Protein AF-A0A2V2WGF2-F1 (afdb_monomer)

InterPro domains:
  IPR001841 Zinc finger, RING-type [PS50089] (297-331)

Organism: Trypanosoma cruzi (NCBI:txid5693)

Nearest PDB structures (foldseek):
  1b89-assembly1_A  TM=3.501E-01  e=2.871E-01  Bos taurus

Mean predicted aligned error: 18.76 Å

Solvent-accessible surface area (backbone atoms only — not comparable to full-atom values): 28586 Å² total; per-residue (Å²): 117,85,89,37,74,50,20,57,50,62,40,48,56,49,50,50,51,46,60,75,66,56,78,65,79,70,91,45,73,77,47,26,50,53,46,42,53,48,49,49,59,30,58,43,79,82,74,47,69,50,79,55,101,64,85,76,68,92,85,64,90,72,82,75,80,74,56,56,69,61,30,43,56,49,41,50,57,46,56,65,75,45,65,83,51,39,53,67,68,60,51,33,52,52,20,56,75,62,69,36,61,71,54,31,54,54,41,37,58,73,69,64,39,58,68,58,51,54,50,56,49,48,67,51,56,40,88,89,52,54,75,68,56,31,52,55,49,50,54,52,49,54,49,52,56,50,55,50,58,53,54,75,58,57,80,73,72,81,86,79,84,87,87,82,90,85,87,90,84,88,89,88,79,94,73,88,76,78,76,92,65,74,66,66,46,63,54,52,55,56,47,35,55,48,53,51,51,49,52,48,51,50,52,71,37,92,81,60,51,70,64,64,53,52,53,53,52,48,54,35,62,75,65,67,57,63,57,72,63,60,52,51,55,52,53,66,73,31,89,82,64,60,66,68,64,55,48,56,53,49,55,50,52,51,51,53,49,50,53,52,50,52,54,50,49,56,51,49,51,55,50,52,51,51,49,51,53,52,50,51,51,51,51,44,70,75,73,48,89,80,85,84,84,76,61,44,17,76,78,80,65,45,72,64,53,89,63,66,46,76,44,96,87,73,53,35,33,33,59,88,70,48,93,44,96,91,49,52,88,78,56,39,66,57,52,53,49,53,55,47,56,49,48,54,49,48,61,72,57,62,44,65,63,63,50,51,51,53,47,59,72,33,66,94,57,48,48,63,58,57,48,50,55,48,51,76,67,48,65,77,57,53,75,60,58,69,52,45,78,71,59,74,78,84,76,85,88,74,93,76,85,84,82,87,84,87,86,88,82,89,86,88,80,86,86,78,87,88,85,84,86,81,78,73,69,68,68,69,71,73,76,77,80,89,75,89,85,55,59,51,100,87,70,50,75,70,69,86,81,80,81,86,79,132

Structure (mmCIF, N/CA/C/O backbone):
data_AF-A0A2V2WGF2-F1
#
_entry.id   AF-A0A2V2WGF2-F1
#
loop_
_atom_site.group_PDB
_atom_site.id
_atom_site.type_symbol
_atom_site.label_atom_id
_atom_site.label_alt_id
_atom_site.label_comp_id
_atom_site.label_asym_id
_atom_site.label_entity_id
_atom_site.label_seq_id
_atom_site.pdbx_PDB_ins_code
_atom_site.Cartn_x
_atom_site.Cartn_y
_atom_site.Cartn_z
_atom_site.occupancy
_atom_site.B_iso_or_equiv
_atom_site.auth_seq_id
_atom_site.auth_comp_id
_atom_site.auth_asym_id
_atom_site.auth_atom_id
_atom_site.pdbx_PDB_model_num
ATOM 1 N N . MET A 1 1 ? -2.977 20.734 42.186 1.00 53.69 1 MET A N 1
ATOM 2 C CA . MET A 1 1 ? -4.098 19.766 42.253 1.00 53.69 1 MET A CA 1
ATOM 3 C C . MET A 1 1 ? -4.676 19.549 43.659 1.00 53.69 1 MET A C 1
ATOM 5 O O . MET A 1 1 ? -5.850 19.225 43.743 1.00 53.69 1 MET A O 1
ATOM 9 N N . HIS A 1 2 ? -3.950 19.793 44.765 1.00 53.19 2 HIS A N 1
ATOM 10 C CA . HIS A 1 2 ? -4.474 19.586 46.135 1.00 53.19 2 HIS A CA 1
ATOM 11 C C . HIS A 1 2 ? -5.705 20.431 46.539 1.00 53.19 2 HIS A C 1
ATOM 13 O O . HIS A 1 2 ? -6.306 20.168 47.573 1.00 53.19 2 HIS A O 1
ATOM 19 N N . VAL A 1 3 ? -6.093 21.422 45.731 1.00 59.16 3 VAL A N 1
ATOM 20 C CA . VAL A 1 3 ? -7.231 22.321 45.995 1.00 59.16 3 VAL A CA 1
ATOM 21 C C . VAL A 1 3 ? -8.583 21.676 45.648 1.00 59.16 3 VAL A C 1
ATOM 23 O O . VAL A 1 3 ? -9.593 22.043 46.234 1.00 59.16 3 VAL A O 1
ATOM 26 N N . PHE A 1 4 ? -8.613 20.673 44.760 1.00 64.50 4 PHE A N 1
ATOM 27 C CA . PHE A 1 4 ? -9.854 20.033 44.289 1.00 64.50 4 PHE A CA 1
ATOM 28 C C . PHE A 1 4 ? -9.992 18.562 44.707 1.00 64.50 4 PHE A C 1
ATOM 30 O O . PHE A 1 4 ? -10.816 17.841 44.153 1.00 64.50 4 PHE A O 1
ATOM 37 N N . VAL A 1 5 ? -9.207 18.104 45.689 1.00 61.66 5 VAL A N 1
ATOM 38 C CA . VAL A 1 5 ? -9.175 16.691 46.136 1.00 61.66 5 VAL A CA 1
ATOM 39 C C . VAL A 1 5 ? -10.560 16.178 46.533 1.00 61.66 5 VAL A C 1
ATOM 41 O O . VAL A 1 5 ? -10.850 14.996 46.380 1.00 61.66 5 VAL A O 1
ATOM 44 N N . ASP A 1 6 ? -11.426 17.072 47.008 1.00 71.88 6 ASP A N 1
ATOM 45 C CA . ASP A 1 6 ? -12.748 16.719 47.505 1.00 71.88 6 ASP A CA 1
ATOM 46 C C . ASP A 1 6 ? -13.867 16.863 46.449 1.00 71.88 6 ASP A C 1
ATOM 48 O O . ASP A 1 6 ? -14.974 16.392 46.711 1.00 71.88 6 ASP A O 1
ATOM 52 N N . SER A 1 7 ? -13.603 17.433 45.257 1.00 82.94 7 SER A N 1
ATOM 53 C CA . SER A 1 7 ? -14.598 17.607 44.177 1.00 82.94 7 SER A CA 1
ATOM 54 C C . SER A 1 7 ? -14.028 17.321 42.768 1.00 82.94 7 SER A C 1
ATOM 56 O O . SER A 1 7 ? -13.433 18.203 42.139 1.00 82.94 7 SER A O 1
ATOM 58 N N . PRO A 1 8 ? -14.255 16.104 42.232 1.00 84.62 8 PRO A N 1
ATOM 59 C CA . PRO A 1 8 ? -13.851 15.692 40.881 1.00 84.62 8 PRO A CA 1
ATOM 60 C C . PRO A 1 8 ? -14.447 16.546 39.760 1.00 84.62 8 PRO A C 1
ATOM 62 O O . PRO A 1 8 ? -13.801 16.778 38.745 1.00 84.62 8 PRO A O 1
ATOM 65 N N . VAL A 1 9 ? -15.679 17.025 39.940 1.00 85.50 9 VAL A N 1
ATOM 66 C CA . VAL A 1 9 ? -16.381 17.836 38.934 1.00 85.50 9 VAL A CA 1
ATOM 67 C C . VAL A 1 9 ? -15.738 19.213 38.815 1.00 85.50 9 VAL A C 1
ATOM 69 O O . VAL A 1 9 ? -15.445 19.661 37.710 1.00 85.50 9 VAL A O 1
ATOM 72 N N . CYS A 1 10 ? -15.424 19.858 39.941 1.00 85.56 10 CYS A N 1
ATOM 73 C CA . CYS A 1 10 ? -14.669 21.110 39.925 1.00 85.56 10 CYS A CA 1
ATOM 74 C C . CYS A 1 10 ? -13.280 20.916 39.304 1.00 85.56 10 CYS A C 1
ATOM 76 O O . CYS A 1 10 ? -12.821 21.776 38.554 1.00 85.56 10 CYS A O 1
ATOM 78 N N . LEU A 1 11 ? -12.627 19.778 39.579 1.00 87.88 11 LEU A N 1
ATOM 79 C CA . LEU A 1 11 ? -11.349 19.441 38.954 1.00 87.88 11 LEU A CA 1
ATOM 80 C C . LEU A 1 11 ? -11.484 19.304 37.430 1.00 87.88 11 LEU A C 1
ATOM 82 O O . LEU A 1 11 ? -10.648 19.852 36.720 1.00 87.88 11 LEU A O 1
ATOM 86 N N . LEU A 1 12 ? -12.532 18.641 36.928 1.00 88.94 12 LEU A N 1
ATOM 87 C CA . LEU A 1 12 ? -12.793 18.497 35.491 1.00 88.94 12 LEU A CA 1
ATOM 88 C C . LEU A 1 12 ? -12.877 19.865 34.799 1.00 88.94 12 LEU A C 1
ATOM 90 O O . LEU A 1 12 ? -12.127 20.123 33.860 1.00 88.94 12 LEU A O 1
ATOM 94 N N . TYR A 1 13 ? -13.745 20.759 35.287 1.00 88.69 13 TYR A N 1
ATOM 95 C CA . TYR A 1 13 ? -13.916 22.093 34.698 1.00 88.69 13 TYR A CA 1
ATOM 96 C C . TYR A 1 13 ? -12.651 22.946 34.803 1.00 88.69 13 TYR A C 1
ATOM 98 O O . TYR A 1 13 ? -12.296 23.642 33.853 1.00 88.69 13 TYR A O 1
ATOM 106 N N . PHE A 1 14 ? -11.937 22.862 35.927 1.00 89.19 14 PHE A N 1
ATOM 107 C CA . PHE A 1 14 ? -10.672 23.567 36.098 1.00 89.19 14 PHE A CA 1
ATOM 108 C C . PHE A 1 14 ? -9.611 23.082 35.103 1.00 89.19 14 PHE A C 1
ATOM 110 O O . PHE A 1 14 ? -9.021 23.901 34.405 1.00 89.19 14 PHE A O 1
ATOM 117 N N . LEU A 1 15 ? -9.370 21.769 35.010 1.00 89.50 15 LEU A N 1
ATOM 118 C CA . LEU A 1 15 ? -8.361 21.223 34.097 1.00 89.50 15 LEU A CA 1
ATOM 119 C C . LEU A 1 15 ? -8.719 21.495 32.635 1.00 89.50 15 LEU A C 1
ATOM 121 O O . LEU A 1 15 ? -7.832 21.825 31.853 1.00 89.50 15 LEU A O 1
ATOM 125 N N . ARG A 1 16 ? -10.008 21.444 32.286 1.00 90.19 16 ARG A N 1
ATOM 126 C CA . ARG A 1 16 ? -10.499 21.840 30.964 1.00 90.19 16 ARG A CA 1
ATOM 127 C C . ARG A 1 16 ? -10.144 23.289 30.638 1.00 90.19 16 ARG A C 1
ATOM 129 O O . ARG A 1 16 ? -9.516 23.538 29.617 1.00 90.19 16 ARG A O 1
ATOM 136 N N . ALA A 1 17 ? -10.461 24.223 31.534 1.00 88.19 17 ALA A N 1
ATOM 137 C CA . ALA A 1 17 ? -10.128 25.634 31.351 1.00 88.19 17 ALA A CA 1
ATOM 138 C C . ALA A 1 17 ? -8.609 25.865 31.267 1.00 88.19 17 ALA A C 1
ATOM 140 O O . ALA A 1 17 ? -8.148 26.695 30.487 1.00 88.19 17 ALA A O 1
ATOM 141 N N . VAL A 1 18 ? -7.812 25.114 32.037 1.00 88.06 18 VAL A N 1
ATOM 142 C CA . VAL A 1 18 ? -6.344 25.176 31.969 1.00 88.06 18 VAL A CA 1
ATOM 143 C C . VAL A 1 18 ? -5.836 24.712 30.603 1.00 88.06 18 VAL A C 1
ATOM 145 O O . VAL A 1 18 ? -4.978 25.379 30.027 1.00 88.06 18 VAL A O 1
ATOM 148 N N . VAL A 1 19 ? -6.373 23.621 30.058 1.00 87.88 19 VAL A N 1
ATOM 149 C CA . VAL A 1 19 ? -6.003 23.134 28.721 1.00 87.88 19 VAL A CA 1
ATOM 150 C C . VAL A 1 19 ? -6.448 24.117 27.628 1.00 87.88 19 VAL A C 1
ATOM 152 O O . VAL A 1 19 ? -5.649 24.456 26.759 1.00 87.88 19 VAL A O 1
ATOM 155 N N . GLU A 1 20 ? -7.673 24.644 27.702 1.00 87.69 20 GLU A N 1
ATOM 156 C CA . GLU A 1 20 ? -8.209 25.626 26.741 1.00 87.69 20 GLU A CA 1
ATOM 157 C C . GLU A 1 20 ? -7.469 26.973 26.784 1.00 87.69 20 GLU A C 1
ATOM 159 O O . GLU A 1 20 ? -7.397 27.677 25.780 1.00 87.69 20 GLU A O 1
ATOM 164 N N . SER A 1 21 ? -6.879 27.329 27.929 1.00 85.88 21 SER A N 1
ATOM 165 C CA . SER A 1 21 ? -6.118 28.574 28.082 1.00 85.88 21 SER A CA 1
ATOM 166 C C . SER A 1 21 ? -4.759 28.587 27.369 1.00 85.88 21 SER A C 1
ATOM 168 O O . SER A 1 21 ? -4.138 29.647 27.299 1.00 85.88 21 SER A O 1
ATOM 170 N N . GLY A 1 22 ? -4.267 27.440 26.879 1.00 80.06 22 GLY A N 1
ATOM 171 C CA . GLY A 1 22 ? -2.951 27.329 26.226 1.00 80.06 22 GLY A CA 1
ATOM 172 C C . GLY A 1 22 ? -1.753 27.485 27.175 1.00 80.06 22 GLY A C 1
ATOM 173 O O . GLY A 1 22 ? -0.607 27.572 26.756 1.00 80.06 22 GLY A O 1
ATOM 174 N N . VAL A 1 23 ? -1.971 27.504 28.494 1.00 79.00 23 VAL A N 1
ATOM 175 C CA . VAL A 1 23 ? -0.886 27.671 29.486 1.00 79.00 23 VAL A CA 1
ATOM 176 C C . VAL A 1 23 ? 0.065 26.458 29.524 1.00 79.00 23 VAL A C 1
ATOM 178 O O . VAL A 1 23 ? 1.157 26.531 30.089 1.00 79.00 23 VAL A O 1
ATOM 181 N N . LEU A 1 24 ? -0.326 25.336 28.913 1.00 74.12 24 LEU A N 1
ATOM 182 C CA . LEU A 1 24 ? 0.398 24.063 28.926 1.00 74.12 24 LEU A CA 1
ATOM 183 C C . LEU A 1 24 ? 1.319 23.841 27.707 1.00 74.12 24 LEU A C 1
ATOM 185 O O . LEU A 1 24 ? 1.793 22.728 27.523 1.00 74.12 24 LEU A O 1
ATOM 189 N N . ASP A 1 25 ? 1.641 24.868 26.917 1.00 64.44 25 ASP A N 1
ATOM 190 C CA . ASP A 1 25 ? 2.399 24.732 25.653 1.00 64.44 25 ASP A CA 1
ATOM 191 C C . ASP A 1 25 ? 3.899 24.360 25.806 1.00 64.44 25 ASP A C 1
ATOM 193 O O . ASP A 1 25 ? 4.646 24.290 24.830 1.00 64.44 25 ASP A O 1
ATOM 197 N N . GLY A 1 26 ? 4.385 24.122 27.028 1.00 61.66 26 GLY A N 1
ATOM 198 C CA . GLY A 1 26 ? 5.803 23.865 27.316 1.00 61.66 26 GLY A CA 1
ATOM 199 C C . GLY A 1 26 ? 6.123 22.391 27.567 1.00 61.66 26 GLY A C 1
ATOM 200 O O . GLY A 1 26 ? 6.388 22.057 28.717 1.00 61.66 26 GLY A O 1
ATOM 201 N N . GLY A 1 27 ? 6.079 21.542 26.536 1.00 60.62 27 GLY A N 1
ATOM 202 C CA . GLY A 1 27 ? 6.140 20.071 26.621 1.00 60.62 27 GLY A CA 1
ATOM 203 C C . GLY A 1 27 ? 7.017 19.485 27.741 1.00 60.62 2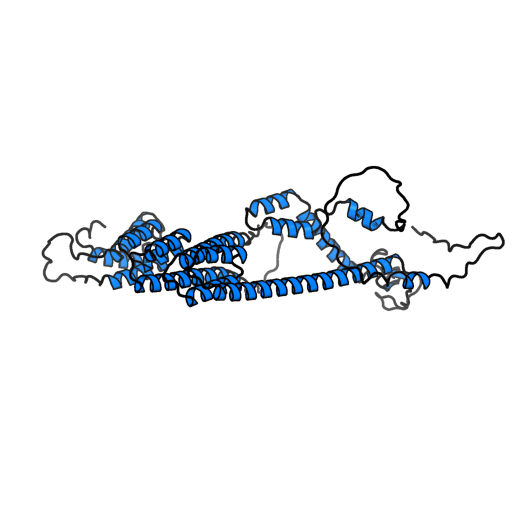7 GLY A C 1
ATOM 204 O O . GLY A 1 27 ? 8.238 19.399 27.612 1.00 60.62 27 GLY A O 1
ATOM 205 N N . GLY A 1 28 ? 6.377 19.034 28.825 1.00 76.00 28 GLY A N 1
ATOM 206 C CA . GLY A 1 28 ? 7.033 18.401 29.974 1.00 76.00 28 GLY A CA 1
ATOM 207 C C . GLY A 1 28 ? 6.152 17.378 30.700 1.00 76.00 28 GLY A C 1
ATOM 208 O O . GLY A 1 28 ? 4.927 17.394 30.584 1.00 76.00 28 GLY A O 1
ATOM 209 N N . GLU A 1 29 ? 6.768 16.491 31.493 1.00 76.81 29 GLU A N 1
ATOM 210 C CA . GLU A 1 29 ? 6.070 15.406 32.214 1.00 76.81 29 GLU A CA 1
ATOM 211 C C . GLU A 1 29 ? 4.914 15.915 33.089 1.00 76.81 29 GLU A C 1
ATOM 213 O O . GLU A 1 29 ? 3.835 15.326 33.103 1.00 76.81 29 GLU A O 1
ATOM 218 N N . SER A 1 30 ? 5.093 17.060 33.754 1.00 78.38 30 SER A N 1
ATOM 219 C CA . SER A 1 30 ? 4.060 17.683 34.592 1.00 78.38 30 SER A CA 1
ATOM 220 C C . SER A 1 30 ? 2.795 18.073 33.819 1.00 78.38 30 SER A C 1
ATOM 222 O O . SER A 1 30 ? 1.708 18.063 34.390 1.00 78.38 30 SER A O 1
ATOM 224 N N . GLN A 1 31 ? 2.914 18.412 32.532 1.00 84.06 31 GLN A N 1
ATOM 225 C CA . GLN A 1 31 ? 1.762 18.707 31.676 1.00 84.06 31 GLN A CA 1
ATOM 226 C C . GLN A 1 31 ? 1.100 17.422 31.204 1.00 84.06 31 GLN A C 1
ATOM 228 O O . GLN A 1 31 ? -0.123 17.333 31.232 1.00 84.06 31 GLN A O 1
ATOM 233 N N . ARG A 1 32 ? 1.890 16.398 30.855 1.00 87.19 32 ARG A N 1
ATOM 234 C CA . ARG A 1 32 ? 1.365 15.080 30.472 1.00 87.19 32 ARG A CA 1
ATOM 235 C C . ARG A 1 32 ? 0.463 14.496 31.556 1.00 87.19 32 ARG A C 1
ATOM 237 O O . ARG A 1 32 ? -0.588 13.947 31.246 1.00 87.19 32 ARG A O 1
ATOM 244 N N . VAL A 1 33 ? 0.818 14.697 32.828 1.00 88.81 33 VAL A N 1
ATOM 245 C CA . VAL A 1 33 ? -0.042 14.340 33.969 1.00 88.81 33 VAL A CA 1
ATOM 246 C C . VAL A 1 33 ? -1.389 15.067 33.906 1.00 88.81 33 VAL A C 1
ATOM 248 O O . VAL A 1 33 ? -2.414 14.435 34.118 1.00 88.81 33 VAL A O 1
ATOM 251 N N . VAL A 1 34 ? -1.419 16.362 33.568 1.00 90.00 34 VAL A N 1
ATOM 252 C CA . VAL A 1 34 ? 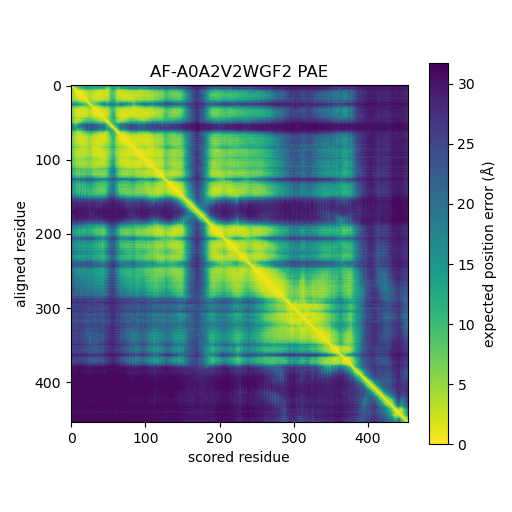-2.674 17.124 33.423 1.00 90.00 34 VAL A CA 1
ATOM 253 C C . VAL A 1 34 ? -3.555 16.546 32.317 1.00 90.00 34 VAL A C 1
ATOM 255 O O . VAL A 1 34 ? -4.738 16.315 32.565 1.00 90.00 34 VAL A O 1
ATOM 258 N N . TYR A 1 35 ? -2.991 16.270 31.136 1.00 90.94 35 TYR A N 1
ATOM 259 C CA . TYR A 1 35 ? -3.746 15.675 30.028 1.00 90.94 35 TYR A CA 1
ATOM 260 C C . TYR A 1 35 ? -4.263 14.270 30.382 1.00 90.94 35 TYR A C 1
ATOM 262 O O . TYR A 1 35 ? -5.437 13.983 30.158 1.00 90.94 35 TYR A O 1
ATOM 270 N N . ASN A 1 36 ? -3.429 13.426 31.000 1.00 91.81 36 ASN A N 1
ATOM 271 C CA . ASN A 1 36 ? -3.813 12.081 31.444 1.00 91.81 36 ASN A CA 1
ATOM 272 C C . ASN A 1 36 ? -4.942 12.124 32.486 1.00 91.81 36 ASN A C 1
ATOM 274 O O . ASN A 1 36 ? -5.943 11.430 32.336 1.00 91.81 36 ASN A O 1
ATOM 278 N N . THR A 1 37 ? -4.818 12.973 33.512 1.00 91.81 37 THR A N 1
ATOM 279 C CA . THR A 1 37 ? -5.849 13.124 34.550 1.00 91.81 37 THR A CA 1
ATOM 280 C C . THR A 1 37 ? -7.152 13.665 33.970 1.00 91.81 37 THR A C 1
ATOM 282 O O . THR A 1 37 ? -8.228 13.224 34.358 1.00 91.81 37 THR A O 1
ATOM 285 N N . LEU A 1 38 ? -7.090 14.606 33.026 1.00 91.62 38 LEU A N 1
ATOM 286 C CA . LEU A 1 38 ? -8.294 15.109 32.371 1.00 91.62 38 LEU A CA 1
ATOM 287 C C . LEU A 1 38 ? -8.989 14.008 31.552 1.00 91.62 38 LEU A C 1
ATOM 289 O O . LEU A 1 38 ? -10.208 13.860 31.637 1.00 91.62 38 LEU A O 1
ATOM 293 N N . LEU A 1 39 ? -8.220 13.191 30.827 1.00 91.62 39 LEU A N 1
ATOM 294 C CA . LEU A 1 39 ? -8.749 12.049 30.084 1.00 91.62 39 LEU A CA 1
ATOM 295 C C . LEU A 1 39 ? -9.405 11.009 31.008 1.00 91.62 39 LEU A C 1
ATOM 297 O O . LEU A 1 39 ? -10.503 10.531 30.720 1.00 91.62 39 LEU A O 1
ATOM 301 N N . GLU A 1 40 ? -8.785 10.721 32.155 1.00 92.75 40 GLU A N 1
ATOM 302 C CA . GLU A 1 40 ? -9.347 9.855 33.197 1.00 92.75 40 GLU A CA 1
ATOM 303 C C . GLU A 1 40 ? -10.702 10.385 33.696 1.00 92.75 40 GLU A C 1
ATOM 305 O O . GLU A 1 40 ? -11.677 9.632 33.788 1.00 92.75 40 GLU A O 1
ATOM 310 N N . LEU A 1 41 ? -10.810 11.695 33.951 1.00 91.38 41 LEU A N 1
ATOM 311 C CA . LEU A 1 41 ? -12.061 12.323 34.386 1.00 91.38 41 LEU A CA 1
ATOM 312 C C . LEU A 1 41 ? -13.149 12.286 33.303 1.00 91.38 41 LEU A C 1
ATOM 314 O O . LEU A 1 41 ? -14.327 12.128 33.639 1.00 91.38 41 LEU A O 1
ATOM 318 N N . TYR A 1 42 ? -12.793 12.389 32.020 1.00 91.94 42 TYR A N 1
ATOM 319 C CA . TYR A 1 42 ? -13.756 12.209 30.933 1.00 91.94 42 TYR A CA 1
ATOM 320 C C . TYR A 1 42 ? -14.264 10.762 30.852 1.00 91.94 42 TYR A C 1
ATOM 322 O O . TYR A 1 42 ? -15.470 10.541 30.753 1.00 91.94 42 TYR A O 1
ATOM 330 N N . MET A 1 43 ? -13.370 9.774 30.960 1.00 91.38 43 MET A N 1
ATOM 331 C CA . MET A 1 43 ? -13.703 8.355 30.769 1.00 91.38 43 MET A CA 1
ATOM 332 C C . MET A 1 43 ? -14.312 7.669 32.004 1.00 91.38 43 MET A C 1
ATOM 334 O O . MET A 1 43 ? -14.904 6.598 31.877 1.00 91.38 43 MET A O 1
ATOM 338 N N . THR A 1 44 ? -14.219 8.268 33.196 1.00 90.69 44 THR A N 1
ATOM 339 C CA . THR A 1 44 ? -14.766 7.700 34.443 1.00 90.69 44 THR A CA 1
ATOM 340 C C . THR A 1 44 ? -16.295 7.561 34.385 1.00 90.69 44 THR A C 1
ATOM 342 O O . THR A 1 44 ? -16.993 8.572 34.284 1.00 90.69 44 THR A O 1
ATOM 345 N N . ARG A 1 45 ? -16.845 6.342 34.531 1.00 84.69 45 ARG A N 1
ATOM 346 C CA . ARG A 1 45 ? -18.307 6.085 34.506 1.00 84.69 45 ARG A CA 1
ATOM 347 C C . ARG A 1 45 ? -19.107 6.956 35.478 1.00 84.69 45 ARG A C 1
ATOM 349 O O . ARG A 1 45 ? -20.000 7.687 35.060 1.00 84.69 45 ARG A O 1
ATOM 356 N N . GLU A 1 46 ? -18.760 6.931 36.762 1.00 84.19 46 GLU A N 1
ATOM 357 C CA . GLU A 1 46 ? -19.476 7.671 37.809 1.00 84.19 46 GLU A CA 1
ATOM 358 C C . GLU A 1 46 ? -18.630 8.821 38.364 1.00 84.19 46 GLU A C 1
ATOM 360 O O . GLU A 1 46 ? -17.885 8.665 39.335 1.00 84.19 46 GLU A O 1
ATOM 365 N N . LEU A 1 47 ? -18.754 10.007 37.761 1.00 83.81 47 LEU A N 1
ATOM 366 C CA . LEU A 1 47 ? -18.079 11.203 38.260 1.00 83.81 47 LEU A CA 1
ATOM 367 C C . LEU A 1 47 ? -18.868 11.812 39.427 1.00 83.81 47 LEU A C 1
ATOM 369 O O . LEU A 1 47 ? -19.924 12.416 39.245 1.00 83.81 47 LEU A O 1
ATOM 373 N N . LYS A 1 48 ? -18.361 11.636 40.649 1.00 81.62 48 LYS A N 1
ATOM 374 C CA . LYS A 1 48 ? -19.013 12.139 41.867 1.00 81.62 48 LYS A CA 1
ATOM 375 C C . LYS A 1 48 ? -18.846 13.651 42.004 1.00 81.62 48 LYS A C 1
ATOM 377 O O . LYS A 1 48 ? -17.752 14.167 41.802 1.00 81.62 48 LYS A O 1
ATOM 382 N N . GLN A 1 49 ? -19.897 14.338 42.458 1.00 76.56 49 GLN A N 1
ATOM 383 C CA . GLN A 1 49 ? -19.851 15.775 42.758 1.00 76.56 49 GLN A CA 1
ATOM 384 C C . GLN A 1 49 ? -18.858 16.104 43.884 1.00 76.56 49 GLN A C 1
ATOM 386 O O . GLN A 1 49 ? -18.062 17.035 43.767 1.00 76.56 49 GLN A O 1
ATOM 391 N N . CYS A 1 50 ? -18.885 15.302 44.952 1.00 74.38 50 CYS A N 1
ATOM 392 C CA . CYS A 1 50 ? -17.975 15.385 46.088 1.00 74.38 50 CYS A CA 1
ATOM 393 C C . CYS A 1 50 ? -17.556 13.982 46.538 1.00 74.38 50 CYS A C 1
ATOM 395 O O . CYS A 1 50 ? -18.371 13.057 46.568 1.00 74.38 50 CYS A O 1
ATOM 397 N N . ILE A 1 51 ? -16.289 13.830 46.921 1.00 70.12 51 ILE A N 1
ATOM 398 C CA . ILE A 1 51 ? -15.744 12.577 47.468 1.00 70.12 51 ILE A CA 1
ATOM 399 C C . ILE A 1 51 ? -16.009 12.479 48.980 1.00 70.12 51 ILE A C 1
ATOM 401 O O . ILE A 1 51 ? -16.201 11.383 49.510 1.00 70.12 51 ILE A O 1
ATOM 405 N N . ARG A 1 52 ? -16.090 13.619 49.680 1.00 66.06 52 ARG A N 1
ATOM 406 C CA . ARG A 1 52 ? -16.478 13.701 51.096 1.00 66.06 52 ARG A CA 1
ATOM 407 C C . ARG A 1 52 ? -17.925 14.167 51.240 1.00 66.06 52 ARG A C 1
ATOM 409 O O . ARG A 1 52 ? -18.354 15.085 50.549 1.00 66.06 52 ARG A O 1
ATOM 416 N N . HIS A 1 53 ? -18.655 13.566 52.182 1.00 52.94 53 HIS A N 1
ATOM 417 C CA . HIS A 1 53 ? -19.956 14.048 52.663 1.00 52.94 53 HIS A CA 1
ATOM 418 C C . HIS A 1 53 ? -19.755 15.396 53.386 1.00 52.94 53 HIS A C 1
ATOM 420 O O . HIS A 1 53 ? -19.697 15.459 54.611 1.00 52.94 53 HIS A O 1
ATOM 426 N N . GLN A 1 54 ? -19.564 16.481 52.640 1.00 53.78 54 GLN A N 1
ATOM 427 C CA . GLN A 1 54 ? -19.653 17.833 53.178 1.00 53.78 54 GLN A CA 1
ATOM 428 C C . GLN A 1 54 ? -20.912 18.485 52.628 1.00 53.78 54 GLN A C 1
ATOM 430 O O . GLN A 1 54 ? -21.155 18.499 51.424 1.00 53.78 54 GLN A O 1
ATOM 435 N N . VAL A 1 55 ? -21.720 18.984 53.560 1.00 47.03 55 VAL A N 1
ATOM 436 C CA . VAL A 1 55 ? -22.881 19.829 53.303 1.00 47.03 55 VAL A CA 1
ATOM 437 C C . VAL A 1 55 ? -22.391 21.034 52.506 1.00 47.03 55 VAL A C 1
ATOM 439 O O . VAL A 1 55 ? -21.558 21.800 52.987 1.00 47.03 55 VAL A O 1
ATOM 442 N N . THR A 1 56 ? -22.862 21.173 51.271 1.00 49.81 56 THR A N 1
ATOM 443 C CA . THR A 1 56 ? -22.594 22.353 50.447 1.00 49.81 56 THR A CA 1
ATOM 444 C C . THR A 1 56 ? -23.159 23.590 51.151 1.00 49.81 56 THR A C 1
ATOM 446 O O . THR A 1 56 ? -24.336 23.567 51.519 1.00 49.81 56 THR A O 1
ATOM 449 N N . PRO A 1 57 ? -22.377 24.668 51.340 1.00 48.50 57 PRO A N 1
ATOM 450 C CA . PRO A 1 57 ? -22.919 25.948 51.777 1.00 48.50 57 PRO A CA 1
ATOM 451 C C . PRO A 1 57 ? -23.966 26.428 50.766 1.00 48.50 57 PRO A C 1
ATOM 453 O O . PRO A 1 57 ? -23.735 26.363 49.556 1.00 48.50 57 PRO A O 1
ATOM 456 N N . GLU A 1 58 ? -25.116 26.894 51.252 1.00 37.62 58 GLU A N 1
ATOM 457 C CA . GLU A 1 58 ? -26.157 27.496 50.418 1.00 37.62 58 GLU A CA 1
ATOM 458 C C . GLU A 1 58 ? -25.566 28.669 49.613 1.00 37.62 58 GLU A C 1
ATOM 460 O O . GLU A 1 58 ? -25.098 29.650 50.191 1.00 37.62 58 GLU A O 1
ATOM 465 N N . GLY A 1 59 ? -25.563 28.560 48.278 1.00 51.28 59 GLY A N 1
ATOM 466 C CA . GLY A 1 59 ? -25.201 29.656 47.368 1.00 51.28 59 GLY A CA 1
ATOM 467 C C . GLY A 1 59 ? -23.878 29.537 46.598 1.00 51.28 59 GLY A C 1
ATOM 468 O O . GLY A 1 59 ? -23.524 30.486 45.905 1.00 51.28 59 GLY A O 1
ATOM 469 N N . ALA A 1 60 ? -23.148 28.419 46.667 1.00 53.41 60 ALA A N 1
ATOM 470 C CA . ALA A 1 60 ? -22.003 28.194 45.774 1.00 53.41 60 ALA A CA 1
ATOM 471 C C . ALA A 1 60 ? -22.474 27.779 44.365 1.00 53.41 60 ALA A C 1
ATOM 473 O O . ALA A 1 60 ? -23.365 26.939 44.249 1.00 53.41 60 ALA A O 1
ATOM 474 N N . GLU A 1 61 ? -21.882 28.336 43.301 1.00 52.34 61 GLU A N 1
ATOM 475 C CA . GLU A 1 61 ? -22.104 27.873 41.924 1.00 52.34 61 GLU A CA 1
ATOM 476 C C . GLU A 1 61 ? -21.729 26.387 41.822 1.00 52.34 61 GLU A C 1
ATOM 478 O O . GLU A 1 61 ? -20.558 26.007 41.877 1.00 52.34 61 GLU A O 1
ATOM 483 N N . VAL A 1 62 ? -22.741 25.522 41.742 1.00 64.94 62 VAL A N 1
ATOM 484 C CA . VAL A 1 62 ? -22.543 24.078 41.631 1.00 64.94 62 VAL A CA 1
ATOM 485 C C . VAL A 1 62 ? -22.348 23.754 40.157 1.00 64.94 62 VAL A C 1
ATOM 487 O O . VAL A 1 62 ? -23.303 23.779 39.384 1.00 64.94 62 VAL A O 1
ATOM 490 N N . TYR A 1 63 ? -21.116 23.432 39.765 1.00 71.19 63 TYR A N 1
ATOM 491 C CA . TYR A 1 63 ? -20.852 22.826 38.462 1.00 71.19 63 TYR A CA 1
ATOM 492 C C . TYR A 1 63 ? -21.709 21.567 38.303 1.00 71.19 63 TYR A C 1
ATOM 494 O O . TYR A 1 63 ? -21.689 20.691 39.166 1.00 71.19 63 TYR A O 1
ATOM 502 N N . THR A 1 64 ? -22.480 21.474 37.225 1.00 78.44 64 THR A N 1
ATOM 503 C CA . THR A 1 64 ? -23.344 20.318 36.970 1.00 78.44 64 THR A CA 1
ATOM 504 C C . THR A 1 64 ? -22.520 19.118 36.516 1.00 78.44 64 THR A C 1
ATOM 506 O O . THR A 1 64 ? -21.622 19.271 35.691 1.00 78.44 64 THR A O 1
ATOM 509 N N . VAL A 1 65 ? -22.846 17.914 36.998 1.00 80.88 65 VAL A N 1
ATOM 510 C CA . VAL A 1 65 ? -22.265 16.679 36.448 1.00 80.88 65 VAL A CA 1
ATOM 511 C C . VAL A 1 65 ? -22.761 16.501 35.015 1.00 80.88 65 VAL A C 1
ATOM 513 O O . VAL A 1 65 ? -23.960 16.334 34.787 1.00 80.88 65 VAL A O 1
ATOM 516 N N . GLU A 1 66 ? -21.846 16.526 34.051 1.00 86.25 66 GLU A N 1
ATOM 517 C CA . GLU A 1 66 ? -22.178 16.231 32.658 1.00 86.25 66 GLU A CA 1
ATOM 518 C C . GLU A 1 66 ? -22.519 14.737 32.487 1.00 86.25 66 GLU A C 1
ATOM 520 O O . GLU A 1 66 ? -21.864 13.884 33.107 1.00 86.25 66 GLU A O 1
ATOM 525 N N . PRO A 1 67 ? -23.511 14.396 31.637 1.00 89.44 67 PRO A N 1
ATOM 526 C CA . PRO A 1 67 ? -23.821 13.008 31.303 1.00 89.44 67 PRO A CA 1
ATOM 527 C C . PRO A 1 67 ? -22.582 12.250 30.827 1.00 89.44 67 PRO A C 1
ATOM 529 O O . PRO A 1 67 ? -21.695 12.826 30.192 1.00 89.44 67 PRO A O 1
ATOM 532 N N . TYR A 1 68 ? -22.521 10.951 31.117 1.00 89.38 68 TYR A N 1
ATOM 533 C CA . TYR A 1 68 ? -21.363 10.133 30.763 1.00 89.38 68 TYR A CA 1
ATOM 534 C C . TYR A 1 68 ? -21.111 10.126 29.251 1.00 89.38 68 TYR A C 1
ATOM 536 O O . TYR A 1 68 ? -19.978 10.323 28.821 1.00 89.38 68 TYR A O 1
ATOM 544 N N . GLU A 1 69 ? -22.168 10.027 28.445 1.00 89.00 69 GLU A N 1
ATOM 545 C CA . GLU A 1 69 ? -22.079 10.017 26.983 1.00 89.00 69 GLU A CA 1
ATOM 546 C C . GLU A 1 69 ? -21.468 11.318 26.444 1.00 89.00 69 GLU A C 1
ATOM 548 O O . GLU A 1 69 ? -20.604 11.290 25.571 1.00 89.00 69 GLU A O 1
ATOM 553 N N . ARG A 1 70 ? -21.840 12.466 27.028 1.00 89.81 70 ARG A N 1
ATOM 554 C CA . ARG A 1 70 ? -21.270 13.773 26.664 1.00 89.81 70 ARG A CA 1
ATOM 555 C C . ARG A 1 70 ? -19.787 13.868 26.994 1.00 89.81 70 ARG A C 1
ATOM 557 O O . ARG A 1 70 ? -19.029 14.447 26.221 1.00 89.81 70 ARG A O 1
ATOM 564 N N . ARG A 1 71 ? -19.363 13.294 28.121 1.00 92.75 71 ARG A N 1
ATOM 565 C CA . ARG A 1 71 ? -17.944 13.256 28.493 1.00 92.75 71 ARG A CA 1
ATOM 566 C C . ARG A 1 71 ? -17.138 12.343 27.567 1.00 92.75 71 ARG A C 1
ATOM 568 O O . ARG A 1 71 ? -16.000 12.674 27.255 1.00 92.75 71 ARG A O 1
ATOM 575 N N . LEU A 1 72 ? -17.723 11.255 27.064 1.00 92.19 72 LEU A N 1
ATOM 576 C CA . LEU A 1 72 ? -17.079 10.396 26.064 1.00 92.19 72 LEU A CA 1
ATOM 577 C C . LEU A 1 72 ? -16.942 11.073 24.691 1.00 92.19 72 LEU A C 1
ATOM 579 O O . LEU A 1 72 ? -15.883 10.966 24.078 1.00 92.19 72 LEU A O 1
ATOM 583 N N . GLU A 1 73 ? -17.953 11.822 24.229 1.00 91.50 73 GLU A N 1
ATOM 584 C CA . GLU A 1 73 ? -17.841 12.651 23.011 1.00 91.50 73 GLU A CA 1
ATOM 585 C C . GLU A 1 73 ? -16.655 13.621 23.121 1.00 91.50 73 GLU A C 1
ATOM 587 O O . GLU A 1 73 ? -15.831 13.736 22.214 1.00 91.50 73 GLU A O 1
ATOM 592 N N . GLN A 1 74 ? -16.534 14.279 24.276 1.00 91.88 74 GLN A N 1
ATOM 593 C CA . GLN A 1 74 ? -15.422 15.179 24.567 1.00 91.88 74 GLN A CA 1
ATOM 594 C C . GLN A 1 74 ? -14.087 14.426 24.603 1.00 91.88 74 GLN A C 1
ATOM 596 O O . GLN A 1 74 ? -13.112 14.911 24.033 1.00 91.88 74 GLN A O 1
ATOM 601 N N . ALA A 1 75 ? -14.047 13.224 25.188 1.00 92.69 75 ALA A N 1
ATOM 602 C CA . ALA A 1 75 ? -12.857 12.378 25.188 1.00 92.69 75 ALA A CA 1
ATOM 603 C C . ALA A 1 75 ? -12.376 12.052 23.764 1.00 92.69 75 ALA A C 1
ATOM 605 O O . ALA A 1 75 ? -11.177 12.141 23.519 1.00 92.69 75 ALA A O 1
ATOM 606 N N . LEU A 1 76 ? -13.272 11.738 22.816 1.00 90.56 76 LEU A N 1
ATOM 607 C CA . LEU A 1 76 ? -12.885 11.500 21.412 1.00 90.56 76 LEU A CA 1
ATOM 608 C C . LEU A 1 76 ? -12.223 12.730 20.804 1.00 90.56 76 LEU A C 1
ATOM 610 O O . LEU A 1 76 ? -11.100 12.645 20.311 1.00 90.56 76 LEU A O 1
ATOM 614 N N . THR A 1 77 ? -12.887 13.884 20.905 1.00 91.88 77 THR A N 1
ATOM 615 C CA . THR A 1 77 ? -12.343 15.137 20.361 1.00 91.88 77 THR A CA 1
ATOM 616 C C . THR A 1 77 ? -10.997 15.492 20.993 1.00 91.88 77 THR A C 1
ATOM 618 O O . THR A 1 77 ? -10.104 15.998 20.320 1.00 91.88 77 THR A O 1
ATOM 621 N N . PHE A 1 78 ? -10.821 15.173 22.276 1.00 92.38 78 PHE A N 1
ATOM 622 C CA . PHE A 1 78 ? -9.593 15.417 23.015 1.00 92.38 78 PHE A CA 1
ATOM 623 C C . PHE A 1 78 ? -8.451 14.487 22.586 1.00 92.38 78 PHE A C 1
ATOM 625 O O . PHE A 1 78 ? -7.322 14.946 22.415 1.00 92.38 78 PHE A O 1
ATOM 632 N N . ILE A 1 79 ? -8.739 13.195 22.385 1.00 91.62 79 ILE A N 1
ATOM 633 C CA . ILE A 1 79 ? -7.774 12.195 21.900 1.00 91.62 79 ILE A CA 1
ATOM 634 C C . ILE A 1 79 ? -7.183 12.635 20.557 1.00 91.62 79 ILE A C 1
ATOM 636 O O . ILE A 1 79 ? -5.973 12.507 20.359 1.00 91.62 79 ILE A O 1
ATOM 640 N N . GLU A 1 80 ? -8.008 13.171 19.658 1.00 88.75 80 GLU A N 1
ATOM 641 C CA . GLU A 1 80 ? -7.564 13.664 18.351 1.00 88.75 80 GLU A CA 1
ATOM 642 C C . GLU A 1 80 ? -6.811 14.996 18.456 1.00 88.75 80 GLU A C 1
ATOM 644 O O . GLU A 1 80 ? -5.712 15.122 17.917 1.00 88.75 80 GLU A O 1
ATOM 649 N N . ALA A 1 81 ? -7.372 15.979 19.169 1.00 89.25 81 ALA A N 1
ATOM 650 C CA . ALA A 1 81 ? -6.828 17.337 19.225 1.00 89.25 81 ALA A CA 1
ATOM 651 C C . ALA A 1 81 ? -5.470 17.427 19.938 1.00 89.25 81 ALA A C 1
ATOM 653 O O . ALA A 1 81 ? -4.628 18.236 19.553 1.00 89.25 81 ALA A O 1
ATOM 654 N N . TYR A 1 82 ? -5.247 16.598 20.961 1.00 88.19 82 TYR A N 1
ATOM 655 C CA . TYR A 1 82 ? -4.050 16.646 21.810 1.00 88.19 82 TYR A CA 1
ATOM 656 C C . TYR A 1 82 ? -3.142 15.424 21.626 1.00 88.19 82 TYR A C 1
ATOM 658 O O . TYR A 1 82 ? -2.460 14.997 22.562 1.00 88.19 82 TYR A O 1
ATOM 666 N N . ALA A 1 83 ? -3.139 14.825 20.431 1.00 85.69 83 ALA A N 1
ATOM 667 C CA . ALA A 1 83 ? -2.284 13.685 20.115 1.00 85.69 83 ALA A CA 1
ATOM 668 C C . ALA A 1 83 ? -0.803 13.988 20.428 1.00 85.69 83 ALA A C 1
ATOM 670 O O . ALA A 1 83 ? -0.237 14.971 19.955 1.00 85.69 83 ALA A O 1
ATOM 671 N N . GLY A 1 84 ? -0.173 13.134 21.242 1.00 84.56 84 GLY A N 1
ATOM 672 C CA . GLY A 1 84 ? 1.211 13.303 21.705 1.00 84.56 84 GLY A CA 1
ATOM 673 C C . GLY A 1 84 ? 1.378 14.094 23.012 1.00 84.56 84 GLY A C 1
ATOM 674 O O . GLY A 1 84 ? 2.446 14.023 23.618 1.00 84.56 84 GLY A O 1
ATOM 675 N N . SER A 1 85 ? 0.342 14.788 23.498 1.00 87.19 85 SER A N 1
ATOM 676 C CA . SER A 1 85 ? 0.375 15.521 24.779 1.00 87.19 85 SER A CA 1
ATOM 677 C C . SER A 1 85 ? -0.003 14.660 25.991 1.00 87.19 85 SER A C 1
ATOM 679 O O . SER A 1 85 ? 0.304 15.023 27.125 1.00 87.19 85 SER A O 1
ATOM 681 N N . TYR A 1 86 ? -0.642 13.512 25.765 1.00 89.31 86 TYR A N 1
ATOM 682 C CA . TYR A 1 86 ? -0.986 12.503 26.773 1.00 89.31 86 TYR A CA 1
ATOM 683 C C . TYR A 1 86 ? -0.227 11.193 26.523 1.00 89.31 86 TYR A C 1
ATOM 685 O O . TYR A 1 86 ? 0.547 11.069 25.573 1.00 89.31 86 TYR A O 1
ATOM 693 N N . ASP A 1 87 ? -0.337 10.232 27.436 1.00 90.44 87 ASP A N 1
ATOM 694 C CA . ASP A 1 87 ? 0.212 8.884 27.257 1.00 90.44 87 ASP A CA 1
ATOM 695 C C . ASP A 1 87 ? -0.787 7.969 26.541 1.00 90.44 87 ASP A C 1
ATOM 697 O O . ASP A 1 87 ? -1.874 7.694 27.046 1.00 90.44 87 ASP A O 1
ATOM 701 N N . ASP A 1 88 ? -0.408 7.518 25.347 1.00 90.06 88 ASP A N 1
ATOM 702 C CA . ASP A 1 88 ? -1.261 6.749 24.441 1.00 90.06 88 ASP A CA 1
ATOM 703 C C . ASP A 1 88 ? -1.623 5.369 24.999 1.00 90.06 88 ASP A C 1
ATOM 705 O O . ASP A 1 88 ? -2.754 4.914 24.833 1.00 90.06 88 ASP A O 1
ATOM 709 N N . TYR A 1 89 ? -0.688 4.719 25.698 1.00 90.00 89 TYR A N 1
ATOM 710 C CA . TYR A 1 89 ? -0.905 3.406 26.307 1.00 90.00 89 TYR A CA 1
ATOM 711 C C . TYR A 1 89 ? -1.754 3.523 27.570 1.00 90.00 89 TYR A C 1
ATOM 713 O O . TYR A 1 89 ? -2.630 2.693 27.809 1.00 90.00 89 TYR A O 1
ATOM 721 N N . HIS A 1 90 ? -1.540 4.578 28.357 1.00 91.81 90 HIS A N 1
ATOM 722 C CA . HIS A 1 90 ? -2.396 4.894 29.497 1.00 91.81 90 HIS A CA 1
ATOM 723 C C . HIS A 1 90 ? -3.836 5.180 29.054 1.00 91.81 90 HIS A C 1
ATOM 725 O O . HIS A 1 90 ? -4.774 4.619 29.618 1.00 91.81 90 HIS A O 1
ATOM 731 N N . ALA A 1 91 ? -4.009 6.004 28.017 1.00 91.94 91 ALA A N 1
ATOM 732 C CA . ALA A 1 91 ? -5.309 6.294 27.422 1.00 91.94 91 ALA A CA 1
ATOM 733 C C . ALA A 1 91 ? -6.003 5.019 26.922 1.00 91.94 91 ALA A C 1
ATOM 735 O O . ALA A 1 91 ? -7.200 4.844 27.147 1.00 91.94 91 ALA A O 1
ATOM 736 N N . LEU A 1 92 ? -5.251 4.118 26.279 1.00 91.12 92 LEU A N 1
ATOM 737 C CA . LEU A 1 92 ? -5.780 2.854 25.771 1.00 91.12 92 LEU A CA 1
ATOM 738 C C . LEU A 1 92 ? -6.257 1.958 26.917 1.00 91.12 92 LEU A C 1
ATOM 740 O O . LEU A 1 92 ? -7.387 1.480 26.885 1.00 91.12 92 LEU A O 1
ATOM 744 N N . ALA A 1 93 ? -5.441 1.804 27.963 1.00 89.56 93 ALA A N 1
ATOM 745 C CA . ALA A 1 93 ? -5.803 1.025 29.144 1.00 89.56 93 ALA A CA 1
ATOM 746 C C . ALA A 1 93 ? -7.052 1.585 29.851 1.00 89.56 93 ALA A C 1
ATOM 748 O O . ALA A 1 93 ? -7.924 0.818 30.263 1.00 89.56 93 ALA A O 1
ATOM 749 N N . LEU A 1 94 ? -7.174 2.915 29.957 1.00 91.00 94 LEU A N 1
ATOM 750 C CA . LEU A 1 94 ? -8.366 3.570 30.507 1.00 91.00 94 LEU A CA 1
ATOM 751 C C . LEU A 1 94 ? -9.612 3.304 29.652 1.00 91.00 94 LEU A C 1
ATOM 753 O O . LEU A 1 94 ? -10.666 2.968 30.195 1.00 91.00 94 LEU A O 1
ATOM 757 N N . ALA A 1 95 ? -9.495 3.428 28.328 1.00 91.31 95 ALA A N 1
ATOM 758 C CA . ALA A 1 95 ? -10.600 3.185 27.409 1.00 91.31 95 ALA A CA 1
ATOM 759 C C . ALA A 1 95 ? -11.061 1.717 27.452 1.00 91.31 95 ALA A C 1
ATOM 761 O O . ALA A 1 95 ? -12.264 1.454 27.510 1.00 91.31 95 ALA A O 1
ATOM 762 N N . GLU A 1 96 ? -10.127 0.761 27.513 1.00 88.06 96 GLU A N 1
ATOM 763 C CA . GLU A 1 96 ? -10.442 -0.662 27.676 1.00 88.06 96 GLU A CA 1
ATOM 764 C C . GLU A 1 96 ? -11.130 -0.950 29.014 1.00 88.06 96 GLU A C 1
ATOM 766 O O . GLU A 1 96 ? -12.154 -1.634 29.043 1.00 88.06 96 GLU A O 1
ATOM 771 N N . GLN A 1 97 ? -10.615 -0.393 30.117 1.00 89.56 97 GLN A N 1
ATOM 772 C CA . GLN A 1 97 ? -11.174 -0.592 31.457 1.00 89.56 97 GLN A CA 1
ATOM 773 C C . GLN A 1 97 ? -12.622 -0.093 31.570 1.00 89.56 97 GLN A C 1
ATOM 775 O O . GLN A 1 97 ? -13.420 -0.680 32.301 1.00 89.56 97 GLN A O 1
ATOM 780 N N . GLN A 1 98 ? -12.964 0.996 30.879 1.00 88.19 98 GLN A N 1
ATOM 781 C CA . GLN A 1 98 ? -14.300 1.599 30.934 1.00 88.19 98 GLN A CA 1
ATOM 782 C C . GLN A 1 98 ? -15.264 1.044 29.868 1.00 88.19 98 GLN A C 1
ATOM 784 O O . GLN A 1 98 ? -16.439 1.421 29.863 1.00 88.19 98 GLN A O 1
ATOM 789 N N . GLU A 1 99 ? -14.804 0.106 29.027 1.00 86.31 99 GLU A N 1
ATOM 790 C CA . GLU A 1 99 ? -15.518 -0.453 27.865 1.00 86.31 99 GLU A CA 1
ATOM 791 C C . GLU A 1 99 ? -15.878 0.609 26.807 1.00 86.31 99 GLU A C 1
ATOM 793 O O . GLU A 1 99 ? -16.917 0.533 26.150 1.00 86.31 99 GLU A O 1
ATOM 798 N N . PHE A 1 100 ? -15.013 1.609 26.628 1.00 88.12 100 PHE A N 1
ATOM 799 C CA . PHE A 1 100 ? -15.204 2.694 25.671 1.00 88.12 100 PHE A CA 1
ATOM 800 C C . PHE A 1 100 ? -14.698 2.309 24.270 1.00 88.12 100 PHE A C 1
ATOM 802 O O . PHE A 1 100 ? -13.555 2.578 23.902 1.00 88.12 100 PHE A O 1
ATOM 809 N N . GLU A 1 101 ? -15.560 1.655 23.489 1.00 84.25 101 GLU A N 1
ATOM 810 C CA . GLU A 1 101 ? -15.232 1.076 22.176 1.00 84.25 101 GLU A CA 1
ATOM 811 C C . GLU A 1 101 ? -14.624 2.080 21.190 1.00 84.25 101 GLU A C 1
ATOM 813 O O . GLU A 1 101 ? -13.565 1.809 20.622 1.00 84.25 101 GLU A O 1
ATOM 818 N N . GLU A 1 102 ? -15.266 3.231 20.983 1.00 85.50 102 GLU A N 1
ATOM 819 C CA . GLU A 1 102 ? -14.807 4.232 20.017 1.00 85.50 102 GLU A CA 1
ATOM 820 C C . GLU A 1 102 ? -13.413 4.765 20.380 1.00 85.50 102 GLU A C 1
ATOM 822 O O . GLU A 1 102 ? -12.565 4.925 19.502 1.00 85.50 102 GLU A O 1
ATOM 827 N N . GLY A 1 103 ? -13.146 4.970 21.675 1.00 87.00 103 GLY A N 1
ATOM 828 C CA . GLY A 1 103 ? -11.836 5.396 22.163 1.00 87.00 103 GLY A CA 1
ATOM 829 C C . GLY A 1 103 ? -10.756 4.333 21.981 1.00 87.00 103 GLY A C 1
ATOM 830 O O . GLY A 1 103 ? -9.661 4.657 21.525 1.00 87.00 103 GLY A O 1
ATOM 831 N N . VAL A 1 104 ? -11.063 3.063 22.279 1.00 87.94 104 VAL A N 1
ATOM 832 C CA . VAL A 1 104 ? -10.126 1.943 22.074 1.00 87.94 104 VAL A CA 1
ATOM 833 C C . VAL A 1 104 ? -9.729 1.843 20.603 1.00 87.94 104 VAL A C 1
ATOM 835 O O . VAL A 1 104 ? -8.541 1.810 20.289 1.00 87.94 104 VAL A O 1
ATOM 838 N N . LEU A 1 105 ? -10.700 1.854 19.686 1.00 85.44 105 LEU A N 1
ATOM 839 C CA . LEU A 1 105 ? -10.430 1.738 18.250 1.00 85.44 105 LEU A CA 1
ATOM 840 C C . LEU A 1 105 ? -9.596 2.907 17.721 1.00 85.44 105 LEU A C 1
ATOM 842 O O . LEU A 1 105 ? -8.643 2.682 16.973 1.00 85.44 105 LEU A O 1
ATOM 846 N N . LEU A 1 106 ? -9.910 4.134 18.140 1.00 85.56 106 LEU A N 1
ATOM 847 C CA . LEU A 1 106 ? -9.170 5.331 17.748 1.00 85.56 106 LEU A CA 1
ATOM 848 C C . LEU A 1 106 ? -7.714 5.293 18.242 1.00 85.56 106 LEU A C 1
ATOM 850 O O . LEU A 1 106 ? -6.787 5.613 17.494 1.00 85.56 106 LEU A O 1
ATOM 854 N N . LEU A 1 107 ? -7.493 4.857 19.485 1.00 86.94 107 LEU A N 1
ATOM 855 C CA . LEU A 1 107 ? -6.159 4.751 20.078 1.00 86.94 107 LEU A CA 1
ATOM 856 C C . LEU A 1 107 ? -5.337 3.619 19.453 1.00 86.94 107 LEU A C 1
ATOM 858 O O . LEU A 1 107 ? -4.188 3.846 19.077 1.00 86.94 107 LEU A O 1
ATOM 862 N N . LEU A 1 108 ? -5.929 2.439 19.242 1.00 85.88 108 LEU A N 1
ATOM 863 C CA . LEU A 1 108 ? -5.291 1.346 18.499 1.00 85.88 108 LEU A CA 1
ATOM 864 C C . LEU A 1 108 ? -4.972 1.753 17.054 1.00 85.88 108 LEU A C 1
ATOM 866 O O . LEU A 1 108 ? -3.943 1.359 16.495 1.00 85.88 108 LEU A O 1
ATOM 870 N N . GLN A 1 109 ? -5.834 2.570 16.438 1.00 82.94 109 GLN A N 1
ATOM 871 C CA . GLN A 1 109 ? -5.585 3.118 15.112 1.00 82.94 109 GLN A CA 1
ATOM 872 C C . GLN A 1 109 ? -4.370 4.035 15.089 1.00 82.94 109 GLN A C 1
ATOM 874 O O . GLN A 1 109 ? -3.529 3.905 14.200 1.00 82.94 109 GLN A O 1
ATOM 879 N N . ARG A 1 110 ? -4.256 4.918 16.079 1.00 83.38 110 ARG A N 1
ATOM 880 C CA . ARG A 1 110 ? -3.146 5.864 16.194 1.00 83.38 110 ARG A CA 1
ATOM 881 C C . ARG A 1 110 ? -1.823 5.198 16.565 1.00 83.38 110 ARG A C 1
ATOM 883 O O . ARG A 1 110 ? -0.782 5.623 16.085 1.00 83.38 110 ARG A O 1
ATOM 890 N N . LEU A 1 111 ? -1.864 4.135 17.363 1.00 84.12 111 LEU A N 1
ATOM 891 C CA . LEU A 1 111 ? -0.686 3.335 17.707 1.00 84.12 111 LEU A CA 1
ATOM 892 C C . LEU A 1 111 ? -0.242 2.392 16.576 1.00 84.12 111 LEU A C 1
ATOM 894 O O . LEU A 1 111 ? 0.766 1.708 16.715 1.00 84.12 111 LEU A O 1
ATOM 898 N N . HIS A 1 112 ? -0.974 2.348 15.456 1.00 74.94 112 HIS A N 1
ATOM 899 C CA . HIS A 1 112 ? -0.715 1.457 14.322 1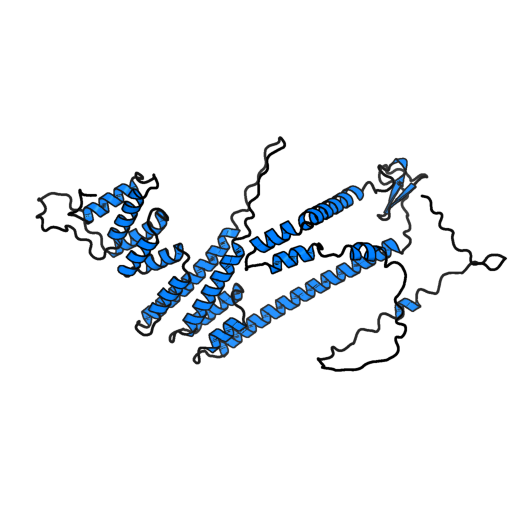.00 74.94 112 HIS A CA 1
ATOM 900 C C . HIS A 1 112 ? -0.698 -0.042 14.688 1.00 74.94 112 HIS A C 1
ATOM 902 O O . HIS A 1 112 ? -0.147 -0.858 13.952 1.00 74.94 112 HIS A O 1
ATOM 908 N N . LEU A 1 113 ? -1.372 -0.432 15.773 1.00 81.19 113 LEU A N 1
ATOM 909 C CA . LEU A 1 113 ? -1.414 -1.809 16.270 1.00 81.19 113 LEU A CA 1
ATOM 910 C C . LEU A 1 113 ? -2.494 -2.626 15.540 1.00 81.19 113 LEU A C 1
ATOM 912 O O . LEU A 1 113 ? -3.599 -2.830 16.037 1.00 81.19 113 LEU A O 1
ATOM 916 N N . SER A 1 114 ? -2.198 -3.068 14.314 1.00 76.25 114 SER A N 1
ATOM 917 C CA . SER A 1 114 ? -3.125 -3.850 13.474 1.00 76.25 114 SER A CA 1
ATOM 918 C C . SER A 1 114 ? -3.534 -5.178 14.117 1.00 76.25 114 SER A C 1
ATOM 920 O O . SER A 1 114 ? -4.723 -5.497 14.142 1.00 76.25 114 SER A O 1
ATOM 922 N N . SER A 1 115 ? -2.574 -5.921 14.677 1.00 80.69 115 SER A N 1
ATOM 923 C CA . SER A 1 115 ? -2.821 -7.193 15.373 1.00 80.69 115 SER A CA 1
ATOM 924 C C . SER A 1 115 ? -3.833 -7.035 16.510 1.00 80.69 115 SER A C 1
ATOM 926 O O . SER A 1 115 ? -4.772 -7.822 16.624 1.00 80.69 115 SER A O 1
ATOM 928 N N . ASP A 1 116 ? -3.696 -5.977 17.307 1.00 83.00 116 ASP A N 1
ATOM 929 C CA . ASP A 1 116 ? -4.554 -5.749 18.470 1.00 83.00 116 ASP A CA 1
ATOM 930 C C . ASP A 1 116 ? -5.970 -5.331 18.060 1.00 83.00 116 ASP A C 1
ATOM 932 O O . ASP A 1 116 ? -6.939 -5.762 18.681 1.00 83.00 116 ASP A O 1
ATOM 936 N N . ILE A 1 117 ? -6.131 -4.590 16.954 1.00 83.50 117 ILE A N 1
ATOM 937 C CA . ILE A 1 117 ? -7.458 -4.335 16.362 1.00 83.50 117 ILE A CA 1
ATOM 938 C C . ILE A 1 117 ? -8.115 -5.648 15.944 1.00 83.50 117 ILE A C 1
ATOM 940 O O . ILE A 1 117 ? -9.282 -5.889 16.263 1.00 83.50 117 ILE A O 1
ATOM 944 N N . MET A 1 118 ? -7.369 -6.513 15.254 1.00 84.38 118 MET A N 1
ATOM 945 C CA . MET A 1 118 ? -7.880 -7.817 14.836 1.00 84.38 118 MET A CA 1
ATOM 946 C C . MET A 1 118 ? -8.284 -8.666 16.043 1.00 84.38 118 MET A C 1
ATOM 948 O O . MET A 1 118 ? -9.355 -9.271 16.028 1.00 84.38 118 MET A O 1
ATOM 952 N N . GLN A 1 119 ? -7.479 -8.672 17.107 1.00 84.94 119 GLN A N 1
ATOM 953 C CA . GLN A 1 119 ? -7.774 -9.395 18.342 1.00 84.94 119 GLN A CA 1
ATOM 954 C C . GLN A 1 119 ? -8.987 -8.813 19.082 1.00 84.94 119 GLN A C 1
ATOM 956 O O . GLN A 1 119 ? -9.838 -9.570 19.559 1.00 84.94 119 GLN A O 1
ATOM 961 N N . TYR A 1 120 ? -9.111 -7.484 19.127 1.00 83.62 120 TYR A N 1
ATOM 962 C CA . TYR A 1 120 ? -10.244 -6.783 19.728 1.00 83.62 120 TYR A CA 1
ATOM 963 C C . TYR A 1 120 ? -11.563 -7.182 19.058 1.00 83.62 120 TYR A C 1
ATOM 965 O O . TYR A 1 120 ? -12.518 -7.585 19.730 1.00 83.62 120 TYR A O 1
ATOM 973 N N . TYR A 1 121 ? -11.613 -7.146 17.724 1.00 82.12 121 TYR A N 1
ATOM 974 C CA . TYR A 1 121 ? -12.795 -7.584 16.986 1.00 82.12 121 TYR A CA 1
ATOM 975 C C . TYR A 1 121 ? -12.999 -9.098 17.052 1.00 82.12 121 TYR A C 1
ATOM 977 O O . TYR A 1 121 ? -14.142 -9.537 17.171 1.00 82.12 121 TYR A O 1
ATOM 985 N N . ALA A 1 122 ? -11.932 -9.904 17.049 1.00 83.12 122 ALA A N 1
ATOM 986 C CA . ALA A 1 122 ? -12.039 -11.354 17.192 1.00 83.12 122 ALA A CA 1
ATOM 987 C C . ALA A 1 122 ? -12.751 -11.741 18.492 1.00 83.12 122 ALA A C 1
ATOM 989 O O . ALA A 1 122 ? -13.708 -12.510 18.441 1.00 83.12 122 ALA A O 1
ATOM 990 N N . LYS A 1 123 ? -12.379 -11.121 19.620 1.00 82.69 123 LYS A N 1
ATOM 991 C CA . LYS A 1 123 ? -13.036 -11.319 20.922 1.00 82.69 123 LYS A CA 1
ATOM 992 C C . LYS A 1 123 ? -14.533 -10.989 20.882 1.00 82.69 123 LYS A C 1
ATOM 994 O O . LYS A 1 123 ? -15.343 -11.665 21.505 1.00 82.69 123 LYS A O 1
ATOM 999 N N . ARG A 1 124 ? -14.930 -9.955 20.135 1.00 77.38 124 ARG A N 1
ATOM 1000 C CA . ARG A 1 124 ? -16.341 -9.542 19.986 1.00 77.38 124 ARG A CA 1
ATOM 1001 C C . ARG A 1 124 ? -17.135 -10.406 19.007 1.00 77.38 124 ARG A C 1
ATOM 1003 O O . ARG A 1 124 ? -18.366 -10.388 19.035 1.00 77.38 124 ARG A O 1
ATOM 1010 N N . LEU A 1 125 ? -16.439 -11.136 18.142 1.00 76.75 125 LEU A N 1
ATOM 1011 C CA . LEU A 1 125 ? -17.014 -12.084 17.192 1.00 76.75 125 LEU A CA 1
ATOM 1012 C C . LEU A 1 125 ? -17.143 -13.503 17.768 1.00 76.75 125 LEU A C 1
ATOM 1014 O O . LEU A 1 125 ? -17.752 -14.353 17.118 1.00 76.75 125 LEU A O 1
ATOM 1018 N N . GLU A 1 126 ? -16.634 -13.754 18.978 1.00 76.62 126 GLU A N 1
ATOM 1019 C CA . GLU A 1 126 ? -16.788 -15.031 19.682 1.00 76.62 126 GLU A CA 1
ATOM 1020 C C . GLU A 1 126 ? -18.262 -15.362 20.002 1.00 76.62 126 GLU A C 1
ATOM 1022 O O . GLU A 1 126 ? -19.144 -14.499 20.090 1.00 76.62 126 GLU A O 1
ATOM 1027 N N . GLU A 1 127 ? -18.537 -16.660 20.174 1.00 57.38 127 GLU A N 1
ATOM 1028 C CA . GLU A 1 127 ? -19.884 -17.254 20.234 1.00 57.38 127 GLU A CA 1
ATOM 1029 C C . GLU A 1 127 ? -20.777 -16.709 21.368 1.00 57.38 127 GLU A C 1
ATOM 1031 O O . GLU A 1 127 ? -21.998 -16.833 21.297 1.00 57.38 127 GLU A O 1
ATOM 1036 N N . GLY A 1 128 ? -20.199 -16.047 22.377 1.00 60.53 128 GLY A N 1
ATOM 1037 C CA . GLY A 1 128 ? -20.928 -15.456 23.506 1.00 60.53 128 GLY A CA 1
ATOM 1038 C C . GLY A 1 128 ? -21.691 -14.156 23.205 1.00 60.53 128 GLY A C 1
ATOM 1039 O O . GLY A 1 128 ? -22.517 -13.742 24.018 1.00 60.53 128 GLY A O 1
ATOM 1040 N N . ALA A 1 129 ? -21.447 -13.496 22.067 1.00 73.31 129 ALA A N 1
ATOM 1041 C CA . ALA A 1 129 ? -22.113 -12.239 21.706 1.00 73.31 129 ALA A CA 1
ATOM 1042 C C . ALA A 1 129 ? -23.513 -12.452 21.085 1.00 73.31 129 ALA A C 1
ATOM 1044 O O . ALA A 1 129 ? -23.865 -13.541 20.631 1.00 73.31 129 ALA A O 1
ATOM 1045 N N . THR A 1 130 ? -24.341 -11.405 21.011 1.00 79.75 130 THR A N 1
ATOM 1046 C CA . THR A 1 130 ? -25.600 -11.482 20.246 1.00 79.75 130 THR A CA 1
ATOM 1047 C C . THR A 1 130 ? -25.323 -11.383 18.736 1.00 79.75 130 THR A C 1
ATOM 1049 O O . THR A 1 130 ? -24.364 -10.715 18.334 1.00 79.75 130 THR A O 1
ATOM 1052 N N . PRO A 1 131 ? -26.166 -11.972 17.862 1.00 78.19 131 PRO A N 1
ATOM 1053 C CA . PRO A 1 131 ? -25.993 -11.862 16.407 1.00 78.19 131 PRO A CA 1
ATOM 1054 C C . PRO A 1 131 ? -25.948 -10.412 15.895 1.00 78.19 131 PRO A C 1
ATOM 1056 O O . PRO A 1 131 ? -25.264 -10.113 14.919 1.00 78.19 131 PRO A O 1
ATOM 1059 N N . ALA A 1 132 ? -26.650 -9.491 16.566 1.00 80.38 132 ALA A N 1
ATOM 1060 C CA . ALA A 1 132 ? -26.640 -8.069 16.230 1.00 80.38 132 ALA A CA 1
ATOM 1061 C C . ALA A 1 132 ? -25.281 -7.409 16.526 1.00 80.38 132 ALA A C 1
ATOM 1063 O O . ALA A 1 132 ? -24.770 -6.672 15.685 1.00 80.38 132 ALA A O 1
ATOM 1064 N N . ILE A 1 133 ? -24.673 -7.720 17.679 1.00 78.44 133 ILE A N 1
ATOM 1065 C CA . ILE A 1 133 ? -23.344 -7.213 18.054 1.00 78.44 133 ILE A CA 1
ATOM 1066 C C . ILE A 1 133 ? -22.281 -7.749 17.094 1.00 78.44 133 ILE A C 1
ATOM 1068 O O . ILE A 1 133 ? -21.429 -6.985 16.646 1.00 78.44 133 ILE A O 1
ATOM 1072 N N . ARG A 1 134 ? -22.360 -9.034 16.719 1.00 78.94 134 ARG A N 1
ATOM 1073 C CA . ARG A 1 134 ? -21.429 -9.626 15.747 1.00 78.94 134 ARG A CA 1
ATOM 1074 C C . ARG A 1 134 ? -21.521 -8.960 14.376 1.00 78.94 134 ARG A C 1
ATOM 1076 O O . ARG A 1 134 ? -20.487 -8.657 13.791 1.00 78.94 134 ARG A O 1
ATOM 1083 N N . ARG A 1 135 ? -22.734 -8.682 13.884 1.00 81.25 135 ARG A N 1
ATOM 1084 C CA . ARG A 1 135 ? -22.928 -7.976 12.606 1.00 81.25 135 ARG A CA 1
ATOM 1085 C C . ARG A 1 135 ? -22.323 -6.570 12.637 1.00 81.25 135 ARG A C 1
ATOM 1087 O O . ARG A 1 135 ? -21.529 -6.245 11.764 1.00 81.25 135 ARG A O 1
ATOM 1094 N N . ALA A 1 136 ? -22.636 -5.782 13.668 1.00 81.75 136 ALA A N 1
ATOM 1095 C CA . ALA A 1 136 ? -22.099 -4.428 13.818 1.00 81.75 136 ALA A CA 1
ATOM 1096 C C . ALA A 1 136 ? -20.564 -4.420 13.946 1.00 81.75 136 ALA A C 1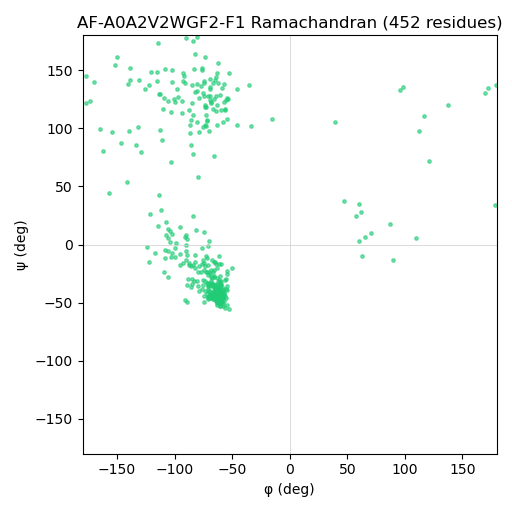
ATOM 1098 O O . ALA A 1 136 ? -19.894 -3.575 13.358 1.00 81.75 136 ALA A O 1
ATOM 1099 N N . ALA A 1 137 ? -19.995 -5.386 14.675 1.00 81.62 137 ALA A N 1
ATOM 1100 C CA . ALA A 1 137 ? -18.549 -5.537 14.810 1.00 81.62 137 ALA A CA 1
ATOM 1101 C C . ALA A 1 137 ? -17.866 -5.860 13.468 1.00 81.62 137 ALA A C 1
ATOM 1103 O O . ALA A 1 137 ? -16.820 -5.286 13.177 1.00 81.62 137 ALA A O 1
ATOM 1104 N N . ARG A 1 138 ? -18.454 -6.730 12.631 1.00 83.88 138 ARG A N 1
ATOM 1105 C CA . ARG A 1 138 ? -17.917 -7.027 11.289 1.00 83.88 138 ARG A CA 1
ATOM 1106 C C . ARG A 1 138 ? -17.927 -5.808 10.374 1.00 83.88 138 ARG A C 1
ATOM 1108 O O . ARG A 1 138 ? -16.917 -5.533 9.738 1.00 83.88 138 ARG A O 1
ATOM 1115 N N . GLU A 1 139 ? -19.043 -5.086 10.324 1.00 84.69 139 GLU A N 1
ATOM 1116 C CA . GLU A 1 139 ? -19.187 -3.902 9.469 1.00 84.69 139 GLU A CA 1
ATOM 1117 C C . GLU A 1 139 ? -18.157 -2.825 9.840 1.00 84.69 139 GLU A C 1
ATOM 1119 O O . GLU A 1 139 ? -17.421 -2.344 8.977 1.00 84.69 139 GLU A O 1
ATOM 1124 N N . LYS A 1 140 ? -18.012 -2.530 11.141 1.00 83.44 140 LYS A N 1
ATOM 1125 C CA . LYS A 1 140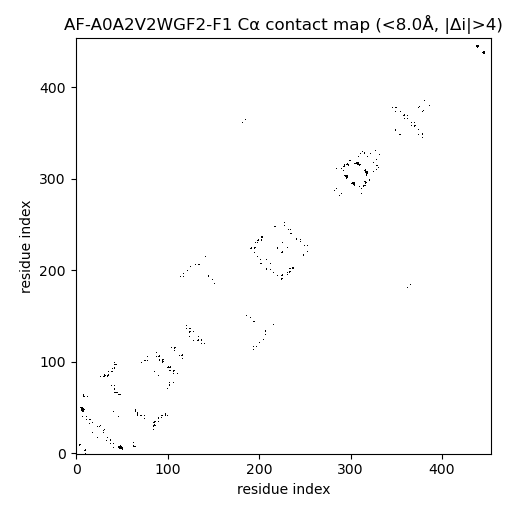 ? -16.984 -1.601 11.632 1.00 83.44 140 LYS A CA 1
ATOM 1126 C C . LYS A 1 140 ? -15.562 -2.082 11.322 1.00 83.44 140 LYS A C 1
ATOM 1128 O O . LYS A 1 140 ? -14.711 -1.265 10.971 1.00 83.44 140 LYS A O 1
ATOM 1133 N N . LEU A 1 141 ? -15.289 -3.384 11.432 1.00 84.94 141 LEU A N 1
ATOM 1134 C CA . LEU A 1 141 ? -13.977 -3.953 11.119 1.00 84.94 141 LEU A CA 1
ATOM 1135 C C . LEU A 1 141 ? -13.626 -3.781 9.630 1.00 84.94 141 LEU A C 1
ATOM 1137 O O . LEU A 1 141 ? -12.539 -3.294 9.321 1.00 84.94 141 LEU A O 1
ATOM 1141 N N . ILE A 1 142 ? -14.548 -4.115 8.720 1.00 85.31 142 ILE A N 1
ATOM 1142 C CA . ILE A 1 142 ? -14.356 -3.940 7.270 1.00 85.31 142 ILE A CA 1
ATOM 1143 C C . ILE A 1 142 ? -14.121 -2.459 6.941 1.00 85.31 142 ILE A C 1
ATOM 1145 O O . ILE A 1 142 ? -13.177 -2.134 6.220 1.00 85.31 142 ILE A O 1
ATOM 1149 N N . GLU A 1 143 ? -14.912 -1.552 7.521 1.00 85.06 143 GLU A N 1
ATOM 1150 C CA . GLU A 1 143 ? -14.747 -0.109 7.311 1.00 85.06 143 GLU A CA 1
ATOM 1151 C C . GLU A 1 143 ? -13.404 0.413 7.847 1.00 85.06 143 GLU A C 1
ATOM 1153 O O . GLU A 1 143 ? -12.755 1.243 7.207 1.00 85.06 143 GLU A O 1
ATOM 1158 N N . THR A 1 144 ? -12.948 -0.105 8.991 1.00 82.12 144 THR A N 1
ATOM 1159 C CA . THR A 1 144 ? -11.654 0.260 9.590 1.00 82.12 144 THR A CA 1
ATOM 1160 C C . THR A 1 144 ? -10.496 -0.166 8.685 1.00 82.12 144 THR A C 1
ATOM 1162 O O . THR A 1 144 ? -9.585 0.626 8.430 1.00 82.12 144 THR A O 1
ATOM 1165 N N . CYS A 1 145 ? -10.532 -1.395 8.159 1.00 84.38 145 CYS A N 1
ATOM 1166 C CA . CYS A 1 145 ? -9.539 -1.887 7.200 1.00 84.38 145 CYS A CA 1
ATOM 1167 C C . CYS A 1 145 ? -9.559 -1.071 5.897 1.00 84.38 145 CYS A C 1
ATOM 1169 O O . CYS A 1 145 ? -8.500 -0.694 5.394 1.00 84.38 145 CYS A O 1
ATOM 1171 N N . ARG A 1 146 ? -10.750 -0.711 5.399 1.00 83.81 146 ARG A N 1
ATOM 1172 C CA . ARG A 1 146 ? -10.915 0.125 4.199 1.00 83.81 146 ARG A CA 1
ATOM 1173 C C . ARG A 1 146 ? -10.359 1.537 4.383 1.00 83.81 146 ARG A C 1
ATOM 1175 O O . ARG A 1 146 ? -9.611 2.026 3.541 1.00 83.81 146 ARG A O 1
ATOM 1182 N N . SER A 1 147 ? -10.692 2.188 5.495 1.00 81.38 147 SER A N 1
ATOM 1183 C CA . SER A 1 147 ? -10.232 3.548 5.805 1.00 81.38 147 SER A CA 1
ATOM 1184 C C . SER A 1 147 ? -8.710 3.629 5.942 1.00 81.38 147 SER A C 1
ATOM 1186 O O . SER A 1 147 ? -8.108 4.640 5.580 1.00 81.38 147 SER A O 1
ATOM 1188 N N . ARG A 1 148 ? -8.072 2.557 6.431 1.00 77.56 148 ARG A N 1
ATOM 1189 C CA . ARG A 1 148 ? -6.607 2.442 6.481 1.00 77.56 148 ARG A CA 1
ATOM 1190 C C . ARG A 1 148 ? -5.992 2.343 5.089 1.00 77.56 148 ARG A C 1
ATOM 1192 O O . ARG A 1 148 ? -5.064 3.089 4.805 1.00 77.56 148 ARG A O 1
ATOM 1199 N N . LEU A 1 149 ? -6.552 1.500 4.221 1.00 75.81 149 LEU A N 1
ATOM 1200 C CA . LEU A 1 149 ? -6.059 1.331 2.853 1.00 75.81 149 LEU A CA 1
ATOM 1201 C C . LEU A 1 149 ? -6.103 2.644 2.052 1.00 75.81 149 LEU A C 1
ATOM 1203 O O . LEU A 1 149 ? -5.160 2.972 1.341 1.00 75.81 149 LEU A O 1
ATOM 1207 N N . ASN A 1 150 ? -7.165 3.435 2.225 1.00 71.31 150 ASN A N 1
ATOM 1208 C CA . ASN A 1 150 ? -7.296 4.726 1.546 1.00 71.31 150 ASN A CA 1
ATOM 1209 C C . ASN A 1 150 ? -6.324 5.793 2.078 1.00 71.31 150 ASN A C 1
ATOM 1211 O O . ASN A 1 150 ? -5.845 6.611 1.295 1.00 71.31 150 ASN A O 1
ATOM 1215 N N . ARG A 1 151 ? -6.018 5.796 3.384 1.00 65.44 151 ARG A N 1
ATOM 1216 C CA . ARG A 1 151 ? -5.064 6.751 3.980 1.00 65.44 151 ARG A CA 1
ATOM 1217 C C . ARG A 1 151 ? -3.643 6.545 3.465 1.00 65.44 151 ARG A C 1
ATOM 1219 O O . ARG A 1 151 ? -2.987 7.531 3.141 1.00 65.44 151 ARG A O 1
ATOM 1226 N N . ASP A 1 152 ? -3.213 5.293 3.317 1.00 58.38 152 ASP A N 1
ATOM 1227 C CA . ASP A 1 152 ? -1.891 4.971 2.763 1.00 58.38 152 ASP A CA 1
ATOM 1228 C C . ASP A 1 152 ? -1.761 5.383 1.278 1.00 58.38 152 ASP A C 1
ATOM 1230 O O . ASP A 1 152 ? -0.654 5.618 0.795 1.00 58.38 152 ASP A O 1
ATOM 1234 N N . GLY A 1 153 ? -2.881 5.542 0.557 1.00 51.59 153 GLY A N 1
ATOM 1235 C CA . GLY A 1 153 ? -2.902 6.041 -0.823 1.00 51.59 153 GLY A CA 1
ATOM 1236 C C . GLY A 1 153 ? -2.807 7.570 -0.963 1.00 51.59 153 GLY A C 1
ATOM 1237 O O . GLY A 1 153 ? -2.245 8.056 -1.944 1.00 51.59 153 GLY A O 1
ATOM 1238 N N . THR A 1 154 ? -3.330 8.346 -0.004 1.00 45.56 154 THR A N 1
ATOM 1239 C CA . THR A 1 154 ? -3.474 9.815 -0.126 1.00 45.56 154 THR A CA 1
ATOM 1240 C C . THR A 1 154 ? -2.236 10.636 0.236 1.00 45.56 154 THR A C 1
ATOM 1242 O O . THR A 1 154 ? -2.129 11.784 -0.196 1.00 45.56 154 THR A O 1
ATOM 1245 N N . ASP A 1 155 ? -1.268 10.071 0.960 1.00 44.94 155 ASP A N 1
ATOM 1246 C CA . ASP A 1 155 ? -0.011 10.769 1.286 1.00 44.94 155 ASP A CA 1
ATOM 1247 C C . ASP A 1 155 ? 0.920 10.941 0.063 1.00 44.94 155 ASP A C 1
ATOM 1249 O O . ASP A 1 155 ? 1.982 11.557 0.160 1.00 44.94 155 ASP A O 1
ATOM 1253 N N . ASN A 1 156 ? 0.520 10.432 -1.109 1.00 45.25 156 ASN A N 1
ATOM 1254 C CA . ASN A 1 156 ? 1.375 10.336 -2.289 1.00 45.25 156 ASN A CA 1
ATOM 1255 C C . ASN A 1 156 ? 1.111 11.400 -3.385 1.00 45.25 156 ASN A C 1
ATOM 1257 O O . ASN A 1 156 ? 1.953 11.548 -4.267 1.00 45.25 156 ASN A O 1
ATOM 1261 N N . ASP A 1 157 ? 0.024 12.186 -3.314 1.00 38.84 157 ASP A N 1
ATOM 1262 C CA . ASP A 1 157 ? -0.341 13.151 -4.381 1.00 38.84 157 ASP A CA 1
ATOM 1263 C C . ASP A 1 157 ? -0.136 14.638 -4.022 1.00 38.84 157 ASP A C 1
ATOM 1265 O O . ASP A 1 157 ? -0.145 15.499 -4.904 1.00 38.84 157 ASP A O 1
ATOM 1269 N N . ASN A 1 158 ? 0.123 14.981 -2.755 1.00 39.09 158 ASN A N 1
ATOM 1270 C CA . ASN A 1 158 ? 0.212 16.387 -2.326 1.00 39.09 158 ASN A CA 1
ATOM 1271 C C . ASN A 1 158 ? 1.613 17.024 -2.393 1.00 39.09 158 ASN A C 1
ATOM 1273 O O . ASN A 1 158 ? 1.770 18.175 -1.987 1.00 39.09 158 ASN A O 1
ATOM 1277 N N . ASN A 1 159 ? 2.629 16.347 -2.942 1.00 45.12 159 ASN A N 1
ATOM 1278 C CA . ASN A 1 159 ? 3.977 16.921 -3.080 1.00 45.12 159 ASN A CA 1
ATOM 1279 C C . ASN A 1 159 ? 4.414 17.162 -4.532 1.00 45.12 159 ASN A C 1
ATOM 1281 O O . ASN A 1 159 ? 5.553 16.891 -4.910 1.00 45.12 159 ASN A O 1
ATOM 1285 N N . SER A 1 160 ? 3.512 17.688 -5.359 1.00 44.03 160 SER A N 1
ATOM 1286 C CA . SER A 1 160 ? 3.866 18.122 -6.710 1.00 44.03 160 SER A CA 1
ATOM 1287 C C . SER A 1 160 ? 3.152 19.413 -7.102 1.00 44.03 160 SER A C 1
ATOM 1289 O O . SER A 1 160 ? 2.485 19.470 -8.127 1.00 44.03 160 SER A O 1
ATOM 1291 N N . ASN A 1 161 ? 3.273 20.467 -6.285 1.00 43.09 161 ASN A N 1
ATOM 1292 C CA . ASN A 1 161 ? 3.051 21.833 -6.769 1.00 43.09 161 ASN A CA 1
ATOM 1293 C C . ASN A 1 161 ? 3.642 22.903 -5.839 1.00 43.09 161 ASN A C 1
ATOM 1295 O O . ASN A 1 161 ? 2.936 23.542 -5.066 1.00 43.09 161 ASN A O 1
ATOM 1299 N N . ASN A 1 162 ? 4.951 23.138 -5.955 1.00 41.97 162 ASN A N 1
ATOM 1300 C CA . ASN A 1 162 ? 5.473 24.505 -5.905 1.00 41.97 162 ASN A CA 1
ATOM 1301 C C . ASN A 1 162 ? 6.911 24.550 -6.430 1.00 41.97 162 ASN A C 1
ATOM 1303 O O . ASN A 1 162 ? 7.852 24.233 -5.713 1.00 41.97 162 ASN A O 1
ATOM 1307 N N . ASN A 1 163 ? 7.084 24.959 -7.685 1.00 38.62 163 ASN A N 1
ATOM 1308 C CA . ASN A 1 163 ? 8.357 25.483 -8.170 1.00 38.62 163 ASN A CA 1
ATOM 1309 C C . ASN A 1 163 ? 8.078 26.565 -9.213 1.00 38.62 163 ASN A C 1
ATOM 1311 O O . ASN A 1 163 ? 8.031 26.300 -10.410 1.00 38.62 163 ASN A O 1
ATOM 1315 N N . ASN A 1 164 ? 7.902 27.797 -8.731 1.00 40.25 164 ASN A N 1
ATOM 1316 C CA . ASN A 1 164 ? 8.116 28.989 -9.538 1.00 40.25 164 ASN A CA 1
ATOM 1317 C C . ASN A 1 164 ? 9.429 29.650 -9.107 1.00 40.25 164 ASN A C 1
ATOM 1319 O O . ASN A 1 164 ? 9.643 29.970 -7.940 1.00 40.25 164 ASN A O 1
ATOM 1323 N N . ASN A 1 165 ? 10.299 29.805 -10.101 1.00 38.84 165 ASN A N 1
ATOM 1324 C CA . ASN A 1 165 ? 11.667 30.297 -10.031 1.00 38.84 165 ASN A CA 1
ATOM 1325 C C . ASN A 1 165 ? 11.783 31.739 -9.524 1.00 38.84 165 ASN A C 1
ATOM 1327 O O . ASN A 1 165 ? 11.087 32.629 -10.009 1.00 38.84 165 ASN A O 1
ATOM 1331 N N . ASN A 1 166 ? 12.788 31.976 -8.678 1.00 35.31 166 ASN A N 1
ATOM 1332 C CA . ASN A 1 166 ? 13.818 32.996 -8.900 1.00 35.31 166 ASN A CA 1
ATOM 1333 C C . ASN A 1 166 ? 14.893 32.876 -7.811 1.00 35.31 166 ASN A C 1
ATOM 1335 O O . ASN A 1 166 ? 14.560 32.972 -6.634 1.00 35.31 166 ASN A O 1
ATOM 1339 N N . THR A 1 167 ? 16.166 32.695 -8.187 1.00 30.53 167 THR A N 1
ATOM 1340 C CA . THR A 1 167 ? 17.307 33.578 -7.841 1.00 30.53 167 THR A CA 1
ATOM 1341 C C . THR A 1 167 ? 18.629 32.934 -8.288 1.00 30.53 167 THR A C 1
ATOM 1343 O O . THR A 1 167 ? 18.875 31.746 -8.109 1.00 30.53 167 THR A O 1
ATOM 1346 N N . ILE A 1 168 ? 19.458 33.766 -8.912 1.00 35.66 168 ILE A N 1
ATOM 1347 C CA . ILE A 1 168 ? 20.804 33.533 -9.438 1.00 35.66 168 ILE A CA 1
ATOM 1348 C C . ILE A 1 168 ? 21.839 33.613 -8.299 1.00 35.66 168 ILE A C 1
ATOM 1350 O O . ILE A 1 168 ? 21.800 34.574 -7.536 1.00 35.66 168 ILE A O 1
ATOM 1354 N N . GLY A 1 169 ? 22.827 32.704 -8.271 1.00 27.84 169 GLY A N 1
ATOM 1355 C CA . GLY A 1 169 ? 24.173 33.004 -7.750 1.00 27.84 169 GLY A CA 1
ATOM 1356 C C . GLY A 1 169 ? 24.853 31.949 -6.860 1.00 27.84 169 GLY A C 1
ATOM 1357 O O . GLY A 1 169 ? 24.409 31.704 -5.749 1.00 27.84 169 GLY A O 1
ATOM 1358 N N . GLY A 1 170 ? 26.024 31.467 -7.305 1.00 25.70 170 GLY A N 1
ATOM 1359 C CA . GLY A 1 170 ? 27.158 31.115 -6.427 1.00 25.70 170 GLY A CA 1
ATOM 1360 C C . GLY A 1 170 ? 27.344 29.632 -6.041 1.00 25.70 170 GLY A C 1
ATOM 1361 O O . GLY A 1 170 ? 26.367 28.980 -5.693 1.00 25.70 170 GLY A O 1
ATOM 1362 N N . PRO A 1 171 ? 28.582 29.086 -6.079 1.00 36.88 171 PRO A N 1
ATOM 1363 C CA . PRO A 1 171 ? 28.856 27.664 -5.871 1.00 36.88 171 PRO A CA 1
ATOM 1364 C C . PRO A 1 171 ? 29.157 27.319 -4.403 1.00 36.88 171 PRO A C 1
ATOM 1366 O O . PRO A 1 171 ? 29.855 28.062 -3.716 1.00 36.88 171 PRO A O 1
ATOM 1369 N N . GLY A 1 172 ? 28.720 26.131 -3.977 1.00 33.50 172 GLY A N 1
ATOM 1370 C CA . GLY A 1 172 ? 29.211 25.452 -2.775 1.00 33.50 172 GLY A CA 1
ATOM 1371 C C . GLY A 1 172 ? 28.198 25.347 -1.638 1.00 33.50 172 GLY A C 1
ATOM 1372 O O . GLY A 1 172 ? 28.071 26.271 -0.846 1.00 33.50 172 GLY A O 1
ATOM 1373 N N . ALA A 1 173 ? 27.532 24.194 -1.541 1.00 28.62 173 ALA A N 1
ATOM 1374 C CA . ALA A 1 173 ? 27.136 23.549 -0.286 1.00 28.62 173 ALA A CA 1
ATOM 1375 C C . ALA A 1 173 ? 26.467 22.202 -0.599 1.00 28.62 173 ALA A C 1
ATOM 1377 O O . ALA A 1 173 ? 25.472 22.141 -1.322 1.00 28.62 173 ALA A O 1
ATOM 1378 N N . ASP A 1 174 ? 27.040 21.138 -0.044 1.00 32.62 174 ASP A N 1
ATOM 1379 C CA . ASP A 1 174 ? 26.463 19.802 0.023 1.00 32.62 174 ASP A CA 1
ATOM 1380 C C . ASP A 1 174 ? 25.084 19.836 0.688 1.00 32.62 174 ASP A C 1
ATOM 1382 O O . ASP A 1 174 ? 24.945 20.255 1.838 1.00 32.62 174 ASP A O 1
ATOM 1386 N N . HIS A 1 175 ? 24.071 19.318 -0.005 1.00 30.14 175 HIS A N 1
ATOM 1387 C CA . HIS A 1 175 ? 22.815 18.930 0.621 1.00 30.14 175 HIS A CA 1
ATOM 1388 C C . HIS A 1 175 ? 22.414 17.534 0.162 1.00 30.14 175 HIS A C 1
ATOM 1390 O O . HIS A 1 175 ? 21.870 17.324 -0.923 1.00 30.14 175 HIS A O 1
ATOM 1396 N N . SER A 1 176 ? 22.683 16.585 1.055 1.00 32.50 176 SER A N 1
ATOM 1397 C CA . SER A 1 176 ? 22.104 15.253 1.116 1.00 32.50 176 SER A CA 1
ATOM 1398 C C . SER A 1 176 ? 20.587 15.332 0.943 1.00 32.50 176 SER A C 1
ATOM 1400 O O . SER A 1 176 ? 19.852 15.691 1.864 1.00 32.50 176 SER A O 1
ATOM 1402 N N . ARG A 1 177 ? 20.103 14.995 -0.254 1.00 28.53 177 ARG A N 1
ATOM 1403 C CA . ARG A 1 177 ? 18.686 14.719 -0.488 1.00 28.53 177 ARG A CA 1
ATOM 1404 C C . ARG A 1 177 ? 18.364 13.372 0.148 1.00 28.53 177 ARG A C 1
ATOM 1406 O O . ARG A 1 177 ? 18.711 12.325 -0.391 1.00 28.53 177 ARG A O 1
ATOM 1413 N N . ALA A 1 178 ? 17.736 13.425 1.319 1.00 30.22 178 ALA A N 1
ATOM 1414 C CA . ALA A 1 178 ? 17.154 12.265 1.971 1.00 30.22 178 ALA A CA 1
ATOM 1415 C C . ALA A 1 178 ? 16.141 11.605 1.024 1.00 30.22 178 ALA A C 1
ATOM 1417 O O . ALA A 1 178 ? 15.211 12.237 0.523 1.00 30.22 178 ALA A O 1
ATOM 1418 N N . ASN A 1 179 ? 16.396 10.332 0.751 1.00 34.34 179 ASN A N 1
ATOM 1419 C CA . ASN A 1 179 ? 15.673 9.484 -0.175 1.00 34.34 179 ASN A CA 1
ATOM 1420 C C . ASN A 1 179 ? 14.331 9.064 0.449 1.00 34.34 179 ASN A C 1
ATOM 1422 O O . ASN A 1 179 ? 14.275 8.174 1.297 1.00 34.34 179 ASN A O 1
ATOM 1426 N N . SER A 1 180 ? 13.242 9.710 0.043 1.00 33.72 180 SER A N 1
ATOM 1427 C CA . SER A 1 180 ? 11.864 9.418 0.454 1.00 33.72 180 SER A CA 1
ATOM 1428 C C . SER A 1 180 ? 11.282 8.216 -0.307 1.00 33.72 180 SER A C 1
ATOM 1430 O O . SER A 1 180 ? 10.282 8.343 -1.008 1.00 33.72 180 S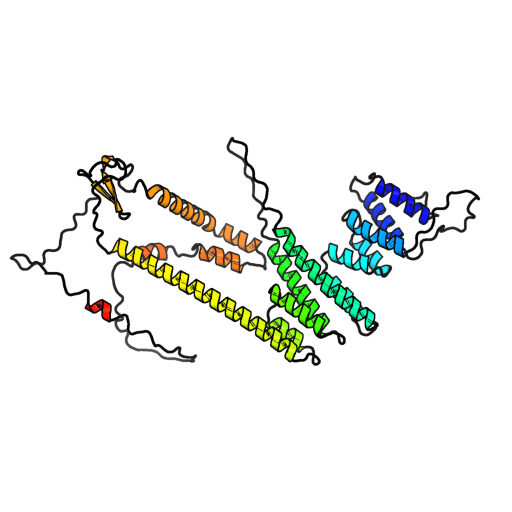ER A O 1
ATOM 1432 N N . GLY A 1 181 ? 11.938 7.054 -0.208 1.00 36.78 181 GLY A N 1
ATOM 1433 C CA . GLY A 1 181 ? 11.513 5.804 -0.861 1.00 36.78 181 GLY A CA 1
ATOM 1434 C C . GLY A 1 181 ? 11.281 4.617 0.085 1.00 36.78 181 GLY A C 1
ATOM 1435 O O . GLY A 1 181 ? 10.640 3.648 -0.306 1.00 36.78 181 GLY A O 1
ATOM 1436 N N . SER A 1 182 ? 11.751 4.682 1.337 1.00 37.94 182 SER A N 1
ATOM 1437 C CA . SER A 1 182 ? 11.791 3.519 2.244 1.00 37.94 182 SER A CA 1
ATOM 1438 C C . SER A 1 182 ? 10.484 3.192 2.985 1.00 37.94 182 SER A C 1
ATOM 1440 O O . SER A 1 182 ? 10.407 2.132 3.600 1.00 37.94 182 SER A O 1
ATOM 1442 N N . SER A 1 183 ? 9.445 4.036 2.930 1.00 37.91 183 SER A N 1
ATOM 1443 C CA . SER A 1 183 ? 8.170 3.742 3.619 1.00 37.91 183 SER A CA 1
ATOM 1444 C C . SER A 1 183 ? 7.229 2.813 2.845 1.00 37.91 183 SER A C 1
ATOM 1446 O O . SER A 1 183 ? 6.383 2.192 3.475 1.00 37.91 183 SER A O 1
ATOM 1448 N N . ARG A 1 184 ? 7.372 2.668 1.517 1.00 40.44 184 ARG A N 1
ATOM 1449 C CA . ARG A 1 184 ? 6.392 1.939 0.678 1.00 40.44 184 ARG A CA 1
ATOM 1450 C C . ARG A 1 184 ? 6.375 0.418 0.882 1.00 40.44 184 ARG A C 1
ATOM 1452 O O . ARG A 1 184 ? 5.346 -0.194 0.641 1.00 40.44 184 ARG A O 1
ATOM 1459 N N . GLY A 1 185 ? 7.480 -0.193 1.317 1.00 41.97 185 GLY A N 1
ATOM 1460 C CA . GLY A 1 185 ? 7.578 -1.656 1.457 1.00 41.97 185 GLY A CA 1
ATOM 1461 C C . GLY A 1 185 ? 7.053 -2.213 2.787 1.00 41.97 185 GLY A C 1
ATOM 1462 O O . GLY A 1 185 ? 6.437 -3.271 2.824 1.00 41.97 185 GLY A O 1
ATOM 1463 N N . ARG A 1 186 ? 7.251 -1.489 3.899 1.00 44.19 186 ARG A N 1
ATOM 1464 C CA . ARG A 1 186 ? 6.800 -1.931 5.238 1.00 44.19 186 ARG A CA 1
ATOM 1465 C C . ARG A 1 186 ? 5.290 -1.775 5.437 1.00 44.19 186 ARG A C 1
ATOM 1467 O O . ARG A 1 186 ? 4.683 -2.538 6.188 1.00 44.19 186 ARG A O 1
ATOM 1474 N N . THR A 1 187 ? 4.683 -0.787 4.784 1.00 53.28 187 THR A N 1
ATOM 1475 C CA . THR A 1 187 ? 3.228 -0.590 4.801 1.00 53.28 187 THR A CA 1
ATOM 1476 C C . THR A 1 187 ? 2.519 -1.671 3.989 1.00 53.28 187 THR A C 1
ATOM 1478 O O . THR A 1 187 ? 1.483 -2.165 4.416 1.00 53.28 187 THR A O 1
ATOM 1481 N N . ASP A 1 188 ? 3.109 -2.122 2.879 1.00 60.81 188 ASP A N 1
ATOM 1482 C CA . ASP A 1 188 ? 2.531 -3.179 2.043 1.00 60.81 188 ASP A CA 1
ATOM 1483 C C . ASP A 1 188 ? 2.481 -4.535 2.776 1.00 60.81 188 ASP A C 1
ATOM 1485 O O . ASP A 1 188 ? 1.442 -5.182 2.817 1.00 60.81 188 ASP A O 1
ATOM 1489 N N . GLU A 1 189 ? 3.543 -4.942 3.480 1.00 66.50 189 GLU A N 1
ATOM 1490 C CA . GLU A 1 189 ? 3.515 -6.223 4.211 1.00 66.50 189 GLU A CA 1
ATOM 1491 C C . GLU A 1 189 ? 2.550 -6.203 5.412 1.00 66.50 189 GLU A C 1
ATOM 1493 O O . GLU A 1 189 ? 1.739 -7.109 5.598 1.00 66.50 189 GLU A O 1
ATOM 1498 N N . SER A 1 190 ? 2.555 -5.120 6.194 1.00 71.50 190 SER A N 1
ATOM 1499 C CA . SER A 1 190 ? 1.641 -4.982 7.340 1.00 71.50 190 SER A CA 1
ATOM 1500 C C . SER A 1 190 ? 0.167 -4.853 6.928 1.00 71.50 190 SER A C 1
ATOM 1502 O O . SER A 1 190 ? -0.727 -5.281 7.666 1.00 71.50 190 SER A O 1
ATOM 1504 N N . THR A 1 191 ? -0.114 -4.301 5.744 1.00 77.69 191 THR A N 1
ATOM 1505 C CA . THR A 1 191 ? -1.470 -4.287 5.180 1.00 77.69 191 THR A CA 1
ATOM 1506 C C . THR A 1 191 ? -1.873 -5.670 4.675 1.00 77.69 191 THR A C 1
ATOM 1508 O O . THR A 1 191 ? -2.991 -6.098 4.964 1.00 77.69 191 THR A O 1
ATOM 1511 N N . LYS A 1 192 ? -0.980 -6.434 4.033 1.00 81.31 192 LYS A N 1
ATOM 1512 C CA . LYS A 1 192 ? -1.242 -7.838 3.662 1.00 81.31 192 LYS A CA 1
ATOM 1513 C C . LYS A 1 192 ? -1.590 -8.700 4.867 1.00 81.31 192 LYS A C 1
ATOM 1515 O O . LYS A 1 192 ? -2.616 -9.380 4.850 1.00 81.31 192 LYS A O 1
ATOM 1520 N N . GLU A 1 193 ? -0.800 -8.628 5.936 1.00 81.69 193 GLU A N 1
ATOM 1521 C CA . GLU A 1 193 ? -1.065 -9.348 7.188 1.00 81.69 193 GLU A CA 1
ATOM 1522 C C . GLU A 1 193 ? -2.432 -8.985 7.791 1.00 81.69 193 GLU A C 1
ATOM 1524 O O . GLU A 1 193 ? -3.162 -9.861 8.270 1.00 81.69 193 GLU A O 1
ATOM 1529 N N . LEU A 1 194 ? -2.819 -7.705 7.722 1.00 84.81 194 LEU A N 1
ATOM 1530 C CA . LEU A 1 194 ? -4.128 -7.230 8.169 1.00 84.81 194 LEU A CA 1
ATOM 1531 C C . LEU A 1 194 ? -5.264 -7.851 7.342 1.00 84.81 194 LEU A C 1
ATOM 1533 O O . LEU A 1 194 ? -6.217 -8.375 7.918 1.00 84.81 194 LEU A O 1
ATOM 1537 N N . TRP A 1 195 ? -5.171 -7.824 6.010 1.00 87.00 195 TRP A N 1
ATOM 1538 C CA . TRP A 1 195 ? -6.204 -8.377 5.124 1.00 87.00 195 TRP A CA 1
ATOM 1539 C C . TRP A 1 195 ? -6.273 -9.909 5.182 1.00 87.00 195 TRP A C 1
ATOM 1541 O O . TRP A 1 195 ? -7.372 -10.467 5.144 1.00 87.00 195 TRP A O 1
ATOM 1551 N N . LEU A 1 196 ? -5.139 -10.596 5.367 1.00 87.62 196 LEU A N 1
ATOM 1552 C CA . LEU A 1 196 ? -5.094 -12.038 5.652 1.00 87.62 196 LEU A CA 1
ATOM 1553 C C . LEU A 1 196 ? -5.815 -12.361 6.960 1.00 87.62 196 LEU A C 1
ATOM 1555 O O . LEU A 1 196 ? -6.667 -13.253 7.002 1.00 87.62 196 LEU A O 1
ATOM 1559 N N . SER A 1 197 ? -5.506 -11.613 8.021 1.00 86.56 197 SER A N 1
ATOM 1560 C CA . SER A 1 197 ? -6.138 -11.775 9.330 1.00 86.56 197 SER A CA 1
ATOM 1561 C C . SER A 1 197 ? -7.638 -11.493 9.258 1.00 86.56 197 SER A C 1
ATOM 1563 O O . SER A 1 197 ? -8.429 -12.231 9.847 1.00 86.56 197 SER A O 1
ATOM 1565 N N . LEU A 1 198 ? -8.044 -10.459 8.512 1.00 87.75 198 LEU A N 1
ATOM 1566 C CA . LEU A 1 198 ? -9.443 -10.109 8.274 1.00 87.75 198 LEU A CA 1
ATOM 1567 C C . LEU A 1 198 ? -10.184 -11.240 7.575 1.00 87.75 198 LEU A C 1
ATOM 1569 O O . LEU A 1 198 ? -11.211 -11.697 8.076 1.00 87.75 198 LEU A O 1
ATOM 1573 N N . LEU A 1 199 ? -9.651 -11.718 6.451 1.00 87.75 199 LEU A N 1
ATOM 1574 C CA . LEU A 1 199 ? -10.264 -12.800 5.695 1.00 87.75 199 LEU A CA 1
ATOM 1575 C C . LEU A 1 199 ? -10.362 -14.072 6.546 1.00 87.75 199 LEU A C 1
ATOM 1577 O O . LEU A 1 199 ? -11.429 -14.674 6.618 1.00 87.75 199 LEU A O 1
ATOM 1581 N N . SER A 1 200 ? -9.295 -14.442 7.256 1.00 86.75 200 SER A N 1
ATOM 1582 C CA . SER A 1 200 ? -9.284 -15.596 8.162 1.00 86.75 200 SER A CA 1
ATOM 1583 C C . SER A 1 200 ? -10.337 -15.475 9.270 1.00 86.75 200 SER A C 1
ATOM 1585 O O . SER A 1 200 ? -11.076 -16.424 9.554 1.00 86.75 200 SER A O 1
ATOM 1587 N N . LEU A 1 201 ? -10.479 -14.286 9.863 1.00 84.50 201 LEU A N 1
ATOM 1588 C CA . LEU A 1 201 ? -11.462 -14.032 10.911 1.00 84.50 201 LEU A CA 1
ATOM 1589 C C . LEU A 1 201 ? -12.903 -14.104 10.387 1.00 84.50 201 LEU A C 1
ATOM 1591 O O . LEU A 1 201 ? -13.752 -14.726 11.027 1.00 84.50 201 LEU A O 1
ATOM 1595 N N . LEU A 1 202 ? -13.169 -13.527 9.212 1.00 83.56 202 LEU A N 1
ATOM 1596 C CA . LEU A 1 202 ? -14.472 -13.603 8.549 1.00 83.56 202 LEU A CA 1
ATOM 1597 C C . LEU A 1 202 ? -14.813 -15.040 8.151 1.00 83.56 202 LEU A C 1
ATOM 1599 O O . LEU A 1 202 ? -15.943 -15.479 8.347 1.00 83.56 202 LEU A O 1
ATOM 1603 N N . VAL A 1 203 ? -13.845 -15.801 7.648 1.00 84.25 203 VAL A N 1
ATOM 1604 C CA . VAL A 1 203 ? -14.056 -17.193 7.242 1.00 84.25 203 VAL A CA 1
ATOM 1605 C C . VAL A 1 203 ? -14.298 -18.100 8.451 1.00 84.25 203 VAL A C 1
ATOM 1607 O O . VAL A 1 203 ? -15.113 -19.013 8.363 1.00 84.25 203 VAL A O 1
ATOM 1610 N N . ARG A 1 204 ? -13.670 -17.843 9.602 1.00 82.75 204 ARG A N 1
ATOM 1611 C CA . ARG A 1 204 ? -13.908 -18.604 10.842 1.00 82.75 204 ARG A CA 1
ATOM 1612 C C . ARG A 1 204 ? -15.241 -18.263 11.524 1.00 82.75 204 ARG A C 1
ATOM 1614 O O . ARG A 1 204 ? -15.752 -19.065 12.303 1.00 82.75 204 ARG A O 1
ATOM 1621 N N . SER A 1 205 ? -15.805 -17.090 11.246 1.00 77.94 205 SER A N 1
ATOM 1622 C CA . SER A 1 205 ? -17.046 -16.614 11.864 1.00 77.94 205 SER A CA 1
ATOM 1623 C C . SER A 1 205 ? -18.282 -17.345 11.290 1.00 77.94 205 SER A C 1
ATOM 1625 O O . SER A 1 205 ? -18.457 -17.391 10.070 1.00 77.94 205 SER A O 1
ATOM 1627 N N . PRO A 1 206 ? -19.171 -17.919 12.130 1.00 66.81 206 PRO A N 1
ATOM 1628 C CA . PRO A 1 206 ? -20.296 -18.743 11.668 1.00 66.81 206 PRO A CA 1
ATOM 1629 C C . PRO A 1 206 ? -21.452 -17.947 11.045 1.00 66.81 206 PRO A C 1
ATOM 1631 O O . PRO A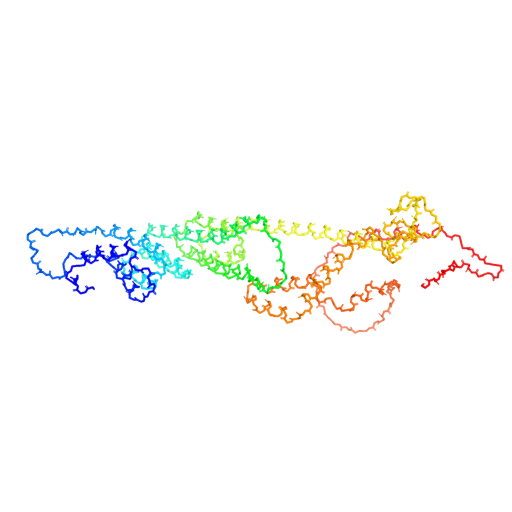 1 206 ? -22.283 -18.547 10.363 1.00 66.81 206 PRO A O 1
ATOM 1634 N N . ASP A 1 207 ? -21.489 -16.631 11.275 1.00 69.69 207 ASP A N 1
ATOM 1635 C CA . ASP A 1 207 ? -22.561 -15.711 10.867 1.00 69.69 207 ASP A CA 1
ATOM 1636 C C . ASP A 1 207 ? -22.159 -14.817 9.686 1.00 69.69 207 ASP A C 1
ATOM 1638 O O . ASP A 1 207 ? -22.782 -13.778 9.458 1.00 69.69 207 ASP A O 1
ATOM 1642 N N . THR A 1 208 ? -21.062 -15.131 9.000 1.00 70.88 208 THR A N 1
ATOM 1643 C CA . THR A 1 208 ? -20.585 -14.315 7.881 1.00 70.88 208 THR A CA 1
ATOM 1644 C C . THR A 1 208 ? -21.558 -14.416 6.714 1.00 70.88 208 THR A C 1
ATOM 1646 O O . THR A 1 208 ? -21.822 -15.506 6.205 1.00 70.88 208 THR A O 1
ATOM 1649 N N . GLU A 1 209 ? -22.086 -13.268 6.292 1.00 75.50 209 GLU A N 1
ATOM 1650 C CA . GLU A 1 209 ? -22.960 -13.177 5.128 1.00 75.50 209 GLU A CA 1
ATOM 1651 C C . GLU A 1 209 ? -22.126 -13.269 3.846 1.00 75.50 209 GLU A C 1
ATOM 1653 O O . GLU A 1 209 ? -20.968 -12.847 3.788 1.00 75.50 209 GLU A O 1
ATOM 1658 N N . TRP A 1 210 ? -22.723 -13.796 2.778 1.00 75.62 210 TRP A N 1
ATOM 1659 C CA . TRP A 1 210 ? -22.043 -13.929 1.486 1.00 75.62 210 TRP A CA 1
ATOM 1660 C C . TRP A 1 210 ? -21.649 -12.570 0.884 1.00 75.62 210 TRP A C 1
ATOM 1662 O O . TRP A 1 210 ? -20.659 -12.488 0.161 1.00 75.62 210 TRP A O 1
ATOM 1672 N N . GLN A 1 211 ? -22.405 -11.511 1.192 1.00 79.94 211 GLN A N 1
ATOM 1673 C CA . GLN A 1 211 ? -22.173 -10.151 0.694 1.00 79.94 211 GLN A CA 1
ATOM 1674 C C . GLN A 1 211 ? -20.888 -9.553 1.270 1.00 79.94 211 GLN A C 1
ATOM 1676 O O . GLN A 1 211 ? -20.068 -9.052 0.504 1.00 79.94 211 GLN A O 1
ATOM 1681 N N . ASP A 1 212 ? -20.682 -9.696 2.584 1.00 80.94 212 ASP A N 1
ATOM 1682 C CA . ASP A 1 212 ? -19.476 -9.237 3.285 1.00 80.94 212 ASP A CA 1
ATOM 1683 C C . ASP A 1 212 ? -18.221 -9.878 2.666 1.00 80.94 212 ASP A C 1
ATOM 1685 O O . ASP A 1 212 ? -17.217 -9.212 2.411 1.00 80.94 212 ASP A O 1
ATOM 1689 N N . LEU A 1 213 ? -18.293 -11.180 2.361 1.00 82.31 213 LEU A N 1
ATOM 1690 C CA . LEU A 1 213 ? -17.181 -11.915 1.764 1.00 82.31 213 LEU A CA 1
ATOM 1691 C C . LEU A 1 213 ? -16.897 -11.468 0.325 1.00 82.31 213 LEU A C 1
ATOM 1693 O O . LEU A 1 213 ? -15.740 -11.269 -0.031 1.00 82.31 213 LEU A O 1
ATOM 1697 N N . VAL A 1 214 ? -17.933 -11.296 -0.503 1.00 83.50 214 VAL A N 1
ATOM 1698 C CA . VAL A 1 214 ? -17.774 -10.805 -1.883 1.00 83.50 214 VAL A CA 1
ATOM 1699 C C . VAL A 1 214 ? -17.160 -9.409 -1.892 1.00 83.50 214 VAL A C 1
ATOM 1701 O O . VAL A 1 214 ? -16.253 -9.159 -2.681 1.00 83.50 214 VAL A O 1
ATOM 1704 N N . GLN A 1 215 ? -17.606 -8.531 -0.994 1.00 85.25 215 GLN A N 1
ATOM 1705 C CA . GLN A 1 215 ? -17.073 -7.181 -0.861 1.00 85.25 215 GLN A CA 1
ATOM 1706 C C . GLN A 1 215 ? -15.580 -7.198 -0.498 1.00 85.25 215 GLN A C 1
ATOM 1708 O O . GLN A 1 215 ? -14.780 -6.530 -1.148 1.00 85.25 215 GLN A O 1
ATOM 1713 N N . VAL A 1 216 ? -15.182 -7.994 0.500 1.00 86.00 216 VAL A N 1
ATOM 1714 C CA . VAL A 1 216 ? -13.771 -8.121 0.904 1.00 86.00 216 VAL A CA 1
ATOM 1715 C C . VAL A 1 216 ? -12.917 -8.725 -0.214 1.00 86.00 216 VAL A C 1
ATOM 1717 O O . VAL A 1 216 ? -11.834 -8.215 -0.491 1.00 86.00 216 VAL A O 1
ATOM 1720 N N . LEU A 1 217 ? -13.408 -9.761 -0.903 1.00 85.31 217 LEU A N 1
ATOM 1721 C CA . LEU A 1 217 ? -12.708 -10.364 -2.043 1.00 85.31 217 LEU A CA 1
ATOM 1722 C C . LEU A 1 217 ? -12.531 -9.383 -3.206 1.00 85.31 217 LEU A C 1
ATOM 1724 O O . LEU A 1 217 ? -11.485 -9.398 -3.849 1.00 85.31 217 LEU A O 1
ATOM 1728 N N . GLN A 1 218 ? -13.519 -8.523 -3.458 1.00 85.25 218 GLN A N 1
ATOM 1729 C CA . GLN A 1 218 ? -13.422 -7.485 -4.479 1.00 85.25 218 GLN A CA 1
ATOM 1730 C C . GLN A 1 218 ? -12.351 -6.446 -4.123 1.00 85.25 218 GLN A C 1
ATOM 1732 O O . GLN A 1 218 ? -11.542 -6.100 -4.977 1.00 85.25 218 GLN A O 1
ATOM 1737 N N . TYR A 1 219 ? -12.271 -6.007 -2.864 1.00 84.44 219 TYR A N 1
ATOM 1738 C CA . TYR A 1 219 ? -11.210 -5.086 -2.440 1.00 84.44 219 TYR A CA 1
ATOM 1739 C C . TYR A 1 219 ? -9.812 -5.708 -2.534 1.00 84.44 219 TYR A C 1
ATOM 1741 O O . TYR A 1 219 ? -8.873 -5.046 -2.972 1.00 84.44 219 TYR A O 1
ATOM 1749 N N . ILE A 1 220 ? -9.676 -6.991 -2.181 1.00 85.56 220 ILE A N 1
ATOM 1750 C CA . ILE A 1 220 ? -8.420 -7.737 -2.347 1.00 85.56 220 ILE A CA 1
ATOM 1751 C C . ILE A 1 220 ? -8.023 -7.816 -3.831 1.00 85.56 220 ILE A C 1
ATOM 1753 O O . ILE A 1 220 ? -6.847 -7.669 -4.153 1.00 85.56 220 ILE A O 1
ATOM 1757 N N . GLU A 1 221 ? -8.995 -8.026 -4.725 1.00 84.31 221 GLU A N 1
ATOM 1758 C CA . GLU A 1 221 ? -8.803 -8.097 -6.181 1.00 84.31 221 GLU A CA 1
ATOM 1759 C C . GLU A 1 221 ? -8.425 -6.741 -6.805 1.00 84.31 221 GLU A C 1
ATOM 1761 O O . GLU A 1 221 ? -7.564 -6.677 -7.685 1.00 84.31 221 GLU A O 1
ATOM 1766 N N . GLU A 1 222 ? -9.059 -5.651 -6.371 1.00 83.50 222 GLU A N 1
ATOM 1767 C CA . GLU A 1 222 ? -8.814 -4.301 -6.895 1.00 83.50 222 GLU A CA 1
ATOM 1768 C C . GLU A 1 222 ? -7.416 -3.789 -6.541 1.00 83.50 222 GLU A C 1
ATOM 1770 O O . GLU A 1 222 ? -6.788 -3.107 -7.349 1.00 83.50 222 GLU A O 1
ATOM 1775 N N . GLN A 1 223 ? -6.925 -4.143 -5.355 1.00 81.81 223 GLN A N 1
ATOM 1776 C CA . GLN A 1 223 ? -5.686 -3.608 -4.791 1.00 81.81 223 GLN A CA 1
ATOM 1777 C C . GLN A 1 223 ? -4.520 -4.613 -4.848 1.00 81.81 223 GLN A C 1
ATOM 1779 O O . GLN A 1 223 ? -3.454 -4.330 -4.316 1.00 81.81 223 GLN A O 1
ATOM 1784 N N . ASP A 1 224 ? -4.715 -5.778 -5.491 1.00 78.00 224 ASP A N 1
ATOM 1785 C CA . ASP A 1 224 ? -3.730 -6.870 -5.631 1.00 78.00 224 ASP A CA 1
ATOM 1786 C C . ASP A 1 224 ? -3.033 -7.240 -4.303 1.00 78.00 224 ASP A C 1
ATOM 1788 O O . ASP A 1 224 ? -1.844 -7.556 -4.260 1.00 78.00 224 ASP A O 1
ATOM 1792 N N . LEU A 1 225 ? -3.791 -7.210 -3.200 1.00 82.50 225 LEU A N 1
ATOM 1793 C CA . LEU A 1 225 ? -3.237 -7.328 -1.848 1.00 82.50 225 LEU A CA 1
ATOM 1794 C C . LEU A 1 225 ? -2.731 -8.743 -1.560 1.00 82.50 225 LEU A C 1
ATOM 1796 O O . LEU A 1 225 ? -1.652 -8.920 -1.008 1.00 82.50 225 LEU A O 1
ATOM 1800 N N . LEU A 1 226 ? -3.508 -9.768 -1.916 1.00 83.94 226 LEU A N 1
ATOM 1801 C CA . LEU A 1 226 ? -3.222 -11.156 -1.547 1.00 83.94 226 LEU A CA 1
ATOM 1802 C C . LEU A 1 226 ? -3.053 -12.045 -2.770 1.00 83.94 226 LEU A C 1
ATOM 1804 O O . LEU A 1 226 ? -3.723 -11.864 -3.786 1.00 83.94 226 LEU A O 1
ATOM 1808 N N . SER A 1 227 ? -2.207 -13.071 -2.632 1.00 84.88 227 SER A N 1
ATOM 1809 C CA . SER A 1 227 ? -2.081 -14.080 -3.677 1.00 84.88 227 SER A CA 1
ATOM 1810 C C . SER A 1 227 ? -3.397 -14.862 -3.827 1.00 84.88 227 SER A C 1
ATOM 1812 O O . SER A 1 227 ? -4.029 -15.206 -2.818 1.00 84.88 227 SER A O 1
ATOM 1814 N N . PRO A 1 228 ? -3.805 -15.213 -5.059 1.00 84.56 228 PRO A N 1
ATOM 1815 C CA . PRO A 1 228 ? -5.053 -15.943 -5.283 1.00 84.56 228 PRO A CA 1
ATOM 1816 C C . PRO A 1 228 ? -5.062 -17.304 -4.576 1.00 84.56 228 PRO A C 1
ATOM 1818 O O . PRO A 1 228 ? -6.101 -17.758 -4.100 1.00 84.56 228 PRO A O 1
ATOM 1821 N N . LEU A 1 229 ? -3.887 -17.934 -4.460 1.00 84.50 229 LEU A N 1
ATOM 1822 C CA . LEU A 1 229 ? -3.704 -19.203 -3.759 1.00 84.50 229 LEU A CA 1
ATOM 1823 C C . LEU A 1 229 ? -3.943 -19.056 -2.255 1.00 84.50 229 LEU A C 1
ATOM 1825 O O . LEU A 1 229 ? -4.704 -19.840 -1.696 1.00 84.50 229 LEU A O 1
ATOM 1829 N N . SER A 1 230 ? -3.369 -18.028 -1.624 1.00 85.38 230 SER A N 1
ATOM 1830 C CA . SER A 1 230 ? -3.573 -17.751 -0.195 1.00 85.38 230 SER A CA 1
ATOM 1831 C C . SER A 1 230 ? -5.048 -17.503 0.120 1.00 85.38 230 SER A C 1
ATOM 1833 O O . SER A 1 230 ? -5.570 -17.999 1.115 1.00 85.38 230 SER A O 1
ATOM 1835 N N . VAL A 1 231 ? -5.750 -16.776 -0.753 1.00 87.00 231 VAL A N 1
ATOM 1836 C CA . VAL A 1 231 ? -7.189 -16.524 -0.602 1.00 87.00 231 VAL A CA 1
ATOM 1837 C C . VAL A 1 231 ? -7.984 -17.827 -0.691 1.00 87.00 231 VAL A C 1
ATOM 1839 O O . VAL A 1 231 ? -8.810 -18.099 0.179 1.00 87.00 231 VAL A O 1
ATOM 1842 N N . VAL A 1 232 ? -7.721 -18.666 -1.698 1.00 84.81 232 VAL A N 1
ATOM 1843 C CA . VAL A 1 232 ? -8.402 -19.963 -1.858 1.00 84.81 232 VAL A CA 1
ATOM 1844 C C . VAL A 1 232 ? -8.112 -20.903 -0.686 1.00 84.81 232 VAL A C 1
ATOM 1846 O O . VAL A 1 232 ? -9.030 -21.569 -0.208 1.00 84.81 232 VAL A O 1
ATOM 1849 N N . GLU A 1 233 ? -6.877 -20.934 -0.186 1.00 85.88 233 GLU A N 1
ATOM 1850 C CA . GLU A 1 233 ? -6.487 -21.730 0.980 1.00 85.88 233 GLU A CA 1
ATOM 1851 C C . GLU A 1 233 ? -7.274 -21.313 2.229 1.00 85.88 233 GLU A C 1
ATOM 1853 O O . GLU A 1 233 ? -7.901 -22.156 2.877 1.00 85.88 233 GLU A O 1
ATOM 1858 N N . ILE A 1 234 ? -7.343 -20.011 2.520 1.00 85.00 234 ILE A N 1
ATOM 1859 C CA . ILE A 1 234 ? -8.110 -19.498 3.660 1.00 85.00 234 ILE A CA 1
ATOM 1860 C C . ILE A 1 234 ? -9.589 -19.862 3.507 1.00 85.00 234 ILE A C 1
ATOM 1862 O O . ILE A 1 234 ? -10.179 -20.430 4.426 1.00 85.00 234 ILE A O 1
ATOM 1866 N N . LEU A 1 235 ? -10.179 -19.619 2.333 1.00 82.81 235 LEU A N 1
ATOM 1867 C CA . LEU A 1 235 ? -11.582 -19.941 2.051 1.00 82.81 235 LEU A CA 1
ATOM 1868 C C . LEU A 1 235 ? -11.879 -21.443 2.186 1.00 82.81 235 LEU A C 1
ATOM 1870 O O . LEU A 1 235 ? -12.950 -21.811 2.667 1.00 82.81 235 LEU A O 1
ATOM 1874 N N . SER A 1 236 ? -10.935 -22.315 1.821 1.00 82.94 236 SER A N 1
ATOM 1875 C CA . SER A 1 236 ? -11.096 -23.772 1.927 1.00 82.94 236 SER A CA 1
ATOM 1876 C C . SER A 1 236 ? -11.278 -24.269 3.367 1.00 82.94 236 SER A C 1
ATOM 1878 O O . SER A 1 236 ? -11.839 -25.342 3.586 1.00 82.94 236 SER A O 1
ATOM 1880 N N . THR A 1 237 ? -10.869 -23.468 4.355 1.00 83.31 237 THR A N 1
ATOM 1881 C CA . THR A 1 237 ? -10.977 -23.804 5.780 1.00 83.31 237 THR A CA 1
ATOM 1882 C C . THR A 1 237 ? -12.433 -23.840 6.265 1.00 83.31 237 THR A C 1
ATOM 1884 O O . THR A 1 237 ? -12.732 -24.500 7.262 1.00 83.31 237 THR A O 1
ATOM 1887 N N . ASN A 1 238 ? -13.369 -23.170 5.577 1.00 77.44 238 ASN A N 1
ATOM 1888 C CA . ASN A 1 238 ? -14.772 -23.133 5.990 1.00 77.44 238 ASN A CA 1
ATOM 1889 C C . ASN A 1 238 ? -15.661 -24.066 5.139 1.00 77.44 238 ASN A C 1
ATOM 1891 O O . ASN A 1 238 ? -15.922 -23.780 3.969 1.00 77.44 238 ASN A O 1
ATOM 1895 N N . PRO A 1 239 ? -16.232 -25.130 5.737 1.00 70.62 239 PRO A N 1
ATOM 1896 C CA . PRO A 1 239 ? -17.059 -26.104 5.024 1.00 70.62 239 PRO A CA 1
ATOM 1897 C C . PRO A 1 239 ? -18.452 -25.584 4.625 1.00 70.62 239 PRO A C 1
ATOM 1899 O O . PRO A 1 239 ? -19.168 -26.266 3.895 1.00 70.62 239 PRO A O 1
ATOM 1902 N N . ARG A 1 240 ? -18.876 -24.410 5.116 1.00 69.19 240 ARG A N 1
ATOM 1903 C CA . ARG A 1 240 ? -20.179 -23.797 4.793 1.00 69.19 240 ARG A CA 1
ATOM 1904 C C . ARG A 1 240 ? -20.128 -22.883 3.573 1.00 69.19 240 ARG A C 1
ATOM 1906 O O . ARG A 1 240 ? -21.184 -22.501 3.068 1.00 69.19 240 ARG A O 1
ATOM 1913 N N . LEU A 1 241 ? -18.936 -22.509 3.111 1.00 70.50 241 LEU A N 1
ATOM 1914 C CA . LEU A 1 241 ? -18.797 -21.635 1.955 1.00 70.50 241 LEU A CA 1
ATOM 1915 C C . LEU A 1 241 ? -19.189 -22.379 0.680 1.00 70.50 241 LEU A C 1
ATOM 1917 O O . LEU A 1 241 ? -18.696 -23.466 0.380 1.00 70.50 241 LEU A O 1
ATOM 1921 N N . GLN A 1 242 ? -20.094 -21.779 -0.089 1.00 68.12 242 GLN A N 1
ATOM 1922 C CA . GLN A 1 242 ? -20.484 -22.328 -1.378 1.00 68.12 242 GLN A CA 1
ATOM 1923 C C . GLN A 1 242 ? -19.380 -22.066 -2.406 1.00 68.12 242 GLN A C 1
ATOM 1925 O O . GLN A 1 242 ? -18.937 -20.933 -2.599 1.00 68.12 242 GLN A O 1
ATOM 1930 N N . LEU A 1 243 ? -18.980 -23.121 -3.119 1.00 68.56 243 LEU A N 1
ATOM 1931 C CA . LEU A 1 243 ? -17.943 -23.080 -4.155 1.00 68.56 243 LEU A CA 1
ATOM 1932 C C . LEU A 1 243 ? -18.221 -22.031 -5.250 1.00 68.56 243 LEU A C 1
ATOM 1934 O O . LEU A 1 243 ? -17.288 -21.547 -5.885 1.00 68.56 243 LEU A O 1
ATOM 1938 N N . CYS A 1 244 ? -19.487 -21.657 -5.475 1.00 73.06 244 CYS A N 1
ATOM 1939 C CA . CYS A 1 244 ? -19.869 -20.653 -6.470 1.00 73.06 244 CYS A CA 1
ATOM 1940 C C . CYS A 1 244 ? -19.222 -19.279 -6.221 1.00 73.06 244 CYS A C 1
ATOM 1942 O O . CYS A 1 244 ? -18.768 -18.657 -7.179 1.00 73.06 244 CYS A O 1
ATOM 1944 N N . THR A 1 245 ? -19.108 -18.840 -4.964 1.00 70.50 245 THR A N 1
ATOM 1945 C CA . THR A 1 245 ? -18.512 -17.543 -4.607 1.00 70.50 245 THR A CA 1
ATOM 1946 C C . THR A 1 245 ? -17.016 -17.513 -4.915 1.00 70.50 245 THR A C 1
ATOM 1948 O O . THR A 1 245 ? -16.510 -16.552 -5.492 1.00 70.50 245 THR A O 1
ATOM 1951 N N . VAL A 1 246 ? -16.314 -18.603 -4.592 1.00 76.56 246 VAL A N 1
ATOM 1952 C CA . VAL A 1 246 ? -14.873 -18.748 -4.848 1.00 76.56 246 VAL A CA 1
ATOM 1953 C C . VAL A 1 246 ? -14.598 -18.901 -6.340 1.00 76.56 246 VAL A C 1
ATOM 1955 O O . VAL A 1 246 ? -13.635 -18.337 -6.850 1.00 76.56 246 VAL A O 1
ATOM 1958 N N . ARG A 1 247 ? -15.465 -19.628 -7.058 1.00 83.38 247 ARG A N 1
ATOM 1959 C CA . ARG A 1 247 ? -15.347 -19.835 -8.504 1.00 83.38 247 ARG A CA 1
ATOM 1960 C C . ARG A 1 247 ? -15.380 -18.516 -9.265 1.00 83.38 247 ARG A C 1
ATOM 1962 O O . ARG A 1 247 ? -14.543 -18.321 -10.138 1.00 83.38 247 ARG A O 1
ATOM 1969 N N . GLU A 1 248 ? -16.331 -17.634 -8.964 1.00 83.31 248 GLU A N 1
ATOM 1970 C CA . GLU A 1 248 ? -16.440 -16.364 -9.688 1.00 83.31 248 GLU A CA 1
ATOM 1971 C C . GLU A 1 248 ? -15.229 -15.462 -9.412 1.00 83.31 248 GLU A C 1
ATOM 1973 O O . GLU A 1 248 ? -14.664 -14.901 -10.348 1.00 83.31 248 GLU A O 1
ATOM 1978 N N . TYR A 1 249 ? -14.773 -15.392 -8.156 1.00 84.56 249 TYR A N 1
ATOM 1979 C CA . TYR A 1 249 ? -13.534 -14.698 -7.794 1.00 84.56 249 TYR A CA 1
ATOM 1980 C C . TYR A 1 249 ? -12.321 -15.262 -8.551 1.00 84.56 249 TYR A C 1
ATOM 1982 O O . TYR A 1 249 ? -11.631 -14.521 -9.247 1.00 84.56 249 TYR A O 1
ATOM 1990 N N . ALA A 1 250 ? -12.106 -16.580 -8.503 1.00 84.56 250 ALA A N 1
ATOM 1991 C CA . ALA A 1 250 ? -10.984 -17.230 -9.176 1.00 84.56 250 ALA A CA 1
ATOM 1992 C C . ALA A 1 250 ? -11.011 -16.992 -10.694 1.00 84.56 250 ALA A C 1
ATOM 1994 O O . ALA A 1 250 ? -9.986 -16.667 -11.285 1.00 84.56 250 ALA A O 1
ATOM 1995 N N . LEU A 1 251 ? -12.187 -17.079 -11.326 1.00 88.06 251 LEU A N 1
ATOM 1996 C CA . LEU A 1 251 ? -12.335 -16.808 -12.757 1.00 88.06 251 LEU A CA 1
ATOM 1997 C C . LEU A 1 251 ? -12.029 -15.355 -13.123 1.00 88.06 251 LEU A C 1
ATOM 1999 O O . LEU A 1 251 ? -11.537 -15.110 -14.223 1.00 88.06 251 LEU A O 1
ATOM 2003 N N . ARG A 1 252 ? -12.361 -14.375 -12.275 1.00 87.62 252 ARG A N 1
ATOM 2004 C CA . ARG A 1 252 ? -12.002 -12.972 -12.538 1.00 87.62 252 ARG A CA 1
ATOM 2005 C C . ARG A 1 252 ? -10.505 -12.737 -12.380 1.00 87.62 252 ARG A C 1
ATOM 2007 O O . ARG A 1 252 ? -9.894 -12.167 -13.277 1.00 87.62 252 ARG A O 1
ATOM 2014 N N . VAL A 1 253 ? -9.912 -13.261 -11.311 1.00 87.06 253 VAL A N 1
ATOM 2015 C CA . VAL A 1 253 ? -8.476 -13.136 -11.044 1.00 87.06 253 VAL A CA 1
ATOM 2016 C C . VAL A 1 253 ? -7.638 -13.791 -12.142 1.00 87.06 253 VAL A C 1
ATOM 2018 O O . VAL A 1 253 ? -6.713 -13.168 -12.649 1.00 87.06 253 VAL A O 1
ATOM 2021 N N . MET A 1 254 ? -7.997 -15.002 -12.576 1.00 87.75 254 MET A N 1
ATOM 2022 C CA . MET A 1 254 ? -7.308 -15.677 -13.682 1.00 87.75 254 MET A CA 1
ATOM 2023 C C . MET A 1 254 ? -7.420 -14.890 -14.992 1.00 87.75 254 MET A C 1
ATOM 2025 O O . MET A 1 254 ? -6.425 -14.739 -15.689 1.00 87.75 254 MET A O 1
ATOM 2029 N N . ARG A 1 255 ? -8.600 -14.330 -15.305 1.00 90.69 255 ARG A N 1
ATOM 2030 C CA . ARG A 1 255 ? -8.778 -13.469 -16.489 1.00 90.69 255 ARG A CA 1
ATOM 2031 C C . ARG A 1 255 ? -7.932 -12.197 -16.410 1.00 90.69 255 ARG A C 1
ATOM 2033 O O . ARG A 1 255 ? -7.348 -11.798 -17.412 1.00 90.69 255 ARG A O 1
ATOM 2040 N N . LYS A 1 256 ? -7.861 -11.557 -15.238 1.00 88.44 256 LYS A N 1
ATOM 2041 C CA . LYS A 1 256 ? -7.021 -10.370 -15.003 1.00 88.44 256 LYS A CA 1
ATOM 2042 C C . LYS A 1 256 ? -5.537 -10.696 -15.206 1.00 88.44 256 LYS A C 1
ATOM 2044 O O . LYS A 1 256 ? -4.817 -9.906 -15.814 1.00 88.44 256 LYS A O 1
ATOM 2049 N N . ASP A 1 257 ? -5.089 -11.852 -14.724 1.00 87.62 257 ASP A N 1
ATOM 2050 C CA . ASP A 1 257 ? -3.700 -12.302 -14.855 1.00 87.62 257 ASP A CA 1
ATOM 2051 C C . ASP A 1 257 ? -3.348 -12.696 -16.301 1.00 87.62 257 ASP A C 1
ATOM 2053 O O . ASP A 1 257 ? -2.298 -12.311 -16.817 1.00 87.62 257 ASP A O 1
ATOM 2057 N N . GLU A 1 258 ? -4.265 -13.362 -17.006 1.00 92.62 258 GLU A N 1
ATOM 2058 C CA . GLU A 1 258 ? -4.136 -13.672 -18.434 1.00 92.62 258 GLU A CA 1
ATOM 2059 C C . GLU A 1 258 ? -4.003 -12.392 -19.274 1.00 92.62 258 GLU A C 1
ATOM 2061 O O . GLU A 1 258 ? -3.062 -12.264 -20.056 1.00 92.62 258 GLU A O 1
ATOM 2066 N N . GLN A 1 259 ? -4.854 -11.388 -19.031 1.00 92.75 259 GLN A N 1
ATOM 2067 C CA . GLN A 1 259 ? -4.769 -10.080 -19.697 1.00 92.75 259 GLN A CA 1
ATOM 2068 C C . GLN A 1 259 ? -3.459 -9.343 -19.391 1.00 92.75 259 GLN A C 1
ATOM 2070 O O . GLN A 1 259 ? -2.862 -8.738 -20.283 1.00 92.75 259 GLN A O 1
ATOM 2075 N N . ARG A 1 260 ? -2.984 -9.388 -18.137 1.00 89.38 260 ARG A N 1
ATOM 2076 C CA . ARG A 1 260 ? -1.672 -8.830 -17.766 1.00 89.38 260 ARG A CA 1
ATOM 2077 C C . ARG A 1 260 ? -0.548 -9.526 -18.525 1.00 89.38 260 ARG A C 1
ATOM 2079 O O . ARG A 1 260 ? 0.348 -8.859 -19.032 1.00 89.38 260 ARG A O 1
ATOM 2086 N N . THR A 1 261 ? -0.609 -10.848 -18.612 1.00 92.38 261 THR A N 1
ATOM 2087 C CA . THR A 1 261 ? 0.396 -11.675 -19.281 1.00 92.38 261 THR A CA 1
ATOM 2088 C C . THR A 1 261 ? 0.434 -11.391 -20.780 1.00 92.38 261 THR A C 1
ATOM 2090 O O . THR A 1 261 ? 1.507 -11.171 -21.337 1.00 92.38 261 THR A O 1
ATOM 2093 N N . GLU A 1 262 ? -0.728 -11.302 -21.425 1.00 95.38 262 GLU A N 1
ATOM 2094 C CA . GLU A 1 262 ? -0.856 -10.936 -22.838 1.00 95.38 262 GLU A CA 1
ATOM 2095 C C . GLU A 1 262 ? -0.308 -9.526 -23.115 1.00 95.38 262 GLU A C 1
ATOM 2097 O O . GLU A 1 262 ? 0.466 -9.331 -24.053 1.00 95.38 262 GLU A O 1
ATOM 2102 N N . ALA A 1 263 ? -0.614 -8.551 -22.252 1.00 93.69 263 ALA A N 1
ATOM 2103 C CA . ALA A 1 263 ? -0.065 -7.202 -22.365 1.00 93.69 263 ALA A CA 1
ATOM 2104 C C . ALA A 1 263 ? 1.470 -7.176 -22.230 1.00 93.69 263 ALA A C 1
ATOM 2106 O O . ALA A 1 263 ? 2.145 -6.456 -22.973 1.00 93.69 263 ALA A O 1
ATOM 2107 N N . PHE A 1 264 ? 2.039 -7.971 -21.315 1.00 91.38 264 PHE A N 1
ATOM 2108 C CA . PHE A 1 264 ? 3.492 -8.102 -21.182 1.00 91.38 264 PHE A CA 1
ATOM 2109 C C . PHE A 1 264 ? 4.128 -8.758 -22.408 1.00 91.38 264 PHE A C 1
ATOM 2111 O O . PHE A 1 264 ? 5.135 -8.240 -22.894 1.00 91.38 264 PHE A O 1
ATOM 2118 N N . HIS A 1 265 ? 3.544 -9.832 -22.947 1.00 94.06 265 HIS A N 1
ATOM 2119 C CA . HIS A 1 265 ? 4.029 -10.455 -24.182 1.00 94.06 265 HIS A CA 1
ATOM 2120 C C . HIS A 1 265 ? 4.015 -9.467 -25.356 1.00 94.06 265 HIS A C 1
ATOM 2122 O O . HIS A 1 265 ? 5.045 -9.284 -26.001 1.00 94.06 265 HIS A O 1
ATOM 2128 N N . GLY A 1 266 ? 2.926 -8.717 -25.557 1.00 95.00 266 GLY A N 1
ATOM 2129 C CA . GLY A 1 266 ? 2.865 -7.700 -26.615 1.00 95.00 266 GLY A CA 1
ATOM 2130 C C . GLY A 1 266 ? 3.915 -6.587 -26.461 1.00 95.00 266 GLY A C 1
ATOM 2131 O O . GLY A 1 266 ? 4.484 -6.103 -27.448 1.00 95.00 266 GLY A O 1
ATOM 2132 N N . LEU A 1 267 ? 4.231 -6.192 -25.221 1.00 94.00 267 LEU A N 1
ATOM 2133 C CA . LEU A 1 267 ? 5.312 -5.244 -24.948 1.00 94.00 267 LEU A CA 1
ATOM 2134 C C . LEU A 1 267 ? 6.687 -5.842 -25.274 1.00 94.00 267 LEU A C 1
ATOM 2136 O O . LEU A 1 267 ? 7.515 -5.151 -25.875 1.00 94.00 267 LEU A O 1
ATOM 2140 N N . ILE A 1 268 ? 6.931 -7.100 -24.896 1.00 93.12 268 ILE A N 1
ATOM 2141 C CA . ILE A 1 268 ? 8.169 -7.824 -25.207 1.00 93.12 268 ILE A CA 1
ATOM 2142 C C . ILE A 1 268 ? 8.353 -7.905 -26.723 1.00 93.12 268 ILE A C 1
ATOM 2144 O O . ILE A 1 268 ? 9.400 -7.493 -27.217 1.00 93.12 268 ILE A O 1
ATOM 2148 N N . ASP A 1 269 ? 7.328 -8.308 -27.471 1.00 95.75 269 ASP A N 1
ATOM 2149 C CA . ASP A 1 269 ? 7.390 -8.425 -28.931 1.00 95.75 269 ASP A CA 1
ATOM 2150 C C . ASP A 1 269 ? 7.706 -7.088 -29.600 1.00 95.75 269 ASP A C 1
ATOM 2152 O O . ASP A 1 269 ? 8.572 -6.998 -30.474 1.00 95.75 269 ASP A O 1
ATOM 2156 N N . THR A 1 270 ? 7.066 -6.011 -29.137 1.00 95.88 270 THR A N 1
ATOM 2157 C CA . THR A 1 270 ? 7.335 -4.653 -29.626 1.00 95.88 270 THR A CA 1
ATOM 2158 C C . THR A 1 270 ? 8.785 -4.242 -29.352 1.00 95.88 270 THR A C 1
ATOM 2160 O O . THR A 1 270 ? 9.446 -3.645 -30.208 1.00 95.88 270 THR A O 1
ATOM 2163 N N . ARG A 1 271 ? 9.313 -4.571 -28.166 1.00 91.81 271 ARG A N 1
ATOM 2164 C CA . ARG A 1 271 ? 10.705 -4.280 -27.790 1.00 91.81 271 ARG A CA 1
ATOM 2165 C C . ARG A 1 271 ? 11.692 -5.105 -28.609 1.00 91.81 271 ARG A C 1
ATOM 2167 O O . ARG A 1 271 ? 12.653 -4.534 -29.115 1.00 91.81 271 ARG A O 1
ATOM 2174 N N . LEU A 1 272 ? 11.440 -6.398 -28.795 1.00 93.19 272 LEU A N 1
ATOM 2175 C CA . LEU A 1 272 ? 12.269 -7.289 -29.607 1.00 93.19 272 LEU A CA 1
ATOM 2176 C C . LEU A 1 272 ? 12.259 -6.886 -31.083 1.00 93.19 272 LEU A C 1
ATOM 2178 O O . LEU A 1 272 ? 13.304 -6.905 -31.729 1.00 93.19 272 LEU A O 1
ATOM 2182 N N . LYS A 1 273 ? 11.110 -6.463 -31.622 1.00 95.88 273 LYS A N 1
ATOM 2183 C CA . LYS A 1 273 ? 11.022 -5.916 -32.981 1.00 95.88 273 LYS A CA 1
ATOM 2184 C C . LYS A 1 273 ? 11.908 -4.682 -33.138 1.00 95.88 273 LYS A C 1
ATOM 2186 O O . LYS A 1 273 ? 12.739 -4.650 -34.038 1.00 95.88 273 LYS A O 1
ATOM 2191 N N . LYS A 1 274 ? 11.806 -3.722 -32.214 1.00 95.19 274 LYS A N 1
ATOM 2192 C CA . LYS A 1 274 ? 12.652 -2.523 -32.231 1.00 95.19 274 LYS A CA 1
ATOM 2193 C C . LYS A 1 274 ? 14.137 -2.857 -32.075 1.00 95.19 274 LYS A C 1
ATOM 2195 O O . LYS A 1 274 ? 14.972 -2.228 -32.714 1.00 95.19 274 LYS A O 1
ATOM 2200 N N . LEU A 1 275 ? 14.481 -3.841 -31.242 1.00 92.56 275 LEU A N 1
ATOM 2201 C CA . LEU A 1 275 ? 15.862 -4.308 -31.124 1.00 92.56 275 LEU A CA 1
ATOM 2202 C C . LEU A 1 275 ? 16.367 -4.886 -32.447 1.00 92.56 275 LEU A C 1
ATOM 2204 O O . LEU A 1 275 ? 17.474 -4.545 -32.842 1.00 92.56 275 LEU A O 1
ATOM 2208 N N . ARG A 1 276 ? 15.575 -5.702 -33.151 1.00 94.44 276 ARG A N 1
ATOM 2209 C CA . ARG A 1 276 ? 15.950 -6.229 -34.474 1.00 94.44 276 ARG A CA 1
ATOM 2210 C C . ARG A 1 276 ? 16.141 -5.121 -35.508 1.00 94.44 276 ARG A C 1
ATOM 2212 O O . ARG A 1 276 ? 17.124 -5.155 -36.235 1.00 94.44 276 ARG A O 1
ATOM 2219 N N . GLU A 1 277 ? 15.245 -4.134 -35.540 1.00 94.62 277 GLU A N 1
ATOM 2220 C CA . GLU A 1 277 ? 15.367 -2.963 -36.423 1.00 94.62 277 GLU A CA 1
ATOM 2221 C C . GLU A 1 277 ? 16.670 -2.196 -36.151 1.00 94.62 277 GLU A C 1
ATOM 2223 O O . GLU A 1 277 ? 17.443 -1.961 -37.073 1.00 94.62 277 GLU A O 1
ATOM 2228 N N . LEU A 1 278 ? 16.968 -1.903 -34.881 1.00 89.88 278 LEU A N 1
ATOM 2229 C CA . LEU A 1 278 ? 18.202 -1.215 -34.489 1.00 89.88 278 LEU A CA 1
ATOM 2230 C C . LEU A 1 278 ? 19.467 -2.024 -34.810 1.00 89.88 278 LEU A C 1
ATOM 2232 O O . LEU A 1 278 ? 20.450 -1.445 -35.260 1.00 89.88 278 LEU A O 1
ATOM 2236 N N . HIS A 1 279 ? 19.463 -3.345 -34.603 1.00 89.06 279 HIS A N 1
ATOM 2237 C CA . HIS A 1 279 ? 20.597 -4.191 -34.999 1.00 89.06 279 HIS A CA 1
ATOM 2238 C C . HIS A 1 279 ? 20.785 -4.181 -36.520 1.00 89.06 279 HIS A C 1
ATOM 2240 O O . HIS A 1 279 ? 21.903 -4.003 -36.987 1.00 89.06 279 HIS A O 1
ATOM 2246 N N . GLY A 1 280 ? 19.697 -4.259 -37.292 1.00 91.06 280 GLY A N 1
ATOM 2247 C CA . GLY A 1 280 ? 19.760 -4.139 -38.748 1.00 91.06 280 GLY A CA 1
ATOM 2248 C C . GLY A 1 280 ? 20.287 -2.778 -39.221 1.00 91.06 280 GLY A C 1
ATOM 2249 O O . GLY A 1 280 ? 21.028 -2.716 -40.202 1.00 91.06 280 GLY A O 1
ATOM 2250 N N . GLU A 1 281 ? 19.949 -1.689 -38.524 1.00 88.69 281 GLU A N 1
ATOM 2251 C CA . GLU A 1 281 ? 20.519 -0.358 -38.778 1.00 88.69 281 GLU A CA 1
ATOM 2252 C C . GLU A 1 281 ? 22.027 -0.314 -38.489 1.00 88.69 281 GLU A C 1
ATOM 2254 O O . GLU A 1 281 ? 22.783 0.229 -39.295 1.00 88.69 281 GLU A O 1
ATOM 2259 N N . ILE A 1 282 ? 22.476 -0.909 -37.378 1.00 87.38 282 ILE A N 1
ATOM 2260 C CA . ILE A 1 282 ? 23.900 -1.001 -37.019 1.00 87.38 282 ILE A CA 1
ATOM 2261 C C . ILE A 1 282 ? 24.671 -1.793 -38.082 1.00 87.38 282 ILE A C 1
ATOM 2263 O O . ILE A 1 282 ? 25.660 -1.286 -38.616 1.00 87.38 282 ILE A O 1
ATOM 2267 N N . ASP A 1 283 ? 24.179 -2.978 -38.451 1.00 87.38 283 ASP A N 1
ATOM 2268 C CA . ASP A 1 283 ? 24.808 -3.834 -39.460 1.00 87.38 283 ASP A CA 1
ATOM 2269 C C . ASP A 1 283 ? 24.890 -3.121 -40.815 1.00 87.38 283 ASP A C 1
ATOM 2271 O O . ASP A 1 283 ? 25.915 -3.173 -41.500 1.00 87.38 283 ASP A O 1
ATOM 2275 N N . ALA A 1 284 ? 23.831 -2.402 -41.204 1.00 85.56 284 ALA A N 1
ATOM 2276 C CA . ALA A 1 284 ? 23.818 -1.613 -42.429 1.00 85.56 284 ALA A CA 1
ATOM 2277 C C . ALA A 1 284 ? 24.862 -0.486 -42.404 1.00 85.56 284 ALA A C 1
ATOM 2279 O O . ALA A 1 284 ? 25.557 -0.300 -43.400 1.00 85.56 284 ALA A O 1
ATOM 2280 N N . LEU A 1 285 ? 25.003 0.233 -41.286 1.00 82.88 285 LEU A N 1
ATOM 2281 C CA . LEU A 1 285 ? 26.005 1.295 -41.134 1.00 82.88 285 LEU A CA 1
ATOM 2282 C C . LEU A 1 285 ? 27.447 0.766 -41.157 1.00 82.88 285 LEU A C 1
ATOM 2284 O O . LEU A 1 285 ? 28.348 1.504 -41.547 1.00 82.88 285 LEU A O 1
ATOM 2288 N N . GLN A 1 286 ? 27.677 -0.482 -40.740 1.00 82.69 286 GLN A N 1
ATOM 2289 C CA . GLN A 1 286 ? 29.014 -1.084 -40.693 1.00 82.69 286 GLN A CA 1
ATOM 2290 C C . GLN A 1 286 ? 29.421 -1.783 -41.992 1.00 82.69 286 GLN A C 1
ATOM 2292 O O . GLN A 1 286 ? 30.598 -1.774 -42.341 1.00 82.69 286 GLN A O 1
ATOM 2297 N N . THR A 1 287 ? 28.474 -2.405 -42.697 1.00 84.50 287 THR A N 1
ATOM 2298 C CA . THR A 1 287 ? 28.783 -3.298 -43.829 1.00 84.50 287 THR A CA 1
ATOM 2299 C C . THR A 1 287 ? 28.409 -2.728 -45.193 1.00 84.50 287 THR A C 1
ATOM 2301 O O . THR A 1 287 ? 28.989 -3.138 -46.199 1.00 84.50 287 THR A O 1
ATOM 2304 N N . LYS A 1 288 ? 27.454 -1.790 -45.270 1.00 85.00 288 LYS A N 1
ATOM 2305 C CA . LYS A 1 288 ? 26.959 -1.271 -46.552 1.00 85.00 288 LYS A CA 1
ATOM 2306 C C . LYS A 1 288 ? 27.629 0.052 -46.904 1.00 85.00 288 LYS A C 1
ATOM 2308 O O . LYS A 1 288 ? 27.694 0.974 -46.096 1.00 85.00 288 LYS A O 1
ATOM 2313 N N . ALA A 1 289 ? 28.065 0.174 -48.156 1.00 80.56 289 ALA A N 1
ATOM 2314 C CA . ALA A 1 289 ? 28.592 1.426 -48.682 1.00 80.56 289 ALA A CA 1
ATOM 2315 C C . ALA A 1 289 ? 27.488 2.500 -48.743 1.00 80.56 289 ALA A C 1
ATOM 2317 O O . ALA A 1 289 ? 26.445 2.307 -49.370 1.00 80.56 289 ALA A O 1
ATOM 2318 N N . THR A 1 290 ? 27.722 3.653 -48.116 1.00 78.12 290 THR A N 1
ATOM 2319 C CA . THR A 1 290 ? 26.800 4.796 -48.146 1.00 78.12 290 THR A CA 1
ATOM 2320 C C . THR A 1 290 ? 27.168 5.762 -49.272 1.00 78.12 290 THR A C 1
ATOM 2322 O O . THR A 1 290 ? 28.283 6.284 -49.304 1.00 78.12 290 THR A O 1
ATOM 2325 N N . VAL A 1 291 ? 26.230 6.056 -50.176 1.00 81.81 291 VAL A N 1
ATOM 2326 C CA . VAL A 1 291 ? 26.438 7.040 -51.253 1.00 81.81 291 VAL A CA 1
ATOM 2327 C C . VAL A 1 291 ? 26.130 8.450 -50.746 1.00 81.81 291 VAL A C 1
ATOM 2329 O O . VAL A 1 291 ? 25.005 8.741 -50.340 1.00 81.81 291 VAL A O 1
ATOM 2332 N N . PHE A 1 292 ? 27.105 9.357 -50.823 1.00 81.62 292 PHE A N 1
ATOM 2333 C CA . PHE A 1 292 ? 26.924 10.762 -50.455 1.00 81.62 292 PHE A CA 1
ATOM 2334 C C . PHE A 1 292 ? 26.547 11.606 -51.677 1.00 81.62 292 PHE A C 1
ATOM 2336 O O . PHE A 1 292 ? 27.356 11.812 -52.575 1.00 81.62 292 PHE A O 1
ATOM 2343 N N . GLN A 1 293 ? 25.322 12.134 -51.696 1.00 81.38 293 GLN A N 1
ATOM 2344 C CA . GLN A 1 293 ? 24.820 13.023 -52.761 1.00 81.38 293 GLN A CA 1
ATOM 2345 C C . GLN A 1 293 ? 24.776 14.503 -52.336 1.00 81.38 293 GLN A C 1
ATOM 2347 O O . GLN A 1 293 ? 24.153 15.339 -52.987 1.00 81.38 293 GLN A O 1
ATOM 2352 N N . ALA A 1 294 ? 25.393 14.857 -51.207 1.00 81.19 294 ALA A N 1
ATOM 2353 C CA . ALA A 1 294 ? 25.378 16.231 -50.730 1.00 81.19 294 ALA A CA 1
ATOM 2354 C C . ALA A 1 294 ? 26.220 17.127 -51.650 1.00 81.19 294 ALA A C 1
ATOM 2356 O O . ALA A 1 294 ? 27.394 16.864 -51.889 1.00 81.19 294 ALA A O 1
ATOM 2357 N N . HIS A 1 295 ? 25.627 18.226 -52.120 1.00 86.94 295 HIS A N 1
ATOM 2358 C CA . HIS A 1 295 ? 26.302 19.217 -52.970 1.00 86.94 295 HIS A CA 1
ATOM 2359 C C . HIS A 1 295 ? 26.585 20.543 -52.247 1.00 86.94 295 HIS A C 1
ATOM 2361 O O . HIS A 1 295 ? 27.202 21.443 -52.816 1.00 86.94 295 HIS A O 1
ATOM 2367 N N . LYS A 1 296 ? 26.121 20.689 -51.000 1.00 91.75 296 LYS A N 1
ATOM 2368 C CA . LYS A 1 296 ? 26.242 21.912 -50.196 1.00 91.75 296 LYS A CA 1
ATOM 2369 C C . LYS A 1 296 ? 26.770 21.593 -48.805 1.00 91.75 296 LYS A C 1
ATOM 2371 O O . LYS A 1 296 ? 26.380 20.592 -48.210 1.00 91.75 296 LYS A O 1
ATOM 2376 N N . CYS A 1 297 ? 27.623 22.468 -48.286 1.00 91.25 297 CYS A N 1
ATOM 2377 C CA . CYS A 1 297 ? 28.142 22.370 -46.928 1.00 91.25 297 CYS A CA 1
ATOM 2378 C C . CYS A 1 297 ? 27.036 22.655 -45.911 1.00 91.25 297 CYS A C 1
ATOM 2380 O O . CYS A 1 297 ? 26.317 23.646 -46.034 1.00 91.25 297 CYS A O 1
ATOM 2382 N N . PHE A 1 298 ? 26.916 21.831 -44.873 1.00 90.62 298 PHE A N 1
ATOM 2383 C CA . PHE A 1 298 ? 25.865 22.013 -43.870 1.00 90.62 298 PHE A CA 1
ATOM 2384 C C . PHE A 1 298 ? 26.122 23.201 -42.919 1.00 90.62 298 PHE A C 1
ATOM 2386 O O . PHE A 1 298 ? 25.190 23.699 -42.298 1.00 90.62 298 PHE A O 1
ATOM 2393 N N . HIS A 1 299 ? 27.365 23.693 -42.828 1.00 89.25 299 HIS A N 1
ATOM 2394 C CA . HIS A 1 299 ? 27.721 24.838 -41.979 1.00 89.25 299 HIS A CA 1
ATOM 2395 C C . HIS A 1 299 ? 27.576 26.192 -42.691 1.00 89.25 299 HIS A C 1
ATOM 2397 O O . HIS A 1 299 ? 26.967 27.109 -42.152 1.00 89.25 299 HIS A O 1
ATOM 2403 N N . CYS A 1 300 ? 28.139 26.333 -43.897 1.00 90.25 300 CYS A N 1
ATOM 2404 C CA . CYS A 1 300 ? 28.157 27.608 -44.629 1.00 90.25 300 CYS A CA 1
ATOM 2405 C C . CYS A 1 300 ? 27.173 27.664 -45.809 1.00 90.25 300 CYS A C 1
ATOM 2407 O O . CYS A 1 300 ? 27.051 28.703 -46.453 1.00 90.25 300 CYS A O 1
ATOM 2409 N N . HIS A 1 301 ? 26.499 26.551 -46.124 1.00 90.69 301 HIS A N 1
ATOM 2410 C CA . HIS A 1 301 ? 25.516 26.400 -47.209 1.00 90.69 301 HIS A CA 1
ATOM 2411 C C . HIS A 1 301 ? 26.024 26.673 -48.636 1.00 90.69 301 HIS A C 1
ATOM 2413 O O . HIS A 1 301 ? 25.249 26.577 -49.591 1.00 90.69 301 HIS A O 1
ATOM 2419 N N . ALA A 1 302 ? 27.317 26.955 -48.806 1.00 91.50 302 ALA A N 1
ATOM 2420 C CA . ALA A 1 302 ? 27.957 27.075 -50.109 1.00 91.50 302 ALA A CA 1
ATOM 2421 C C . ALA A 1 302 ? 28.151 25.700 -50.770 1.00 91.50 302 ALA A C 1
ATOM 2423 O O . ALA A 1 302 ? 28.120 24.662 -50.100 1.00 91.50 302 ALA A O 1
ATOM 2424 N N . ALA A 1 303 ? 28.357 25.702 -52.091 1.00 91.12 303 ALA A N 1
ATOM 2425 C CA . ALA A 1 303 ? 28.681 24.493 -52.840 1.00 91.12 303 ALA A CA 1
ATOM 2426 C C . ALA A 1 303 ? 29.944 23.829 -52.272 1.00 91.12 303 ALA A C 1
ATOM 2428 O O . ALA A 1 303 ? 30.901 24.515 -51.901 1.00 91.12 303 ALA A O 1
ATOM 2429 N N . LEU A 1 304 ? 29.923 22.503 -52.171 1.00 89.62 304 LEU A N 1
ATOM 2430 C CA . LEU A 1 304 ? 31.063 21.739 -51.675 1.00 89.62 304 LEU A CA 1
ATOM 2431 C C . LEU A 1 304 ? 32.222 21.807 -52.675 1.00 89.62 304 LEU A C 1
ATOM 2433 O O . LEU A 1 304 ? 32.064 21.438 -53.836 1.00 89.62 304 LEU A O 1
ATOM 2437 N N . ASP A 1 305 ? 33.374 22.293 -52.216 1.00 88.56 305 ASP A N 1
ATOM 2438 C CA . ASP A 1 305 ? 34.655 22.258 -52.918 1.00 88.56 305 ASP A CA 1
ATOM 2439 C C . ASP A 1 305 ? 35.646 21.382 -52.139 1.00 88.56 305 ASP A C 1
ATOM 2441 O O . ASP A 1 305 ? 35.565 21.255 -50.916 1.00 88.56 305 ASP A O 1
ATOM 2445 N N . LEU A 1 306 ? 36.555 20.722 -52.860 1.00 86.75 306 LEU A N 1
ATOM 2446 C CA . LEU A 1 306 ? 37.555 19.840 -52.259 1.00 86.75 306 LEU A CA 1
ATOM 2447 C C . LEU A 1 306 ? 38.546 20.661 -51.412 1.00 86.75 306 LEU A C 1
ATOM 2449 O O . LEU A 1 306 ? 38.983 21.720 -51.874 1.00 86.75 306 LEU A O 1
ATOM 2453 N N . PRO A 1 307 ? 38.961 20.183 -50.221 1.00 90.62 307 PRO A N 1
ATOM 2454 C CA . PRO A 1 307 ? 38.632 18.896 -49.588 1.00 90.62 307 PRO A CA 1
ATOM 2455 C C . PRO A 1 307 ? 37.313 18.897 -48.778 1.00 90.62 307 PRO A C 1
ATOM 2457 O O . PRO A 1 307 ? 37.027 19.815 -48.000 1.00 90.62 307 PRO A O 1
ATOM 2460 N N . VAL A 1 308 ? 36.533 17.819 -48.928 1.00 89.94 308 VAL A N 1
ATOM 2461 C CA . VAL A 1 308 ? 35.225 17.598 -48.281 1.00 89.94 308 VAL A CA 1
ATOM 2462 C C . VAL A 1 308 ? 35.312 16.413 -47.323 1.00 89.94 308 VAL A C 1
ATOM 2464 O O . VAL A 1 308 ? 35.933 15.405 -47.645 1.00 89.94 308 VAL A O 1
ATOM 2467 N N . VAL A 1 309 ? 34.661 16.525 -46.166 1.00 89.94 309 VAL A N 1
ATOM 2468 C CA . VAL A 1 309 ? 34.523 15.441 -45.185 1.00 89.94 309 VAL A CA 1
ATOM 2469 C C . VAL A 1 309 ? 33.052 15.036 -45.102 1.00 89.94 309 VAL A C 1
ATOM 2471 O O . VAL A 1 309 ? 32.168 15.886 -44.935 1.00 89.94 309 VAL A O 1
ATOM 2474 N N . HIS A 1 310 ? 32.802 13.733 -45.217 1.00 88.62 310 HIS A N 1
ATOM 2475 C CA . HIS A 1 310 ? 31.475 13.127 -45.159 1.00 88.62 310 HIS A CA 1
ATOM 2476 C C . HIS A 1 310 ? 31.353 12.263 -43.902 1.00 88.62 310 HIS A C 1
ATOM 2478 O O . HIS A 1 310 ? 32.205 11.417 -43.646 1.00 88.62 310 HIS A O 1
ATOM 2484 N N . PHE A 1 311 ? 30.285 12.460 -43.129 1.00 89.00 311 PHE A N 1
ATOM 2485 C CA . PHE A 1 311 ? 29.977 11.632 -41.962 1.00 89.00 311 PHE A CA 1
ATOM 2486 C C . PHE A 1 311 ? 28.873 10.628 -42.287 1.00 89.00 311 PHE A C 1
ATOM 2488 O O . PHE A 1 311 ? 27.957 10.947 -43.041 1.00 89.00 311 PHE A O 1
ATOM 2495 N N . MET A 1 312 ? 28.878 9.463 -41.634 1.00 84.88 312 MET A N 1
ATOM 2496 C CA . MET A 1 312 ? 27.834 8.432 -41.792 1.00 84.88 312 MET A CA 1
ATOM 2497 C C . MET A 1 312 ? 26.427 8.901 -41.383 1.00 84.88 312 MET A C 1
ATOM 2499 O O . MET A 1 312 ? 25.431 8.340 -41.824 1.00 84.88 312 MET A O 1
ATOM 2503 N N . CYS A 1 313 ? 26.319 10.003 -40.633 1.00 86.69 313 CYS A N 1
ATOM 2504 C CA . CYS A 1 313 ? 25.053 10.709 -40.408 1.00 86.69 313 CYS A CA 1
ATOM 2505 C C . CYS A 1 313 ? 24.567 11.529 -41.625 1.00 86.69 313 CYS A C 1
ATOM 2507 O O . CYS A 1 313 ? 23.655 12.340 -41.487 1.00 86.69 313 CYS A O 1
ATOM 2509 N N . GLN A 1 314 ? 25.194 11.353 -42.795 1.00 86.50 314 GLN A N 1
ATOM 2510 C CA . GLN A 1 314 ? 24.920 12.006 -44.084 1.00 86.50 314 GLN A CA 1
ATOM 2511 C C . GLN A 1 314 ? 25.163 13.523 -44.132 1.00 86.50 314 GLN A C 1
ATOM 2513 O O . GLN A 1 314 ? 24.924 14.171 -45.154 1.00 86.50 314 GLN A O 1
ATOM 2518 N N . HIS A 1 315 ? 25.721 14.108 -43.074 1.00 89.94 315 HIS A N 1
ATOM 2519 C CA . HIS A 1 315 ? 26.163 15.496 -43.096 1.00 89.94 315 HIS A CA 1
ATOM 2520 C C . HIS A 1 315 ? 27.529 15.624 -43.773 1.00 89.94 315 HIS A C 1
ATOM 2522 O O . HIS A 1 315 ? 28.468 14.890 -43.468 1.00 89.94 315 HIS A O 1
ATOM 2528 N N . SER A 1 316 ? 27.631 16.588 -44.687 1.00 92.31 316 SER A N 1
ATOM 2529 C CA . SER A 1 316 ? 28.844 16.859 -45.461 1.00 92.31 316 SER A CA 1
ATOM 2530 C C . SER A 1 316 ? 29.297 18.299 -45.249 1.00 92.31 316 SER A C 1
ATOM 2532 O O . SER A 1 316 ? 28.481 19.230 -45.248 1.00 92.31 316 SER A O 1
ATOM 2534 N N . PHE A 1 317 ? 30.601 18.487 -45.073 1.00 92.88 317 PHE A N 1
ATOM 2535 C CA . PHE A 1 317 ? 31.198 19.782 -44.759 1.00 92.88 317 PHE A CA 1
ATOM 2536 C C . PHE A 1 317 ? 32.484 19.990 -45.550 1.00 92.88 317 PHE A C 1
ATOM 2538 O O . PHE A 1 317 ? 33.203 19.040 -45.854 1.00 92.88 317 PHE A O 1
ATOM 2545 N N . HIS A 1 318 ? 32.823 21.248 -45.824 1.00 93.00 318 HIS A N 1
ATOM 2546 C CA . HIS A 1 318 ? 34.202 21.576 -46.183 1.00 93.00 318 HIS A CA 1
ATOM 2547 C C . HIS A 1 318 ? 35.116 21.269 -44.999 1.00 93.00 318 HIS A C 1
ATOM 2549 O O . HIS A 1 318 ? 34.745 21.572 -43.863 1.00 93.00 318 HIS A O 1
ATOM 2555 N N . GLN A 1 319 ? 36.336 20.790 -45.251 1.00 89.56 319 GLN A N 1
ATOM 2556 C CA . GLN A 1 319 ? 37.319 20.564 -44.181 1.00 89.56 319 GLN A CA 1
ATOM 2557 C C . GLN A 1 319 ? 37.553 21.833 -43.336 1.00 89.56 319 GLN A C 1
ATOM 2559 O O . GLN A 1 319 ? 37.680 21.759 -42.121 1.00 89.56 319 GLN A O 1
ATOM 2564 N N . ARG A 1 320 ? 37.516 23.019 -43.964 1.00 90.69 320 ARG A N 1
ATOM 2565 C CA . ARG A 1 320 ? 37.644 24.333 -43.295 1.00 90.69 320 ARG A CA 1
ATOM 2566 C C . ARG A 1 320 ? 36.443 24.752 -42.439 1.00 90.69 320 ARG A C 1
ATOM 2568 O O . ARG A 1 320 ? 36.556 25.692 -41.664 1.00 90.69 320 ARG A O 1
ATOM 2575 N N . CYS A 1 321 ? 35.281 24.135 -42.637 1.00 89.31 321 CYS A N 1
ATOM 2576 C CA . CYS A 1 321 ? 34.046 24.470 -41.925 1.00 89.31 321 CYS A CA 1
ATOM 2577 C C . CYS A 1 321 ? 33.771 23.527 -40.743 1.00 89.31 321 CYS A C 1
ATOM 2579 O O . CYS A 1 321 ? 32.731 23.656 -40.094 1.00 89.31 321 CYS A O 1
ATOM 2581 N N . LEU A 1 322 ? 34.667 22.571 -40.488 1.00 90.19 322 LEU A N 1
ATOM 2582 C CA . LEU A 1 322 ? 34.591 21.648 -39.364 1.00 90.19 322 LEU A CA 1
ATOM 2583 C C . LEU A 1 322 ? 35.366 22.181 -38.162 1.00 90.19 322 LEU A C 1
ATOM 2585 O O . LEU A 1 322 ? 36.444 22.748 -38.318 1.00 90.19 322 LEU A O 1
ATOM 2589 N N . ASN A 1 323 ? 34.809 21.981 -36.965 1.00 87.81 323 ASN A N 1
ATOM 2590 C CA . ASN A 1 323 ? 35.507 22.300 -35.718 1.00 87.81 323 ASN A CA 1
ATOM 2591 C C . ASN A 1 323 ? 36.508 21.194 -35.355 1.00 87.81 323 ASN A C 1
ATOM 2593 O O . ASN A 1 323 ? 37.580 21.476 -34.830 1.00 87.81 323 ASN A O 1
ATOM 2597 N N . ASP A 1 324 ? 36.139 19.950 -35.651 1.00 85.75 324 ASP A N 1
ATOM 2598 C CA . ASP A 1 324 ? 36.934 18.741 -35.484 1.00 85.75 324 ASP A CA 1
ATOM 2599 C C . ASP A 1 324 ? 36.672 17.843 -36.703 1.00 85.75 324 ASP A C 1
ATOM 2601 O O . ASP A 1 324 ? 35.540 17.750 -37.179 1.00 85.75 324 ASP A O 1
ATOM 2605 N N . ILE A 1 325 ? 37.715 17.215 -37.241 1.00 82.56 325 ILE A N 1
ATOM 2606 C CA . ILE A 1 325 ? 37.617 16.341 -38.420 1.00 82.56 325 ILE A CA 1
ATOM 2607 C C . ILE A 1 325 ? 36.937 15.012 -38.049 1.00 82.56 325 ILE A C 1
ATOM 2609 O O . ILE A 1 325 ? 36.332 14.369 -38.903 1.00 82.56 325 ILE A O 1
ATOM 2613 N N . THR A 1 326 ? 36.984 14.628 -36.771 1.00 85.81 326 THR A N 1
ATOM 2614 C CA . THR A 1 326 ? 36.421 13.370 -36.261 1.00 85.81 326 THR A CA 1
ATOM 2615 C C . THR A 1 326 ? 34.945 13.469 -35.873 1.00 85.81 326 THR A C 1
ATOM 2617 O O . THR A 1 326 ? 34.266 12.447 -35.761 1.00 85.81 326 THR A O 1
ATOM 2620 N N . GLU A 1 327 ? 34.407 14.682 -35.713 1.00 89.00 327 GLU A N 1
ATOM 2621 C CA . GLU A 1 327 ? 33.063 14.901 -35.182 1.00 89.00 327 GLU A CA 1
ATOM 2622 C C . GLU A 1 327 ? 32.185 15.759 -36.103 1.00 89.00 327 GLU A C 1
ATOM 2624 O O . GLU A 1 327 ? 32.548 16.841 -36.560 1.00 89.00 327 GLU A O 1
ATOM 2629 N N . CYS A 1 328 ? 30.947 15.312 -36.314 1.00 90.75 328 CYS A N 1
ATOM 2630 C CA . CYS A 1 328 ? 29.948 16.099 -37.027 1.00 90.75 328 CYS A CA 1
ATOM 2631 C C . CYS A 1 328 ? 29.447 17.260 -36.153 1.00 90.75 328 CYS A C 1
ATOM 2633 O O . CYS A 1 328 ? 28.791 17.023 -35.140 1.00 90.75 328 CYS A O 1
ATOM 2635 N N . ASN A 1 329 ? 29.619 18.511 -36.590 1.00 88.56 329 ASN A N 1
ATOM 2636 C CA . ASN A 1 329 ? 29.176 19.708 -35.851 1.00 88.56 329 ASN A CA 1
ATOM 2637 C C . ASN A 1 329 ? 27.679 19.721 -35.450 1.00 88.56 329 ASN A C 1
ATOM 2639 O O . ASN A 1 329 ? 27.302 20.434 -34.523 1.00 88.56 329 ASN A O 1
ATOM 2643 N N . VAL A 1 330 ? 26.822 18.968 -36.149 1.00 88.88 330 VAL A N 1
ATOM 2644 C CA . VAL A 1 330 ? 25.367 18.915 -35.908 1.00 88.88 330 VAL A CA 1
ATOM 2645 C C . VAL A 1 330 ? 25.009 17.817 -34.912 1.00 88.88 330 VAL A C 1
ATOM 2647 O O . VAL A 1 330 ? 24.260 18.047 -33.965 1.00 88.88 330 VAL A O 1
ATOM 2650 N N . CYS A 1 331 ? 25.546 16.616 -35.121 1.00 90.25 331 CYS A N 1
ATOM 2651 C CA . CYS A 1 331 ? 25.180 15.436 -34.343 1.00 90.25 331 CYS A CA 1
ATOM 2652 C C . CYS A 1 331 ? 26.039 15.279 -33.081 1.00 90.25 331 CYS A C 1
ATOM 2654 O O . CYS A 1 331 ? 25.561 14.761 -32.071 1.00 90.25 331 CYS A O 1
ATOM 2656 N N . ALA A 1 332 ? 27.292 15.744 -33.102 1.00 89.94 332 ALA A N 1
ATOM 2657 C CA . ALA A 1 332 ? 28.237 15.563 -32.005 1.00 89.94 332 ALA A CA 1
ATOM 2658 C C . ALA A 1 332 ? 27.753 16.126 -30.661 1.00 89.94 332 ALA A C 1
ATOM 2660 O O . ALA A 1 332 ? 27.900 15.416 -29.667 1.00 89.94 332 ALA A O 1
ATOM 2661 N N . PRO A 1 333 ? 27.105 17.308 -30.567 1.00 89.38 333 PRO A N 1
ATOM 2662 C CA . PRO A 1 333 ? 26.567 17.780 -29.291 1.00 89.38 333 PRO A CA 1
ATOM 2663 C C . PRO A 1 333 ? 25.550 16.810 -28.674 1.00 89.38 333 PRO A C 1
ATOM 2665 O O . PRO A 1 333 ? 25.574 16.583 -27.466 1.00 89.38 333 PRO A O 1
ATOM 2668 N N . ALA A 1 334 ? 24.683 16.199 -29.488 1.00 89.50 334 ALA A N 1
ATOM 2669 C CA . ALA A 1 334 ? 23.703 15.223 -29.017 1.00 89.50 334 ALA A CA 1
ATOM 2670 C C . ALA A 1 334 ? 24.372 13.902 -28.601 1.00 89.50 334 ALA A C 1
ATOM 2672 O O . ALA A 1 334 ? 24.118 13.409 -27.503 1.00 89.50 334 ALA A O 1
ATOM 2673 N N . HIS A 1 335 ? 25.283 13.367 -29.420 1.00 87.25 335 HIS A N 1
ATOM 2674 C CA . HIS A 1 335 ? 26.019 12.140 -29.089 1.00 87.25 335 HIS A CA 1
ATOM 2675 C C . HIS A 1 335 ? 26.893 12.301 -27.841 1.00 87.25 335 HIS A C 1
ATOM 2677 O O . HIS A 1 335 ? 26.932 11.408 -26.998 1.00 87.25 335 HIS A O 1
ATOM 2683 N N . ARG A 1 336 ? 27.545 13.456 -27.669 1.00 88.69 336 ARG A N 1
ATOM 2684 C CA . ARG A 1 336 ? 28.389 13.742 -26.502 1.00 88.69 336 ARG A CA 1
ATOM 2685 C C . ARG A 1 336 ? 27.566 13.840 -25.217 1.00 88.69 336 ARG A C 1
ATOM 2687 O O . ARG A 1 336 ? 28.032 13.379 -24.180 1.00 88.69 336 ARG A O 1
ATOM 2694 N N . ARG A 1 337 ? 26.343 14.382 -25.286 1.00 89.44 337 ARG A N 1
ATOM 2695 C CA . ARG A 1 337 ? 25.390 14.374 -24.163 1.00 89.44 337 ARG A CA 1
ATOM 2696 C C . ARG A 1 337 ? 24.981 12.954 -23.781 1.00 89.44 337 ARG A C 1
ATOM 2698 O O . ARG A 1 337 ? 25.124 12.597 -22.619 1.00 89.44 337 ARG A O 1
ATOM 2705 N N . LEU A 1 338 ? 24.576 12.133 -24.751 1.00 84.62 338 LEU A N 1
ATOM 2706 C CA . LEU A 1 338 ? 24.215 10.732 -24.502 1.00 84.62 338 LEU A CA 1
ATOM 2707 C C . LEU A 1 338 ? 25.389 9.936 -23.908 1.00 84.62 338 LEU A C 1
ATOM 2709 O O . LEU A 1 338 ? 25.219 9.218 -22.929 1.00 84.62 338 LEU A O 1
ATOM 2713 N N . ALA A 1 339 ? 26.599 10.115 -24.441 1.00 83.69 339 ALA A N 1
ATOM 2714 C CA . ALA A 1 339 ? 27.802 9.458 -23.933 1.00 83.69 339 ALA A CA 1
ATOM 2715 C C . ALA A 1 339 ? 28.226 9.955 -22.537 1.00 83.69 339 ALA A C 1
ATOM 2717 O O . ALA A 1 339 ? 28.885 9.222 -21.798 1.00 83.69 339 ALA A O 1
ATOM 2718 N N . ALA A 1 340 ? 27.910 11.203 -22.177 1.00 87.44 340 ALA A N 1
ATOM 2719 C CA . ALA A 1 340 ? 28.139 11.730 -20.833 1.00 87.44 340 ALA A CA 1
ATOM 2720 C C . ALA A 1 340 ? 27.121 11.159 -19.835 1.00 87.44 340 ALA A C 1
ATOM 2722 O O . ALA A 1 340 ? 27.522 10.692 -18.776 1.00 87.44 340 ALA A O 1
ATOM 2723 N N . GLU A 1 341 ? 25.837 11.113 -20.203 1.00 81.62 341 GLU A N 1
ATOM 2724 C CA . GLU A 1 341 ? 24.772 10.501 -19.393 1.00 81.62 341 GLU A CA 1
ATOM 2725 C C . GLU A 1 341 ? 25.042 9.007 -19.142 1.00 81.62 341 GLU A C 1
ATOM 2727 O O . GLU A 1 341 ? 24.871 8.522 -18.022 1.00 81.62 341 GLU A O 1
ATOM 2732 N N . GLN A 1 342 ? 25.527 8.284 -20.159 1.00 78.88 342 GLN A N 1
ATOM 2733 C CA . GLN A 1 342 ? 25.961 6.889 -20.028 1.00 78.88 342 GLN A CA 1
ATOM 2734 C C . GLN A 1 342 ? 27.144 6.742 -19.069 1.00 78.88 342 GLN A C 1
ATOM 2736 O O . GLN A 1 342 ? 27.085 5.914 -18.164 1.00 78.88 342 GLN A O 1
ATOM 2741 N N . ARG A 1 343 ? 28.188 7.570 -19.208 1.00 81.88 343 ARG A N 1
ATOM 2742 C CA . ARG A 1 343 ? 29.343 7.552 -18.295 1.00 81.88 343 ARG A CA 1
ATOM 2743 C C . ARG A 1 343 ? 28.951 7.866 -16.855 1.00 81.88 343 ARG A C 1
ATOM 2745 O O . ARG A 1 343 ? 29.355 7.146 -15.954 1.00 81.88 343 ARG A O 1
ATOM 2752 N N . GLU A 1 344 ? 28.114 8.875 -16.636 1.00 80.69 344 GLU A N 1
ATOM 2753 C CA . GLU A 1 344 ? 27.625 9.222 -15.299 1.00 80.69 344 GLU A CA 1
ATOM 2754 C C . GLU A 1 344 ? 26.774 8.092 -14.697 1.00 80.69 344 GLU A C 1
ATOM 2756 O O . GLU A 1 344 ? 26.818 7.837 -13.493 1.00 80.69 344 GLU A O 1
ATOM 2761 N N . ALA A 1 345 ? 25.970 7.398 -15.507 1.00 74.38 345 ALA A N 1
ATOM 2762 C CA . ALA A 1 345 ? 25.256 6.208 -15.054 1.00 74.38 345 ALA A CA 1
ATOM 2763 C C . ALA A 1 345 ? 26.235 5.076 -14.687 1.00 74.38 345 ALA A C 1
ATOM 2765 O O . ALA A 1 345 ? 26.121 4.500 -13.609 1.00 74.38 345 ALA A O 1
ATOM 2766 N N . GLU A 1 346 ? 27.226 4.792 -15.528 1.00 73.62 346 GLU A N 1
ATOM 2767 C CA . GLU A 1 346 ? 28.247 3.771 -15.266 1.00 73.62 346 GLU A CA 1
ATOM 2768 C C . GLU A 1 346 ? 29.066 4.067 -14.006 1.00 73.62 346 GLU A C 1
ATOM 2770 O O . GLU A 1 346 ? 29.278 3.170 -13.200 1.00 73.62 346 GLU A O 1
ATOM 2775 N N . GLU A 1 347 ? 29.479 5.314 -13.788 1.00 74.50 347 GLU A N 1
ATOM 2776 C CA . GLU A 1 347 ? 30.243 5.724 -12.606 1.00 74.50 347 GLU A CA 1
ATOM 2777 C C . GLU A 1 347 ? 29.408 5.628 -11.326 1.00 74.50 347 GLU A C 1
ATOM 2779 O O . GLU A 1 347 ? 29.867 5.074 -10.326 1.00 74.50 347 GLU A O 1
ATOM 2784 N N . ARG A 1 348 ? 28.153 6.100 -11.359 1.00 68.62 348 ARG A N 1
ATOM 2785 C CA . ARG A 1 348 ? 27.239 6.013 -10.207 1.00 68.62 348 ARG A CA 1
ATOM 2786 C C . ARG A 1 348 ? 26.923 4.579 -9.817 1.00 68.62 348 ARG A C 1
ATOM 2788 O O . ARG A 1 348 ? 26.696 4.298 -8.643 1.00 68.62 348 ARG A O 1
ATOM 2795 N N . HIS A 1 349 ? 26.853 3.692 -10.800 1.00 67.38 349 HIS A N 1
ATOM 2796 C CA . HIS A 1 349 ? 26.466 2.312 -10.575 1.00 67.38 349 HIS A CA 1
ATOM 2797 C C . HIS A 1 349 ? 27.659 1.346 -10.510 1.00 67.38 349 HIS A C 1
ATOM 2799 O O . HIS A 1 349 ? 27.478 0.206 -10.092 1.00 67.38 349 HIS A O 1
ATOM 2805 N N . GLY A 1 350 ? 28.862 1.787 -10.870 1.00 66.62 350 GLY A N 1
ATOM 2806 C CA . GLY A 1 350 ? 30.068 0.966 -10.939 1.00 66.62 350 GLY A CA 1
ATOM 2807 C C . GLY A 1 350 ? 30.703 0.638 -9.590 1.00 66.62 350 GLY A C 1
ATOM 2808 O O . GLY A 1 350 ? 31.491 -0.302 -9.536 1.00 66.62 350 GLY A O 1
ATOM 2809 N N . ASP A 1 351 ? 30.370 1.355 -8.509 1.00 74.44 351 ASP A N 1
ATOM 2810 C CA . ASP A 1 351 ? 30.855 1.034 -7.161 1.00 74.44 351 ASP A CA 1
ATOM 2811 C C . ASP A 1 351 ? 29.981 -0.054 -6.504 1.00 74.44 351 ASP A C 1
ATOM 2813 O O . ASP A 1 351 ? 28.829 0.213 -6.129 1.00 74.44 351 ASP A O 1
ATOM 2817 N N . PRO A 1 352 ? 30.510 -1.277 -6.291 1.00 73.88 352 PRO A N 1
ATOM 2818 C CA . PRO A 1 352 ? 29.766 -2.340 -5.630 1.00 73.88 352 PRO A CA 1
ATOM 2819 C C . PRO A 1 352 ? 29.353 -1.969 -4.202 1.00 73.88 352 PRO A C 1
ATOM 2821 O O . PRO A 1 352 ? 28.343 -2.474 -3.719 1.00 73.88 352 PRO A O 1
ATOM 2824 N N . LYS A 1 353 ? 30.093 -1.086 -3.515 1.00 78.25 353 LYS A N 1
ATOM 2825 C CA . LYS A 1 353 ? 29.781 -0.686 -2.134 1.00 78.25 353 LYS A CA 1
ATOM 2826 C C . LYS A 1 353 ? 28.476 0.089 -2.053 1.00 78.25 353 LYS A C 1
ATOM 2828 O O . LYS A 1 353 ? 27.636 -0.252 -1.232 1.00 78.25 353 LYS A O 1
ATOM 2833 N N . ILE A 1 354 ? 28.270 1.046 -2.958 1.00 79.12 354 ILE A N 1
ATOM 2834 C CA . ILE A 1 354 ? 27.024 1.820 -3.045 1.00 79.12 354 ILE A CA 1
ATOM 2835 C C . ILE A 1 354 ? 25.845 0.885 -3.339 1.00 79.12 354 ILE A C 1
ATOM 2837 O O . ILE A 1 354 ? 24.765 1.042 -2.772 1.00 79.12 354 ILE A O 1
ATOM 2841 N N . PHE A 1 355 ? 26.046 -0.129 -4.186 1.00 79.88 355 PHE A N 1
ATOM 2842 C CA . PHE A 1 355 ? 25.035 -1.160 -4.421 1.00 79.88 355 PHE A CA 1
ATOM 2843 C C . PHE A 1 355 ? 24.718 -1.967 -3.153 1.00 79.88 355 PHE A C 1
ATOM 2845 O O . PHE A 1 355 ? 23.547 -2.092 -2.809 1.00 79.88 355 PHE A O 1
ATOM 2852 N N . PHE A 1 356 ? 25.722 -2.484 -2.438 1.00 82.38 356 PHE A N 1
ATOM 2853 C CA . PHE A 1 356 ? 25.497 -3.270 -1.219 1.00 82.38 356 PHE A CA 1
ATOM 2854 C C . PHE A 1 356 ? 24.939 -2.436 -0.062 1.00 82.38 356 PHE A C 1
ATOM 2856 O O . PHE A 1 356 ? 24.147 -2.953 0.720 1.00 82.38 356 PHE A O 1
ATOM 2863 N N . GLU A 1 357 ? 25.279 -1.152 0.031 1.00 82.75 357 GLU A N 1
ATOM 2864 C CA . GLU A 1 357 ? 24.658 -0.213 0.969 1.00 82.75 357 GLU A CA 1
ATOM 2865 C C . GLU A 1 357 ? 23.184 0.022 0.625 1.00 82.75 357 GLU A C 1
ATOM 2867 O O . GLU A 1 357 ? 22.336 -0.041 1.512 1.00 82.75 357 GLU A O 1
ATOM 2872 N N . ARG A 1 358 ? 22.849 0.216 -0.661 1.00 77.06 358 ARG A N 1
ATOM 2873 C CA . ARG A 1 358 ? 21.452 0.320 -1.125 1.00 77.06 358 ARG A CA 1
ATOM 2874 C C . ARG A 1 358 ? 20.675 -0.972 -0.893 1.00 77.06 358 ARG A C 1
ATOM 2876 O O . ARG A 1 358 ? 19.529 -0.915 -0.462 1.00 77.06 358 ARG A O 1
ATOM 2883 N N . LEU A 1 359 ? 21.291 -2.120 -1.163 1.00 82.88 359 LEU A N 1
ATOM 2884 C CA . LEU A 1 359 ? 20.695 -3.436 -0.955 1.00 82.88 359 LEU A CA 1
ATOM 2885 C C . LEU A 1 359 ? 20.488 -3.721 0.538 1.00 82.88 359 LEU A C 1
ATOM 2887 O O . LEU A 1 359 ? 19.428 -4.199 0.925 1.00 82.88 359 LEU A O 1
ATOM 2891 N N . GLY A 1 360 ? 21.468 -3.378 1.376 1.00 79.19 360 GLY A N 1
ATOM 2892 C CA . GLY A 1 360 ? 21.371 -3.482 2.830 1.00 79.19 360 GLY A CA 1
ATOM 2893 C C . GLY A 1 360 ? 20.311 -2.543 3.401 1.00 79.19 360 GLY A C 1
ATOM 2894 O O . GLY A 1 360 ? 19.521 -2.952 4.239 1.00 79.19 360 GLY A O 1
ATOM 2895 N N . ALA A 1 361 ? 20.213 -1.312 2.898 1.00 77.25 361 ALA A N 1
ATOM 2896 C CA . ALA A 1 361 ? 19.169 -0.369 3.295 1.00 77.25 361 ALA A CA 1
ATOM 2897 C C . ALA A 1 361 ? 17.756 -0.805 2.861 1.00 77.25 361 ALA A C 1
ATOM 2899 O O . ALA A 1 361 ? 16.776 -0.396 3.483 1.00 77.25 361 ALA A O 1
ATOM 2900 N N . ALA A 1 362 ? 17.641 -1.635 1.820 1.00 69.44 362 ALA A N 1
ATOM 2901 C CA . ALA A 1 362 ? 16.376 -2.143 1.289 1.00 69.44 362 ALA A CA 1
ATOM 2902 C C . ALA A 1 362 ? 15.797 -3.344 2.066 1.00 69.44 362 ALA A C 1
ATOM 2904 O O . ALA A 1 362 ? 14.878 -3.976 1.545 1.00 69.44 362 ALA A O 1
ATOM 2905 N N . HIS A 1 363 ? 16.325 -3.642 3.269 1.00 54.69 363 HIS A N 1
ATOM 2906 C CA . HIS A 1 363 ? 15.900 -4.702 4.198 1.00 54.69 363 HIS A CA 1
ATOM 2907 C C . HIS A 1 363 ? 14.502 -5.279 3.888 1.00 54.69 363 HIS A C 1
ATOM 2909 O O . HIS A 1 363 ? 13.477 -4.627 4.088 1.00 54.69 363 HIS A O 1
ATOM 2915 N N . ASP A 1 364 ? 14.512 -6.514 3.382 1.00 59.28 364 ASP A N 1
ATOM 2916 C CA . ASP A 1 364 ? 13.407 -7.470 3.239 1.00 59.28 364 ASP A CA 1
ATOM 2917 C C . ASP A 1 364 ? 12.204 -7.123 2.341 1.00 59.28 364 ASP A C 1
ATOM 2919 O O . ASP A 1 364 ? 11.438 -8.032 2.039 1.00 59.28 364 ASP A O 1
ATOM 2923 N N . ALA A 1 365 ? 12.038 -5.894 1.838 1.00 57.91 365 ALA A N 1
ATOM 2924 C CA . ALA A 1 365 ? 10.821 -5.547 1.083 1.00 57.91 365 ALA A CA 1
ATOM 2925 C C . ALA A 1 365 ? 10.998 -5.415 -0.440 1.00 57.91 365 ALA A C 1
ATOM 2927 O O . ALA A 1 365 ? 10.039 -5.659 -1.166 1.00 57.91 365 ALA A O 1
ATOM 2928 N N . ASP A 1 366 ? 12.184 -5.062 -0.958 1.00 65.88 366 ASP A N 1
ATOM 2929 C CA . ASP A 1 366 ? 12.371 -5.014 -2.422 1.00 65.88 366 ASP A CA 1
ATOM 2930 C C . ASP A 1 366 ? 13.831 -5.142 -2.892 1.00 65.88 366 ASP A C 1
ATOM 2932 O O . ASP A 1 366 ? 14.323 -4.421 -3.765 1.00 65.88 366 ASP A O 1
ATOM 2936 N N . GLY A 1 367 ? 14.567 -6.087 -2.299 1.00 76.50 367 GLY A N 1
ATOM 2937 C CA . GLY A 1 367 ? 15.935 -6.392 -2.730 1.00 76.50 367 GLY A CA 1
ATOM 2938 C C . GLY A 1 367 ? 16.002 -6.835 -4.197 1.00 76.50 367 GLY A C 1
ATOM 2939 O O . GLY A 1 367 ? 16.968 -6.526 -4.892 1.00 76.50 367 GLY A O 1
ATOM 2940 N N . PHE A 1 368 ? 14.955 -7.501 -4.696 1.00 79.94 368 PHE A N 1
ATOM 2941 C CA . PHE A 1 368 ? 14.890 -7.935 -6.089 1.00 79.94 368 PHE A CA 1
ATOM 2942 C C . PHE A 1 368 ? 14.764 -6.761 -7.061 1.00 79.94 368 PHE A C 1
ATOM 2944 O O . PHE A 1 368 ? 15.473 -6.764 -8.061 1.00 79.94 368 PHE A O 1
ATOM 2951 N N . SER A 1 369 ? 13.947 -5.740 -6.783 1.00 78.12 369 SER A N 1
ATOM 2952 C CA . SER A 1 369 ? 13.881 -4.546 -7.639 1.00 78.12 369 SER A CA 1
ATOM 2953 C C . SER A 1 369 ? 15.207 -3.797 -7.674 1.00 78.12 369 SER A C 1
ATOM 2955 O O . SER A 1 369 ? 15.670 -3.432 -8.752 1.00 78.12 369 SER A O 1
ATOM 2957 N N . VAL A 1 370 ? 15.889 -3.655 -6.529 1.00 79.25 370 VAL A N 1
ATOM 2958 C CA . VAL A 1 370 ? 17.231 -3.046 -6.482 1.00 79.25 370 VAL A CA 1
ATOM 2959 C C . VAL A 1 370 ? 18.219 -3.839 -7.344 1.00 79.25 370 VAL A C 1
ATOM 2961 O O . VAL A 1 370 ? 19.002 -3.251 -8.092 1.00 79.25 370 VAL A O 1
ATOM 2964 N N . VAL A 1 371 ? 18.162 -5.172 -7.287 1.00 81.75 371 VAL A N 1
ATOM 2965 C CA . VAL A 1 371 ? 18.979 -6.057 -8.129 1.00 81.75 371 VAL A CA 1
ATOM 2966 C C . VAL A 1 371 ? 18.590 -5.947 -9.604 1.00 81.75 371 VAL A C 1
ATOM 2968 O O . VAL A 1 371 ? 19.477 -5.821 -10.441 1.00 81.75 371 VAL A O 1
ATOM 2971 N N . ALA A 1 372 ? 17.302 -5.960 -9.941 1.00 79.75 372 ALA A N 1
ATOM 2972 C CA . ALA A 1 372 ? 16.796 -5.887 -11.309 1.00 79.75 372 ALA A CA 1
ATOM 2973 C C . ALA A 1 372 ? 17.106 -4.533 -11.964 1.00 79.75 372 ALA A C 1
ATOM 2975 O O . ALA A 1 372 ? 17.519 -4.487 -13.122 1.00 79.75 372 ALA A O 1
ATOM 2976 N N . GLU A 1 373 ? 16.983 -3.435 -11.215 1.00 78.19 373 GLU A N 1
ATOM 2977 C CA . GLU A 1 373 ? 17.368 -2.092 -11.647 1.00 78.19 373 GLU A CA 1
ATOM 2978 C C . GLU A 1 373 ? 18.878 -2.021 -11.907 1.00 78.19 373 GLU A C 1
ATOM 2980 O O . GLU A 1 373 ? 19.313 -1.548 -12.958 1.00 78.19 373 GLU A O 1
ATOM 2985 N N . GLN A 1 374 ? 19.688 -2.521 -10.969 1.00 75.50 374 GLN A N 1
ATOM 2986 C CA . GLN A 1 374 ? 21.143 -2.557 -11.110 1.00 75.50 374 GLN A CA 1
ATOM 2987 C C . GLN A 1 374 ? 21.578 -3.484 -12.263 1.00 75.50 374 GLN A C 1
ATOM 2989 O O . GLN A 1 374 ? 22.529 -3.180 -12.981 1.00 75.50 374 GLN A O 1
ATOM 2994 N N . PHE A 1 375 ? 20.868 -4.589 -12.493 1.00 76.50 375 PHE A N 1
ATOM 2995 C CA . PHE A 1 375 ? 21.115 -5.516 -13.597 1.00 76.50 375 PHE A CA 1
ATOM 2996 C C . PHE A 1 375 ? 20.749 -4.910 -14.958 1.00 76.50 375 PHE A C 1
ATOM 2998 O O . PHE A 1 375 ? 21.559 -4.957 -15.882 1.00 76.50 375 PHE A O 1
ATOM 3005 N N . GLY A 1 376 ? 19.582 -4.266 -15.074 1.00 70.81 376 GLY A N 1
ATOM 3006 C CA . GLY A 1 376 ? 19.129 -3.599 -16.302 1.00 70.81 376 GLY A CA 1
ATOM 3007 C C . GLY A 1 376 ? 20.002 -2.412 -16.726 1.00 70.81 376 GLY A C 1
ATOM 3008 O O . GLY A 1 376 ? 19.965 -1.996 -17.881 1.00 70.81 376 GLY A O 1
ATOM 3009 N N . LYS A 1 377 ? 20.823 -1.894 -15.808 1.00 71.38 377 LYS A N 1
ATOM 3010 C CA . LYS A 1 377 ? 21.827 -0.850 -16.060 1.00 71.38 377 LYS A CA 1
ATOM 3011 C C . LYS A 1 377 ? 23.204 -1.407 -16.449 1.00 71.38 377 LYS A C 1
ATOM 3013 O O . LYS A 1 377 ? 24.159 -0.645 -16.564 1.00 71.38 377 LYS A O 1
ATOM 3018 N N . CYS A 1 378 ? 23.302 -2.718 -16.681 1.00 59.28 378 CYS A N 1
ATOM 3019 C CA . CYS A 1 378 ? 24.463 -3.400 -17.257 1.00 59.28 378 CYS A CA 1
ATOM 3020 C C . CYS A 1 378 ? 25.771 -3.305 -16.446 1.00 59.28 378 CYS A C 1
ATOM 3022 O O . CYS A 1 378 ? 26.848 -3.433 -17.020 1.00 59.28 378 CYS A O 1
ATOM 3024 N N . ILE A 1 379 ? 25.722 -3.163 -15.117 1.00 55.72 379 ILE A N 1
ATOM 3025 C CA . ILE A 1 379 ? 26.939 -3.175 -14.274 1.00 55.72 379 ILE A CA 1
ATOM 3026 C C . ILE A 1 379 ? 27.573 -4.570 -14.208 1.00 55.72 379 ILE A C 1
ATOM 3028 O O . ILE A 1 379 ? 28.777 -4.706 -14.010 1.00 55.72 379 ILE A O 1
ATOM 3032 N N . PHE A 1 380 ? 26.784 -5.619 -14.453 1.00 55.34 380 PHE A N 1
ATOM 3033 C CA . PHE A 1 380 ? 27.277 -6.992 -14.583 1.00 55.34 380 PHE A CA 1
ATOM 3034 C C . PHE A 1 380 ? 27.675 -7.366 -16.012 1.00 55.34 380 PHE A C 1
ATOM 3036 O O . PHE A 1 380 ? 28.016 -8.525 -16.256 1.00 55.34 380 PHE A O 1
ATOM 3043 N N . ALA A 1 381 ? 27.644 -6.422 -16.962 1.00 50.75 381 ALA A N 1
ATOM 3044 C CA . ALA A 1 381 ? 28.227 -6.666 -18.270 1.00 50.75 381 ALA A CA 1
ATOM 3045 C C . ALA A 1 381 ? 29.725 -6.885 -18.062 1.00 50.75 381 ALA A C 1
ATOM 3047 O O . ALA A 1 381 ? 30.489 -5.949 -17.820 1.00 50.75 381 ALA A O 1
ATOM 3048 N N . ALA A 1 382 ? 30.128 -8.154 -18.112 1.00 43.16 382 ALA A N 1
ATOM 3049 C CA . ALA A 1 382 ? 31.520 -8.539 -18.128 1.00 43.16 382 ALA A CA 1
ATOM 3050 C C . ALA A 1 382 ? 32.242 -7.640 -19.150 1.00 43.16 382 ALA A C 1
ATOM 3052 O O . ALA A 1 382 ? 31.743 -7.488 -20.269 1.00 43.16 382 ALA A O 1
ATOM 3053 N N . PRO A 1 383 ? 33.415 -7.074 -18.821 1.00 45.03 383 PRO A N 1
ATOM 3054 C CA . PRO A 1 383 ? 34.220 -6.283 -19.760 1.00 45.03 383 PRO A CA 1
ATOM 3055 C C . PRO A 1 383 ? 34.453 -6.984 -21.116 1.00 45.03 383 PRO A C 1
ATOM 3057 O O . PRO A 1 383 ? 34.745 -6.334 -22.116 1.00 45.03 383 PRO A O 1
ATOM 3060 N N . GLN A 1 384 ? 34.292 -8.311 -21.131 1.00 41.25 384 GLN A N 1
ATOM 3061 C CA . GLN A 1 384 ? 34.322 -9.216 -22.276 1.00 41.25 384 GLN A CA 1
ATOM 3062 C C . GLN A 1 384 ? 33.245 -8.875 -23.328 1.00 41.25 384 GLN A C 1
ATOM 3064 O O . GLN A 1 384 ? 33.577 -8.786 -24.500 1.00 41.25 384 GLN A O 1
ATOM 3069 N N . LEU A 1 385 ? 31.999 -8.554 -22.941 1.00 42.28 385 LEU A N 1
ATOM 3070 C CA . LEU A 1 385 ? 30.909 -8.266 -23.894 1.00 42.28 385 LEU A CA 1
ATOM 3071 C C . LEU A 1 385 ? 31.105 -6.943 -24.653 1.00 42.28 385 LEU A C 1
ATOM 3073 O O . LEU A 1 385 ? 30.638 -6.809 -25.780 1.00 42.28 385 LEU A O 1
ATOM 3077 N N . ARG A 1 386 ? 31.843 -5.976 -24.084 1.00 43.53 386 ARG A N 1
ATOM 3078 C CA . ARG A 1 386 ? 32.222 -4.738 -24.799 1.00 43.53 386 ARG A CA 1
ATOM 3079 C C . ARG A 1 386 ? 33.315 -4.975 -25.848 1.00 43.53 386 ARG A C 1
ATOM 3081 O O . ARG A 1 386 ? 33.333 -4.281 -26.861 1.00 43.53 386 ARG A O 1
ATOM 3088 N N . LYS A 1 387 ? 34.214 -5.938 -25.615 1.00 37.84 387 LYS A N 1
ATOM 3089 C CA . LYS A 1 387 ? 35.279 -6.317 -26.562 1.00 37.84 387 LYS A CA 1
ATOM 3090 C C . LYS A 1 387 ? 34.797 -7.325 -27.603 1.00 37.84 387 LYS A C 1
ATOM 3092 O O . LYS A 1 387 ? 35.208 -7.253 -28.749 1.00 37.84 387 LYS A O 1
ATOM 3097 N N . GLU A 1 388 ? 33.895 -8.224 -27.235 1.00 34.28 388 GLU A N 1
ATOM 3098 C CA . GLU A 1 388 ? 33.318 -9.216 -28.145 1.00 34.28 388 GLU A CA 1
ATOM 3099 C C . GLU A 1 388 ? 32.287 -8.589 -29.095 1.00 34.28 388 GLU A C 1
ATOM 3101 O O . GLU A 1 388 ? 32.298 -8.908 -30.280 1.00 34.28 388 GLU A O 1
ATOM 3106 N N . ALA A 1 389 ? 31.506 -7.590 -28.662 1.00 38.59 389 ALA A N 1
ATOM 3107 C CA . ALA A 1 389 ? 30.646 -6.816 -29.572 1.00 38.59 389 ALA A CA 1
ATOM 3108 C C . ALA A 1 389 ? 31.429 -5.986 -30.615 1.00 38.59 389 ALA A C 1
ATOM 3110 O O . ALA A 1 389 ? 30.855 -5.530 -31.598 1.00 38.59 389 ALA A O 1
ATOM 3111 N N . THR A 1 390 ? 32.739 -5.795 -30.421 1.00 38.44 390 THR A N 1
ATOM 3112 C CA . THR A 1 390 ? 33.639 -5.172 -31.405 1.00 38.44 390 THR A CA 1
ATOM 3113 C C . THR A 1 390 ? 34.508 -6.183 -32.164 1.00 38.44 390 THR A C 1
ATOM 3115 O O . THR A 1 390 ? 35.165 -5.791 -33.123 1.00 38.44 390 THR A O 1
ATOM 3118 N N . LEU A 1 391 ? 34.497 -7.472 -31.794 1.00 34.66 391 LEU A N 1
ATOM 3119 C CA . LEU A 1 391 ? 35.374 -8.506 -32.367 1.00 34.66 391 LEU A CA 1
ATOM 3120 C C . LEU A 1 391 ? 34.644 -9.721 -32.968 1.00 34.66 391 LEU A C 1
ATOM 3122 O O . LEU A 1 391 ? 35.303 -10.559 -33.570 1.00 34.66 391 LEU A O 1
ATOM 3126 N N . PHE A 1 392 ? 33.311 -9.805 -32.904 1.00 33.47 392 PHE A N 1
ATOM 3127 C CA . PHE A 1 392 ? 32.526 -10.783 -33.683 1.00 33.47 392 PHE A CA 1
ATOM 3128 C C . PHE A 1 392 ? 32.218 -10.319 -35.125 1.00 33.47 392 PHE A C 1
ATOM 3130 O O . PHE A 1 392 ? 31.278 -10.797 -35.758 1.00 33.47 392 PHE A O 1
ATOM 3137 N N . PHE A 1 393 ? 33.042 -9.423 -35.678 1.00 43.06 393 PHE A N 1
ATOM 3138 C CA . PHE A 1 393 ? 33.116 -9.178 -37.119 1.00 43.06 393 PHE A CA 1
ATOM 3139 C C . PHE A 1 393 ? 34.105 -10.172 -37.736 1.00 43.06 393 PHE A C 1
ATOM 3141 O O . PHE A 1 393 ? 35.308 -9.930 -37.726 1.00 43.06 393 PHE A O 1
ATOM 3148 N N . GLY A 1 394 ? 33.594 -11.284 -38.268 1.00 38.03 394 GLY A N 1
ATOM 3149 C CA . GLY A 1 394 ? 34.361 -12.192 -39.129 1.00 38.03 394 GLY A CA 1
ATOM 3150 C C . GLY A 1 394 ? 34.476 -13.627 -38.620 1.00 38.03 394 GLY A C 1
ATOM 3151 O O . GLY A 1 394 ? 35.535 -14.029 -38.161 1.00 38.03 394 GLY A O 1
ATOM 3152 N N . ASP A 1 395 ? 33.374 -14.377 -38.668 1.00 29.95 395 ASP A N 1
ATOM 3153 C CA . ASP A 1 395 ? 33.278 -15.689 -39.338 1.00 29.95 395 ASP A CA 1
ATOM 3154 C C . ASP A 1 395 ? 31.940 -16.361 -38.963 1.00 29.95 395 ASP A C 1
ATOM 3156 O O . ASP A 1 395 ? 31.597 -16.443 -37.779 1.00 29.95 395 ASP A O 1
ATOM 3160 N N . PRO A 1 396 ? 31.150 -16.866 -39.932 1.00 33.41 396 PRO A N 1
ATOM 3161 C CA . PRO A 1 396 ? 29.966 -17.651 -39.615 1.00 33.41 396 PRO A CA 1
ATOM 3162 C C . PRO A 1 396 ? 30.395 -19.003 -39.031 1.00 33.41 396 PRO A C 1
ATOM 3164 O O . PRO A 1 396 ? 31.128 -19.762 -39.667 1.00 33.41 396 PRO A O 1
ATOM 3167 N N . MET A 1 397 ? 29.913 -19.329 -37.826 1.00 28.77 397 MET A N 1
ATOM 3168 C CA . MET A 1 397 ? 30.057 -20.663 -37.239 1.00 28.77 397 MET A CA 1
ATOM 3169 C C . MET A 1 397 ? 29.516 -21.726 -38.206 1.00 28.77 397 MET A C 1
ATOM 3171 O O . MET A 1 397 ? 28.308 -21.880 -38.378 1.00 28.77 397 MET A O 1
ATOM 3175 N N . VAL A 1 398 ? 30.417 -22.497 -38.811 1.00 34.12 398 VAL A N 1
ATOM 3176 C CA . VAL A 1 398 ? 30.094 -23.778 -39.442 1.00 34.12 398 VAL A CA 1
ATOM 3177 C C . VAL A 1 398 ? 29.967 -24.828 -38.331 1.00 34.12 398 VAL A C 1
ATOM 3179 O O . VAL A 1 398 ? 30.917 -25.004 -37.563 1.00 34.12 398 VAL A O 1
ATOM 3182 N N . PRO A 1 399 ? 28.857 -25.581 -38.226 1.00 35.38 399 PRO A N 1
ATOM 3183 C CA . PRO A 1 399 ? 28.790 -26.720 -37.322 1.00 35.38 399 PRO A CA 1
ATOM 3184 C C . PRO A 1 399 ? 29.519 -27.915 -37.958 1.00 35.38 399 PRO A C 1
ATOM 3186 O O . PRO A 1 399 ? 28.971 -28.638 -38.787 1.00 35.38 399 PRO A O 1
ATOM 3189 N N . GLY A 1 400 ? 30.786 -28.112 -37.585 1.00 27.61 400 GLY A N 1
ATOM 3190 C CA . GLY A 1 400 ? 31.627 -29.222 -38.040 1.00 27.61 400 GLY A CA 1
ATOM 3191 C C . GLY A 1 400 ? 31.981 -30.204 -36.921 1.00 27.61 400 GLY A C 1
ATOM 3192 O O . GLY A 1 400 ? 32.919 -29.970 -36.173 1.00 27.61 400 GLY A O 1
ATOM 3193 N N . ALA A 1 401 ? 31.229 -31.307 -36.859 1.00 28.52 401 ALA A N 1
ATOM 3194 C CA . ALA A 1 401 ? 31.582 -32.640 -36.351 1.00 28.52 401 ALA A CA 1
ATOM 3195 C C . ALA A 1 401 ? 32.454 -32.768 -35.077 1.00 28.52 401 ALA A C 1
ATOM 3197 O O . ALA A 1 401 ? 33.683 -32.741 -35.133 1.00 28.52 401 ALA A O 1
ATOM 3198 N N . VAL A 1 402 ? 31.822 -33.146 -33.958 1.00 28.47 402 VAL A N 1
ATOM 3199 C CA . VAL A 1 402 ? 32.485 -33.932 -32.903 1.00 28.47 402 VAL A CA 1
ATOM 3200 C C . VAL A 1 402 ? 31.915 -35.346 -32.858 1.00 28.47 402 VAL A C 1
ATOM 3202 O O . VAL A 1 402 ? 30.732 -35.575 -32.608 1.00 28.47 402 VAL A O 1
ATOM 3205 N N . SER A 1 403 ? 32.801 -36.296 -33.144 1.00 27.31 403 SER A N 1
ATOM 3206 C CA . SER A 1 403 ? 32.595 -37.731 -33.018 1.00 27.31 403 SER A CA 1
ATOM 3207 C C . SER A 1 403 ? 32.338 -38.156 -31.569 1.00 27.31 403 SER A C 1
ATOM 3209 O O . SER A 1 403 ? 32.882 -37.603 -30.618 1.00 27.31 403 SER A O 1
ATOM 3211 N N . ALA A 1 404 ? 31.520 -39.200 -31.469 1.00 28.45 404 ALA A N 1
ATOM 3212 C CA . ALA A 1 404 ? 31.083 -39.955 -30.303 1.00 28.45 404 ALA A CA 1
ATOM 3213 C C . ALA A 1 404 ? 32.096 -40.162 -29.157 1.00 28.45 404 ALA A C 1
ATOM 3215 O O . ALA A 1 404 ? 33.209 -40.623 -29.395 1.00 28.45 404 ALA A O 1
ATOM 3216 N N . ALA A 1 405 ? 31.618 -40.010 -27.912 1.00 27.14 405 ALA A N 1
ATOM 3217 C CA . ALA A 1 405 ? 31.616 -41.061 -26.879 1.00 27.14 405 ALA A CA 1
ATOM 3218 C C . ALA A 1 405 ? 31.010 -40.561 -25.548 1.00 27.14 405 ALA A C 1
ATOM 3220 O O . ALA A 1 405 ? 31.387 -39.504 -25.057 1.00 27.14 405 ALA A O 1
ATOM 3221 N N . GLY A 1 406 ? 30.166 -41.386 -24.911 1.00 25.88 406 GLY A N 1
ATOM 3222 C CA . GLY A 1 406 ? 29.957 -41.362 -23.453 1.00 25.88 406 GLY A CA 1
ATOM 3223 C C . GLY A 1 406 ? 28.546 -41.003 -22.981 1.00 25.88 406 GLY A C 1
ATOM 3224 O O . GLY A 1 406 ? 28.100 -39.878 -23.122 1.00 25.88 406 GLY A O 1
ATOM 3225 N N . ALA A 1 407 ? 27.852 -41.989 -22.417 1.00 26.36 407 ALA A N 1
ATOM 3226 C CA . ALA A 1 407 ? 26.416 -42.036 -22.162 1.00 26.36 407 ALA A CA 1
ATOM 3227 C C . ALA A 1 407 ? 25.923 -41.490 -20.798 1.00 26.36 407 ALA A C 1
ATOM 3229 O O . ALA A 1 407 ? 26.710 -41.242 -19.890 1.00 26.36 407 ALA A O 1
ATOM 3230 N N . CYS A 1 408 ? 24.581 -41.523 -20.676 1.00 26.53 408 CYS A N 1
ATOM 3231 C CA . CYS A 1 408 ? 23.688 -41.470 -19.498 1.00 26.53 408 CYS A CA 1
ATOM 3232 C C . CYS A 1 408 ? 23.148 -40.065 -19.152 1.00 26.53 408 CYS A C 1
ATOM 3234 O O . CYS A 1 408 ? 23.901 -39.107 -19.132 1.00 26.53 408 CYS A O 1
ATOM 3236 N N . GLY A 1 409 ? 21.862 -39.821 -18.887 1.00 27.00 409 GLY A N 1
ATOM 3237 C CA . GLY A 1 409 ? 20.643 -40.628 -18.763 1.00 27.00 409 GLY A CA 1
ATOM 3238 C C . GLY A 1 409 ? 19.478 -39.647 -18.506 1.00 27.00 409 GLY A C 1
ATOM 3239 O O . GLY A 1 409 ? 19.691 -38.584 -17.933 1.00 27.00 409 GLY A O 1
ATOM 3240 N N . GLY A 1 410 ? 18.286 -39.941 -19.030 1.00 25.52 410 GLY A N 1
ATOM 3241 C CA . GLY A 1 410 ? 17.289 -38.925 -19.393 1.00 25.52 410 GLY A CA 1
ATOM 3242 C C . GLY A 1 410 ? 16.346 -38.392 -18.310 1.00 25.52 410 GLY A C 1
ATOM 3243 O O . GLY A 1 410 ? 16.264 -38.920 -17.206 1.00 25.52 410 GLY A O 1
ATOM 3244 N N . ARG A 1 411 ? 15.536 -37.401 -18.710 1.00 28.94 411 ARG A N 1
ATOM 3245 C CA . ARG A 1 411 ? 14.071 -37.381 -18.531 1.00 28.94 411 ARG A CA 1
ATOM 3246 C C . ARG A 1 411 ? 13.429 -36.229 -19.311 1.00 28.94 411 ARG A C 1
ATOM 3248 O O . ARG A 1 411 ? 13.968 -35.134 -19.391 1.00 28.94 411 ARG A O 1
ATOM 3255 N N . SER A 1 412 ? 12.287 -36.552 -19.897 1.00 29.30 412 SER A N 1
ATOM 3256 C CA . SER A 1 412 ? 11.561 -35.837 -20.943 1.00 29.30 412 SER A CA 1
ATOM 3257 C C . SER A 1 412 ? 10.510 -34.864 -20.386 1.00 29.30 412 SER A C 1
ATOM 3259 O O . SER A 1 412 ? 9.865 -35.169 -19.385 1.00 29.30 412 SER A O 1
ATOM 3261 N N . GLY A 1 413 ? 10.288 -33.752 -21.095 1.00 26.30 413 GLY A N 1
ATOM 3262 C CA . GLY A 1 413 ? 9.176 -32.793 -20.971 1.00 26.30 413 GLY A CA 1
ATOM 3263 C C . GLY A 1 413 ? 8.937 -32.126 -22.342 1.00 26.30 413 GLY A C 1
ATOM 3264 O O . GLY A 1 413 ? 9.845 -32.181 -23.169 1.00 26.30 413 GLY A O 1
ATOM 3265 N N . PRO A 1 414 ? 7.725 -31.628 -22.649 1.00 30.72 414 PRO A N 1
ATOM 3266 C CA . PRO A 1 414 ? 7.101 -31.808 -23.962 1.00 30.72 414 PRO A CA 1
ATOM 3267 C C . PRO A 1 414 ? 7.546 -30.815 -25.044 1.00 30.72 414 PRO A C 1
ATOM 3269 O O . PRO A 1 414 ? 7.897 -29.671 -24.772 1.00 30.72 414 PRO A O 1
ATOM 3272 N N . ALA A 1 415 ? 7.486 -31.310 -26.281 1.00 26.42 415 ALA A N 1
ATOM 3273 C CA . ALA A 1 415 ? 7.808 -30.624 -27.522 1.00 26.42 415 ALA A CA 1
ATOM 3274 C C . ALA A 1 415 ? 6.786 -29.530 -27.863 1.00 26.42 415 ALA A C 1
ATOM 3276 O O . ALA A 1 415 ? 5.577 -29.758 -27.796 1.00 26.42 415 ALA A O 1
ATOM 3277 N N . ILE A 1 416 ? 7.302 -28.375 -28.276 1.00 29.14 416 ILE A N 1
ATOM 3278 C CA . ILE A 1 416 ? 6.559 -27.298 -28.926 1.00 29.14 416 ILE A CA 1
ATOM 3279 C C . ILE A 1 416 ? 6.778 -27.496 -30.429 1.00 29.14 416 ILE A C 1
ATOM 3281 O O . ILE A 1 416 ? 7.909 -27.691 -30.873 1.00 29.14 416 ILE A O 1
ATOM 3285 N N . SER A 1 417 ? 5.682 -27.555 -31.176 1.00 27.70 417 SER A N 1
ATOM 3286 C CA . SER A 1 417 ? 5.625 -27.799 -32.616 1.00 27.70 417 SER A CA 1
ATOM 3287 C C . SER A 1 417 ? 6.294 -26.678 -33.410 1.00 27.70 417 SER A C 1
ATOM 3289 O O . SER A 1 417 ? 5.961 -25.510 -33.235 1.00 27.70 417 SER A O 1
ATOM 3291 N N . SER A 1 418 ? 7.211 -27.072 -34.289 1.00 31.05 418 SER A N 1
ATOM 3292 C CA . SER A 1 418 ? 7.904 -26.255 -35.280 1.00 31.05 418 SER A CA 1
ATOM 3293 C C . SER A 1 418 ? 7.081 -26.168 -36.570 1.00 31.05 418 SER A C 1
ATOM 3295 O O . SER A 1 418 ? 7.072 -27.107 -37.366 1.00 31.05 418 SER A O 1
ATOM 3297 N N . GLU A 1 419 ? 6.411 -25.045 -36.778 1.00 35.03 419 GLU A N 1
ATOM 3298 C CA . GLU A 1 419 ? 5.929 -24.592 -38.084 1.00 35.03 419 GLU A CA 1
ATOM 3299 C C . GLU A 1 419 ? 6.319 -23.115 -38.161 1.00 35.03 419 GLU A C 1
ATOM 3301 O O . GLU A 1 419 ? 5.551 -22.308 -37.667 1.00 35.03 419 GLU A O 1
ATOM 3306 N N . ASP A 1 420 ? 7.549 -22.794 -38.598 1.00 34.59 420 ASP A N 1
ATOM 3307 C CA . ASP A 1 420 ? 8.004 -21.447 -39.036 1.00 34.59 420 ASP A CA 1
ATOM 3308 C C . ASP A 1 420 ? 9.510 -21.439 -39.446 1.00 34.59 420 ASP A C 1
ATOM 3310 O O . ASP A 1 420 ? 10.228 -20.464 -39.231 1.00 34.59 420 ASP A O 1
ATOM 3314 N N . GLU A 1 421 ? 10.041 -22.527 -40.031 1.00 35.69 421 GLU A N 1
ATOM 3315 C CA . GLU A 1 421 ? 11.473 -22.642 -40.409 1.00 35.69 421 GLU A CA 1
ATOM 3316 C C . GLU A 1 421 ? 11.762 -22.568 -41.926 1.00 35.69 421 GLU A C 1
ATOM 3318 O O . GLU A 1 421 ? 12.852 -22.929 -42.356 1.00 35.69 421 GLU A O 1
ATOM 3323 N N . ASP A 1 422 ? 10.848 -22.038 -42.747 1.00 33.81 422 ASP A N 1
ATOM 3324 C CA . ASP A 1 422 ? 11.008 -22.057 -44.217 1.00 33.81 422 ASP A CA 1
ATOM 3325 C C . ASP A 1 422 ? 11.354 -20.697 -44.881 1.00 33.81 422 ASP A C 1
ATOM 3327 O O . ASP A 1 422 ? 11.411 -20.625 -46.105 1.00 33.81 422 ASP A O 1
ATOM 3331 N N . ASP A 1 423 ? 11.649 -19.621 -44.134 1.00 38.12 423 ASP A N 1
ATOM 3332 C CA . ASP A 1 423 ? 11.879 -18.273 -44.725 1.00 38.12 423 ASP A CA 1
ATOM 3333 C C . ASP A 1 423 ? 13.362 -17.831 -44.803 1.00 38.12 423 ASP A C 1
ATOM 3335 O O . ASP A 1 423 ? 13.681 -16.731 -45.252 1.00 38.12 423 ASP A O 1
ATOM 3339 N N . TYR A 1 424 ? 14.312 -18.678 -44.384 1.00 40.66 424 TYR A N 1
ATOM 3340 C CA . TYR A 1 424 ? 15.737 -18.303 -44.313 1.00 40.66 424 TYR A CA 1
ATOM 3341 C C . TYR A 1 424 ? 16.587 -18.694 -45.537 1.00 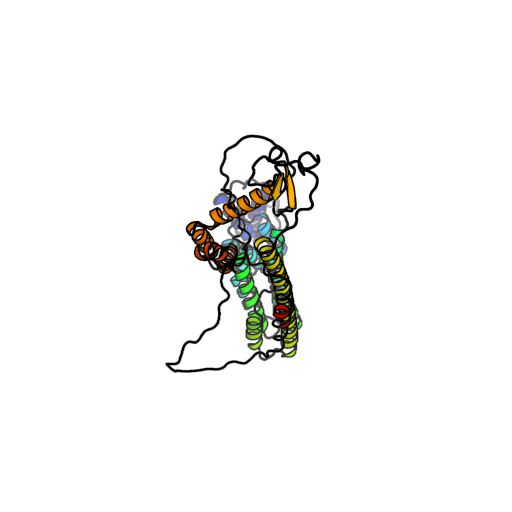40.66 424 TYR A C 1
ATOM 3343 O O . TYR A 1 424 ? 17.664 -18.123 -45.727 1.00 40.66 424 TYR A O 1
ATOM 3351 N N . ASP A 1 425 ? 16.131 -19.620 -46.389 1.00 34.75 425 ASP A N 1
ATOM 3352 C CA . ASP A 1 425 ? 16.952 -20.157 -47.492 1.00 34.75 425 ASP A CA 1
ATOM 3353 C C . ASP A 1 425 ? 16.776 -19.423 -48.841 1.00 34.75 425 ASP A C 1
ATOM 3355 O O . ASP A 1 425 ? 17.644 -19.524 -49.714 1.00 34.75 425 ASP A O 1
ATOM 3359 N N . ASP A 1 426 ? 15.718 -18.621 -49.016 1.00 33.25 426 ASP A N 1
ATOM 3360 C CA . ASP A 1 426 ? 15.420 -17.963 -50.304 1.00 33.25 426 ASP A CA 1
ATOM 3361 C C . ASP A 1 426 ? 16.224 -16.658 -50.512 1.00 33.25 426 ASP A C 1
ATOM 3363 O O . ASP A 1 426 ? 16.681 -16.352 -51.615 1.00 33.25 426 ASP A O 1
ATOM 3367 N N . MET A 1 427 ? 16.545 -15.922 -49.437 1.00 35.59 427 MET A N 1
ATOM 3368 C CA . MET A 1 427 ? 17.358 -14.692 -49.530 1.00 35.59 427 MET A CA 1
ATOM 3369 C C . MET A 1 427 ? 18.841 -14.946 -49.829 1.00 35.59 427 MET A C 1
ATOM 3371 O O . MET A 1 427 ? 19.524 -14.070 -50.362 1.00 35.59 427 MET A O 1
ATOM 3375 N N . ARG A 1 428 ? 19.363 -16.138 -49.516 1.00 35.25 428 ARG A N 1
ATOM 3376 C CA . ARG A 1 428 ? 20.786 -16.453 -49.719 1.00 35.25 428 ARG A CA 1
ATOM 3377 C C . ARG A 1 428 ? 21.122 -16.736 -51.183 1.00 35.25 428 ARG A C 1
ATOM 3379 O O . ARG A 1 428 ? 22.269 -16.565 -51.591 1.00 35.25 428 ARG A O 1
ATOM 3386 N N . ARG A 1 429 ? 20.131 -17.143 -51.980 1.00 34.53 429 ARG A N 1
ATOM 3387 C CA . ARG A 1 429 ? 20.312 -17.486 -53.396 1.00 34.53 429 ARG A CA 1
ATOM 3388 C C . ARG A 1 429 ? 20.227 -16.275 -54.332 1.00 34.53 429 ARG A C 1
ATOM 3390 O O . ARG A 1 429 ? 20.744 -16.351 -55.438 1.00 34.53 429 ARG A O 1
ATOM 3397 N N . ALA A 1 430 ? 19.650 -15.161 -53.875 1.00 34.50 430 ALA A N 1
ATOM 3398 C CA . ALA A 1 430 ? 19.446 -13.951 -54.677 1.00 34.50 430 ALA A CA 1
ATOM 3399 C C . ALA A 1 430 ? 20.615 -12.938 -54.642 1.00 34.50 430 ALA A C 1
ATOM 3401 O O . ALA A 1 430 ? 20.605 -11.978 -55.403 1.00 34.50 430 ALA A O 1
ATOM 3402 N N . ALA A 1 431 ? 21.621 -13.120 -53.776 1.00 34.50 431 ALA A N 1
ATOM 3403 C CA . ALA A 1 431 ? 22.693 -12.134 -53.556 1.00 34.50 431 ALA A CA 1
ATOM 3404 C C . ALA A 1 431 ? 24.039 -12.459 -54.246 1.00 34.50 431 ALA A C 1
ATOM 3406 O O . ALA A 1 431 ? 25.036 -11.801 -53.964 1.00 34.50 431 ALA A O 1
ATOM 3407 N N . MET A 1 432 ? 24.092 -13.471 -55.120 1.00 35.31 432 MET A N 1
ATOM 3408 C CA . MET A 1 432 ? 25.338 -14.017 -55.695 1.00 35.31 432 MET A CA 1
ATOM 3409 C C . MET A 1 432 ? 25.406 -13.954 -57.236 1.00 35.31 432 MET A C 1
ATOM 3411 O O . MET A 1 432 ? 26.095 -14.780 -57.827 1.00 35.31 432 MET A O 1
ATOM 3415 N N . GLU A 1 433 ? 24.711 -13.026 -57.907 1.00 39.06 433 GLU A N 1
ATOM 3416 C CA . GLU A 1 433 ? 24.708 -12.992 -59.389 1.00 39.06 433 GLU A CA 1
ATOM 3417 C C . GLU A 1 433 ? 25.291 -11.752 -60.087 1.00 39.06 433 GLU A C 1
ATOM 3419 O O . GLU A 1 433 ? 25.533 -11.848 -61.282 1.00 39.06 433 GLU A O 1
ATOM 3424 N N . ASP A 1 434 ? 25.666 -10.660 -59.412 1.00 38.44 434 ASP A N 1
ATOM 3425 C CA . ASP A 1 434 ? 26.158 -9.464 -60.128 1.00 38.44 434 ASP A CA 1
ATOM 3426 C C . ASP A 1 434 ? 27.495 -8.934 -59.580 1.00 38.44 434 ASP A C 1
ATOM 3428 O O . ASP A 1 434 ? 27.554 -7.953 -58.837 1.00 38.44 434 ASP A O 1
ATOM 3432 N N . GLY A 1 435 ? 28.598 -9.575 -59.970 1.00 39.72 435 GLY A N 1
ATOM 3433 C CA . GLY A 1 435 ? 29.955 -9.070 -59.755 1.00 39.72 435 GLY A CA 1
ATOM 3434 C C . GLY A 1 435 ? 30.910 -9.644 -60.795 1.00 39.72 435 GLY A C 1
ATOM 3435 O O . GLY A 1 435 ? 31.375 -10.768 -60.652 1.00 39.72 435 GLY A O 1
ATOM 3436 N N . GLU A 1 436 ? 31.171 -8.898 -61.867 1.00 42.78 436 GLU A N 1
ATOM 3437 C CA . GLU A 1 436 ? 32.094 -9.309 -62.930 1.00 42.78 436 GLU A CA 1
ATOM 3438 C C . GLU A 1 436 ? 33.543 -9.210 -62.410 1.00 42.78 436 GLU A C 1
ATOM 3440 O O . GLU A 1 436 ? 34.043 -8.125 -62.111 1.00 42.78 436 GLU A O 1
ATOM 3445 N N . GLU A 1 437 ? 34.199 -10.358 -62.229 1.00 53.94 437 GLU A N 1
ATOM 3446 C CA . GLU A 1 437 ? 35.581 -10.458 -61.750 1.00 53.94 437 GLU A CA 1
ATOM 3447 C C . GLU A 1 437 ? 36.565 -10.011 -62.845 1.00 53.94 437 GLU A C 1
ATOM 3449 O O . GLU A 1 437 ? 36.636 -10.614 -63.917 1.00 53.94 437 GLU A O 1
ATOM 3454 N N . VAL A 1 438 ? 37.342 -8.954 -62.582 1.00 54.06 438 VAL A N 1
ATOM 3455 C CA . VAL A 1 438 ? 38.355 -8.434 -63.514 1.00 54.06 438 VAL A CA 1
ATOM 3456 C C . VAL A 1 438 ? 39.740 -8.936 -63.100 1.00 54.06 438 VAL A C 1
ATOM 3458 O O . VAL A 1 438 ? 40.188 -8.702 -61.976 1.00 54.06 438 VAL A O 1
ATOM 3461 N N . TYR A 1 439 ? 40.416 -9.617 -64.024 1.00 69.00 439 TYR A N 1
ATOM 3462 C CA . TYR A 1 439 ? 41.760 -10.178 -63.865 1.00 69.00 439 TYR A CA 1
ATOM 3463 C C . TYR A 1 439 ? 42.774 -9.380 -64.699 1.00 69.00 439 TYR A C 1
ATOM 3465 O O . TYR A 1 439 ? 42.406 -8.814 -65.733 1.00 69.00 439 TYR A O 1
ATOM 3473 N N . ASP A 1 440 ? 44.034 -9.324 -64.270 1.00 69.94 440 ASP A N 1
ATOM 3474 C CA . ASP A 1 440 ? 45.125 -8.746 -65.066 1.00 69.94 440 ASP A CA 1
ATOM 3475 C C . ASP A 1 440 ? 45.674 -9.717 -66.139 1.00 69.94 440 ASP A C 1
ATOM 3477 O O . ASP A 1 440 ? 45.203 -10.848 -66.285 1.00 69.94 440 ASP A O 1
ATOM 3481 N N . GLU A 1 441 ? 46.653 -9.267 -66.940 1.00 61.03 441 GLU A N 1
ATOM 3482 C CA . GLU A 1 441 ? 47.255 -10.066 -68.027 1.00 61.03 441 GLU A CA 1
ATOM 3483 C C . GLU A 1 441 ? 48.032 -11.302 -67.527 1.00 61.03 441 GLU A C 1
ATOM 3485 O O . GLU A 1 441 ? 48.284 -12.215 -68.319 1.00 61.03 441 GLU A O 1
ATOM 3490 N N . ASP A 1 442 ? 48.349 -11.367 -66.230 1.00 65.00 442 ASP A N 1
ATOM 3491 C CA . ASP A 1 442 ? 49.031 -12.490 -65.579 1.00 65.00 442 ASP A CA 1
ATOM 3492 C C . ASP A 1 442 ? 48.051 -13.429 -64.834 1.00 65.00 442 ASP A C 1
ATOM 3494 O O . ASP A 1 442 ? 48.447 -14.495 -64.351 1.00 65.00 442 ASP A O 1
ATOM 3498 N N . GLY A 1 443 ? 46.752 -13.099 -64.818 1.00 54.97 443 GLY A N 1
ATOM 3499 C CA . GLY A 1 443 ? 45.680 -13.922 -64.257 1.00 54.97 443 GLY A CA 1
ATOM 3500 C C . GLY A 1 443 ? 45.431 -13.720 -62.761 1.00 54.97 443 GLY A C 1
ATOM 3501 O O . GLY A 1 443 ? 44.782 -14.568 -62.142 1.00 54.97 443 GLY A O 1
ATOM 3502 N N . GLU A 1 444 ? 45.909 -12.623 -62.169 1.00 56.22 444 GLU A N 1
ATOM 3503 C CA . GLU A 1 444 ? 45.599 -12.252 -60.787 1.00 56.22 444 GLU A CA 1
ATOM 3504 C C . GLU A 1 444 ? 44.355 -11.349 -60.708 1.00 56.22 444 GLU A C 1
ATOM 3506 O O . GLU A 1 444 ? 44.119 -10.472 -61.540 1.00 56.22 444 GLU A O 1
ATOM 3511 N N . LEU A 1 445 ? 43.508 -11.599 -59.702 1.00 49.16 445 LEU A N 1
ATOM 3512 C CA . LEU A 1 445 ? 42.255 -10.874 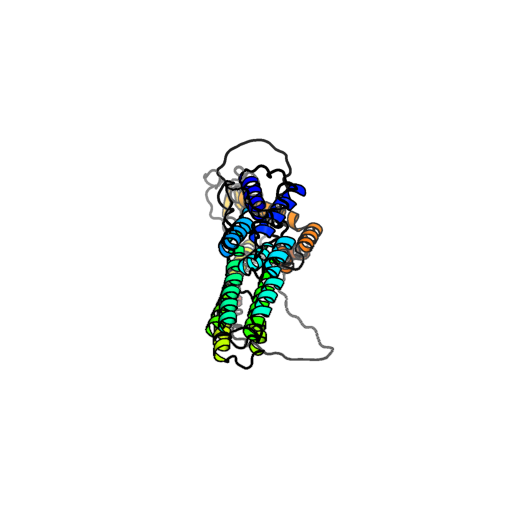-59.480 1.00 49.16 445 LEU A CA 1
ATOM 3513 C C . LEU A 1 445 ? 42.549 -9.463 -58.944 1.00 49.16 445 LEU A C 1
ATOM 3515 O O . LEU A 1 445 ? 43.066 -9.319 -57.832 1.00 49.16 445 LEU A O 1
ATOM 3519 N N . LEU A 1 446 ? 42.157 -8.425 -59.687 1.00 44.78 446 LEU A N 1
ATOM 3520 C CA . LEU A 1 446 ? 42.339 -7.027 -59.287 1.00 44.78 446 LEU A CA 1
ATOM 3521 C C . LEU A 1 446 ? 41.403 -6.686 -58.118 1.00 44.78 446 LEU A C 1
ATOM 3523 O O . LEU A 1 446 ? 40.226 -6.372 -58.301 1.00 44.78 446 LEU A O 1
ATOM 3527 N N . ARG A 1 447 ? 41.922 -6.738 -56.886 1.00 47.50 447 ARG A N 1
ATOM 3528 C CA . ARG A 1 447 ? 41.212 -6.244 -55.697 1.00 47.50 447 ARG A CA 1
ATOM 3529 C C . ARG A 1 447 ? 41.400 -4.725 -55.591 1.00 47.50 447 ARG A C 1
ATOM 3531 O O . ARG A 1 447 ? 42.541 -4.275 -55.672 1.00 47.50 447 ARG A O 1
ATOM 3538 N N . PRO A 1 448 ? 40.338 -3.924 -55.381 1.00 39.28 448 PRO A N 1
ATOM 3539 C CA . PRO A 1 448 ? 40.487 -2.491 -55.149 1.00 39.28 448 PRO A CA 1
ATOM 3540 C C . PRO A 1 448 ? 41.351 -2.254 -53.903 1.00 39.28 448 PRO A C 1
ATOM 3542 O O . PRO A 1 448 ? 40.969 -2.647 -52.800 1.00 39.28 448 PRO A O 1
ATOM 3545 N N . GLU A 1 449 ? 42.523 -1.643 -54.072 1.00 34.28 449 GLU A N 1
ATOM 3546 C CA . GLU A 1 449 ? 43.399 -1.282 -52.957 1.00 34.28 449 GLU A CA 1
ATOM 3547 C C . GLU A 1 449 ? 42.705 -0.241 -52.066 1.00 34.28 449 GLU A C 1
ATOM 3549 O O . GLU A 1 449 ? 42.440 0.893 -52.476 1.00 34.28 449 GLU A O 1
ATOM 3554 N N . ALA A 1 450 ? 42.403 -0.627 -50.826 1.00 33.06 450 ALA A N 1
ATOM 3555 C CA . ALA A 1 450 ? 42.007 0.299 -49.778 1.00 33.06 450 ALA A CA 1
ATOM 3556 C C . ALA A 1 450 ? 43.242 1.105 -49.356 1.00 33.06 450 ALA A C 1
ATOM 3558 O O . ALA A 1 450 ? 44.158 0.590 -48.718 1.00 33.06 450 ALA A O 1
ATOM 3559 N N . ILE A 1 451 ? 43.280 2.377 -49.742 1.00 29.33 451 ILE A N 1
ATOM 3560 C CA . ILE A 1 451 ? 44.297 3.319 -49.283 1.00 29.33 451 ILE A CA 1
ATOM 3561 C C . ILE A 1 451 ? 43.979 3.666 -47.822 1.00 29.33 451 ILE A C 1
ATOM 3563 O O . ILE A 1 451 ? 43.080 4.460 -47.545 1.00 29.33 451 ILE A O 1
ATOM 3567 N N . GLU A 1 452 ? 44.718 3.074 -46.885 1.00 36.06 452 GLU A N 1
ATOM 3568 C CA . GLU A 1 452 ? 44.739 3.502 -45.485 1.00 36.06 452 GLU A CA 1
ATOM 3569 C C . GLU A 1 452 ? 45.498 4.835 -45.372 1.00 36.06 452 GLU A C 1
ATOM 3571 O O . GLU A 1 452 ? 46.725 4.884 -45.483 1.00 36.06 452 GLU A O 1
ATOM 3576 N N . LEU A 1 453 ? 44.772 5.934 -45.154 1.00 32.94 453 LEU A N 1
ATOM 3577 C CA . LEU A 1 453 ? 45.344 7.203 -44.699 1.00 32.94 453 LEU A CA 1
ATOM 3578 C C . LEU A 1 453 ? 45.088 7.339 -43.197 1.00 32.94 453 LEU A C 1
ATOM 3580 O O . LEU A 1 453 ? 43.954 7.195 -42.744 1.00 32.94 453 LEU A O 1
ATOM 3584 N N . TRP A 1 454 ? 46.182 7.546 -42.469 1.00 38.81 454 TRP A N 1
ATOM 3585 C CA . TRP A 1 454 ? 46.297 7.486 -41.012 1.00 38.81 454 TRP A CA 1
ATOM 3586 C C . TRP A 1 454 ? 45.676 8.694 -40.316 1.00 38.81 454 TRP A C 1
ATOM 3588 O O . TRP A 1 454 ? 45.744 9.806 -40.896 1.00 38.81 454 TRP A O 1
#

Foldseek 3Di:
DVVCPFALLVLLVVLVVVVVVCVLVPDDPVQQVSLLSNLLSLLDQDRDGTPDPDDDDPPDDRRDDDHNVVSLVVSVVSCVVCPPSYDLVSQLVSCVVSVPVVSNLVSCVVVVVLVVLLVVLLVQLDPPHDLVSNVVSLVVLVVSLVVLVVVVVPVPPPPPDDDDDDDDDDDDDDDDDDDPPQPPQVSLVSSLVNLLSSLLSLLPRPSRDLVSNLVSLVVCLVVVNDDLVSNVVSNVVHPPDDVVSNVVSVVVSVVVVVVVVVVVVVVVVVVVVVVVVVVVVVCCLVPPDDDAPDQAAPQPRDGDDPPKQADSVNHIHHPVRDPDSVDDPVCRVVVVVVVVVLVVLCVCLLDVVNLVVVLVSNPPGPSPVSVVVSVVNPSVVDPVVVVVVVVPPDDPDDPDDDDDDDDDDDDDDDDDDDDDPPPPPPVVVPPPDDDDFDADPVGHTDDPDDDDDD

Secondary structure (DSSP, 8-state):
-TTSTT-HHHHHHHHHHHHHTTTT-S--HHHHHHHHHHHHHHH-SS--S-SS---PPTT---PPPPPHHHHHHHHHHHHHHTTTTS-HHHHHHHHHHTT-HHHHHHHHHHTT-HHHHHHHHHHHHSTTS-HHHHHHHHHHHHHHHHHHHHHHHHTTSSSS-------------------TTTTHHHHHHHHHHHHHHHHHHHHH-TT--HHHHHHHHHHHHHTT-S-HHHHHHHHHT-TTS-HHHHHHHHHHHHHHHHHHHHHHHHHHHHHHHHHHHHHHHHHHHHHSPPP----B-TTT-SBP-SSEEE-TTS-EEEGGG-S-SSS-TTTHHHHHHHHHHHHHHHHHHH-HHHHHHHHHHTTTTSHHHHHHHHHHTTTT--HHHHHHTTT--S-------------------PPPP----SSSSSTTTSSSS-----B-TTS-B---------

Radius of gyration: 38.85 Å; Cα contacts (8 Å, |Δi|>4): 269; chains: 1; bounding box: 76×76×121 Å

Sequence (454 aa):
MHVFVDSPVCLLYFLRAVVESGVLDGGGESQRVVYNTLLELYMTRELKQCIRHQVTPEGAEVYTVEPYERRLEQALTFIEAYAGSYDDYHALALAEQQEFEEGVLLLLQRLHLSSDIMQYYAKRLEEGATPAIRRAAREKLIETCRSRLNRDGTDNDNNSNNNNNNTIGGPGADHSRANSGSSRGRTDESTKELWLSLLSLLVRSPDTEWQDLVQVLQYIEEQDLLSPLSVVEILSTNPRLQLCTVREYALRVMRKDEQRTEAFHGLIDTRLKKLRELHGEIDALQTKATVFQAHKCFHCHAALDLPVVHFMCQHSFHQRCLNDITECNVCAPAHRRLAAEQREAEERHGDPKIFFERLGAAHDADGFSVVAEQFGKCIFAAPQLRKEATLFFGDPMVPGAVSAAGACGGRSGPAISSEDEDDYDDMRRAAMEDGEEVYDEDGELLRPEAIELW

pLDDT: mean 71.36, std 21.38, range [25.52, 95.88]